Protein 3EJJ (pdb70)

Sequence (565 aa):
ADPSEHCSHMIGNGHLKVLQQLIDSQMETSCQIAFEFVDQEQLDDPVCYLKKAFFLVQDIIDETMRFKDNTPNANATERLQELSNNLNSCFTKDYEEQNKACVRTFHETPLQLLEKIKNFFNETKNLLEKDWNIFTKNCNNSFAKCSSSEHCSHMIGNGHLKVLQQLIDSQMETSCQIAFEFVDQEQLDDPVCYLKKAFFLVQDIIDETMRFKDNTPNANATERLQELSNNLNSCFTKDYEEQNKACVRTFHETPLQLLEKIKNFFNETKNLLEKDWNIFTKNCNNSFAKCSSAPVIEPSGPELVVEPGETVTLRCVSNGSVEWDGPISPYWTLDPESPGSTLTTRNATFKNTGTYRCTELESTTIHLYVKDPAHSWNLLAQEVTVVEGQEAVLPCLITDPALKDSVSLMREGGRQVLRKTVYFFSPWRGFIIRKAKVLDSNTYVCKTMVNGRESTSTGIWLKVNRVHPEPPQIKLEPSKLVRIRGEAAQIVCSATNAEVGFNVILKRGDTKLEIPLNSDFQDNYYKKVRALSLNAVDFQDAGIYSCVASNDVGTRTATMNFQVV

Structure (mmCIF, N/CA/C/O backbone):
data_3EJJ
#
_entry.id   3EJJ
#
_cell.length_a   158.848
_cell.length_b   158.848
_cell.length_c   237.953
_cell.angle_alpha   90.00
_cell.angle_beta   90.00
_cell.angle_gamma   120.00
#
_symmetry.space_group_name_H-M   'H 3 2'
#
loop_
_entity.id
_entity.type
_entity.pdbx_description
1 polymer 'Colony stimulating factor-1'
2 polymer 'Macrophage colony-stimulating factor 1 receptor'
3 branched 2-acetamido-2-deoxy-beta-D-glucopyranose-(1-4)-2-acetamido-2-deoxy-beta-D-glucopyranose
4 water water
#
loop_
_atom_site.group_PDB
_atom_site.id
_atom_site.type_symbol
_atom_site.label_atom_id
_atom_site.label_alt_id
_atom_site.label_comp_id
_atom_site.label_asym_id
_atom_site.label_entity_id
_atom_site.label_seq_id
_atom_site.pdbx_PDB_ins_code
_atom_site.Cartn_x
_atom_site.Cartn_y
_atom_site.Cartn_z
_atom_site.occupancy
_atom_site.B_iso_or_equiv
_atom_site.auth_seq_id
_atom_site.auth_comp_id
_atom_site.auth_asym_id
_atom_site.auth_atom_id
_atom_site.pdbx_PDB_model_num
ATOM 1 N N . ALA A 1 1 ? 53.424 88.785 34.025 1.00 103.79 1 ALA A N 1
ATOM 2 C CA . ALA A 1 1 ? 52.497 89.255 32.957 1.00 103.35 1 ALA A CA 1
ATOM 3 C C . ALA A 1 1 ? 52.600 88.351 31.732 1.00 101.27 1 ALA A C 1
ATOM 4 O O . ALA A 1 1 ? 53.490 88.523 30.900 1.00 103.84 1 ALA A O 1
ATOM 6 N N . ASP A 1 2 ? 51.681 87.395 31.620 1.00 96.47 2 ASP A N 1
ATOM 7 C CA . ASP A 1 2 ? 51.693 86.456 30.503 1.00 89.86 2 ASP A CA 1
ATOM 8 C C . ASP A 1 2 ? 50.483 86.478 29.564 1.00 82.70 2 ASP A C 1
ATOM 9 O O . ASP A 1 2 ? 50.603 86.095 28.396 1.00 84.59 2 ASP A O 1
ATOM 14 N N . PRO A 1 3 ? 49.300 86.901 30.050 1.00 71.66 3 PRO A N 1
ATOM 15 C CA . PRO A 1 3 ? 48.141 86.927 29.158 1.00 63.12 3 PRO A CA 1
ATOM 16 C C . PRO A 1 3 ? 48.296 87.937 28.040 1.00 55.87 3 PRO A C 1
ATOM 17 O O . PRO A 1 3 ? 48.803 89.028 28.249 1.00 56.94 3 PRO A O 1
ATOM 21 N N . SER A 1 4 ? 47.865 87.559 26.847 1.00 54.58 4 SER A N 1
ATOM 22 C CA . SER A 1 4 ? 47.950 88.443 25.688 1.00 53.97 4 SER A CA 1
ATOM 23 C C . SER A 1 4 ? 46.556 88.855 25.265 1.00 48.94 4 SER A C 1
ATOM 24 O O . SER A 1 4 ? 45.571 88.419 25.833 1.00 51.34 4 SER A O 1
ATOM 27 N N . GLU A 1 5 ? 46.477 89.696 24.257 1.00 49.31 5 GLU A N 1
ATOM 28 C CA . GLU A 1 5 ? 45.199 90.162 23.767 1.00 54.46 5 GLU A CA 1
ATOM 29 C C . GLU A 1 5 ? 44.509 89.016 23.037 1.00 48.78 5 GLU A C 1
ATOM 30 O O . GLU A 1 5 ? 43.297 89.014 22.834 1.00 54.94 5 GLU A O 1
ATOM 36 N N . HIS A 1 6 ? 45.298 88.026 22.660 1.00 42.92 6 HIS A N 1
ATOM 37 C CA . HIS A 1 6 ? 44.795 86.876 21.945 1.00 36.93 6 HIS A CA 1
ATOM 38 C C . HIS A 1 6 ? 43.849 86.018 22.760 1.00 35.09 6 HIS A C 1
ATOM 39 O O . HIS A 1 6 ? 43.145 85.181 22.221 1.00 33.55 6 HIS A O 1
ATOM 46 N N . CYS A 1 7 ? 43.836 86.218 24.067 1.00 36.42 7 CYS A N 1
ATOM 47 C CA . CYS A 1 7 ? 42.928 85.467 24.915 1.00 42.02 7 CYS A CA 1
ATOM 48 C C . CYS A 1 7 ? 41.479 85.825 24.649 1.00 36.17 7 CYS A C 1
ATOM 49 O O . CYS A 1 7 ? 40.596 85.007 24.820 1.00 44.96 7 CYS A O 1
ATOM 52 N N . SER A 1 8 ? 41.266 87.065 24.243 1.00 31.66 8 SER A N 1
ATOM 53 C CA . SER A 1 8 ? 39.971 87.574 23.912 1.00 31.16 8 SER A CA 1
ATOM 54 C C . SER A 1 8 ? 39.332 86.752 22.831 1.00 32.15 8 SER A C 1
ATOM 55 O O . SER A 1 8 ? 38.119 86.805 22.651 1.00 41.05 8 SER A O 1
ATOM 58 N N . HIS A 1 9 ? 40.129 85.968 22.115 1.00 31.47 9 HIS A N 1
ATOM 59 C CA . HIS A 1 9 ? 39.587 85.169 21.028 1.00 32.86 9 HIS A CA 1
ATOM 60 C C . HIS A 1 9 ? 39.957 83.717 21.121 1.00 34.86 9 HIS A C 1
ATOM 61 O O . HIS A 1 9 ? 39.788 82.984 20.159 1.00 36.45 9 HIS A O 1
ATOM 68 N N . MET A 1 10 ? 40.444 83.263 22.256 1.00 29.07 10 MET A N 1
ATOM 69 C CA . MET A 1 10 ? 40.832 81.880 22.291 1.00 28.38 10 MET A CA 1
ATOM 70 C C . MET A 1 10 ? 39.678 80.925 22.230 1.00 26.38 10 MET A C 1
ATOM 71 O O . MET A 1 10 ? 39.779 79.843 21.676 1.00 35.45 10 MET A O 1
ATOM 76 N N . ILE A 1 11 ? 38.577 81.304 22.846 1.00 30.67 11 ILE A N 1
ATOM 77 C CA . ILE A 1 11 ? 37.391 80.471 22.861 1.00 23.99 11 ILE A CA 1
ATOM 78 C C . ILE A 1 11 ? 36.523 81.065 21.779 1.00 22.00 11 ILE A C 1
ATOM 79 O O . ILE A 1 11 ? 36.282 82.264 21.763 1.00 25.81 11 ILE A O 1
ATOM 84 N N . GLY A 1 12 ? 36.084 80.250 20.841 1.00 26.71 12 GLY A N 1
ATOM 85 C CA . GLY A 1 12 ? 35.249 80.790 19.791 1.00 33.65 12 GLY A CA 1
ATOM 86 C C . GLY A 1 12 ? 33.906 80.109 19.844 1.00 31.89 12 GLY A C 1
ATOM 87 O O . GLY A 1 12 ? 33.793 79.021 20.422 1.00 34.73 12 GLY A O 1
ATOM 88 N N . ASN A 1 13 ? 32.890 80.729 19.256 1.00 31.64 13 ASN A N 1
ATOM 89 C CA . ASN A 1 13 ? 31.573 80.124 19.250 1.00 35.03 13 ASN A CA 1
ATOM 90 C C . ASN A 1 13 ? 31.623 78.721 18.663 1.00 28.32 13 ASN A C 1
ATOM 91 O O . ASN A 1 13 ? 30.820 77.873 18.989 1.00 37.48 13 ASN A O 1
ATOM 96 N N . GLY A 1 14 ? 32.573 78.471 17.800 1.00 26.79 14 GLY A N 1
ATOM 97 C CA . GLY A 1 14 ? 32.654 77.146 17.236 1.00 29.17 14 GLY A CA 1
ATOM 98 C C . GLY A 1 14 ? 32.971 76.136 18.299 1.00 26.35 14 GLY A C 1
ATOM 99 O O . GLY A 1 14 ? 32.588 74.984 18.188 1.00 35.55 14 GLY A O 1
ATOM 100 N N . HIS A 1 15 ? 33.679 76.550 19.339 1.00 29.10 15 HIS A N 1
ATOM 101 C CA . HIS A 1 15 ? 34.013 75.616 20.398 1.00 30.82 15 HIS A CA 1
ATOM 102 C C . HIS A 1 15 ? 32.748 75.256 21.143 1.00 29.70 15 HIS A C 1
ATOM 103 O O . HIS A 1 15 ? 32.511 74.108 21.486 1.00 42.14 15 HIS A O 1
ATOM 110 N N . LEU A 1 16 ? 31.932 76.263 21.371 1.00 30.85 16 LEU A N 1
ATOM 111 C CA . LEU A 1 16 ? 30.675 76.107 22.050 1.00 29.86 16 LEU A CA 1
ATOM 112 C C . LEU A 1 16 ? 29.699 75.306 21.198 1.00 28.32 16 LEU A C 1
ATOM 113 O O . LEU A 1 16 ? 29.050 74.381 21.670 1.00 24.57 16 LEU A O 1
ATOM 118 N N . LYS A 1 17 ? 29.600 75.671 19.931 1.00 27.86 17 LYS A N 1
ATOM 119 C CA . LYS A 1 17 ? 28.711 74.988 19.026 1.00 30.73 17 LYS A CA 1
ATOM 120 C C . LYS A 1 17 ? 28.984 73.525 19.084 1.00 29.60 17 LYS A C 1
ATOM 121 O O . LYS A 1 17 ? 28.101 72.698 19.238 1.00 35.09 17 LYS A O 1
ATOM 127 N N . VAL A 1 18 ? 30.248 73.211 18.937 1.00 35.20 18 VAL A N 1
ATOM 128 C CA . VAL A 1 18 ? 30.729 71.855 18.911 1.00 29.41 18 VAL A CA 1
ATOM 129 C C . VAL A 1 18 ? 30.458 71.158 20.209 1.00 29.76 18 VAL A C 1
ATOM 130 O O . VAL A 1 18 ? 30.169 69.974 20.231 1.00 37.52 18 VAL A O 1
ATOM 134 N N . LEU A 1 19 ? 30.551 71.885 21.308 1.00 28.77 19 LEU A N 1
ATOM 135 C CA . LEU A 1 19 ? 30.307 71.278 22.605 1.00 26.33 19 LEU A CA 1
ATOM 136 C C . LEU A 1 19 ? 28.791 71.083 22.774 1.00 25.77 19 LEU A C 1
ATOM 137 O O . LEU A 1 19 ? 28.342 70.105 23.360 1.00 23.14 19 LEU A O 1
ATOM 142 N N . GLN A 1 20 ? 28.012 72.009 22.231 1.00 22.64 20 GLN A N 1
ATOM 143 C CA . GLN A 1 20 ? 26.574 71.913 22.304 1.00 27.57 20 GLN A CA 1
ATOM 144 C C . GLN A 1 20 ? 26.150 70.650 21.608 1.00 30.26 20 GLN A C 1
ATOM 145 O O . GLN A 1 20 ? 25.318 69.894 22.112 1.00 40.03 20 GLN A O 1
ATOM 151 N N . GLN A 1 21 ? 26.742 70.386 20.461 1.00 33.20 21 GLN A N 1
ATOM 152 C CA . GLN A 1 21 ? 26.425 69.171 19.712 1.00 32.51 21 GLN A CA 1
ATOM 153 C C . GLN A 1 21 ? 26.757 67.920 20.496 1.00 32.07 21 GLN A C 1
ATOM 154 O O . GLN A 1 21 ? 26.128 66.890 20.319 1.00 41.55 21 GLN A O 1
ATOM 160 N N . LEU A 1 22 ? 27.759 68.005 21.359 1.00 36.62 22 LEU A N 1
ATOM 161 C CA . LEU A 1 22 ? 28.175 66.870 22.168 1.00 33.43 22 LEU A CA 1
ATOM 162 C C . LEU A 1 22 ? 27.050 66.612 23.135 1.00 35.93 22 LEU A C 1
ATOM 163 O O . LEU A 1 22 ? 26.510 65.518 23.222 1.00 37.59 22 LEU A O 1
ATOM 168 N N . ILE A 1 23 ? 26.709 67.663 23.863 1.00 39.43 23 ILE A N 1
ATOM 169 C CA . ILE A 1 23 ? 25.642 67.641 24.851 1.00 35.87 23 ILE A CA 1
ATOM 170 C C . ILE A 1 23 ? 24.359 67.183 24.193 1.00 35.96 23 ILE A C 1
ATOM 171 O O . ILE A 1 23 ? 23.797 66.158 24.540 1.00 41.14 23 ILE A O 1
ATOM 176 N N . ASP A 1 24 ? 23.911 67.967 23.234 1.00 37.93 24 ASP A N 1
ATOM 177 C CA . ASP A 1 24 ? 22.697 67.696 22.519 1.00 36.67 24 ASP A CA 1
ATOM 178 C C . ASP A 1 24 ? 22.639 66.302 21.948 1.00 40.64 24 ASP A C 1
ATOM 179 O O . ASP A 1 24 ? 21.642 65.932 21.324 1.00 50.89 24 ASP A O 1
ATOM 184 N N . SER A 1 25 ? 23.677 65.508 22.139 1.00 41.33 25 SER A N 1
ATOM 185 C CA . SER A 1 25 ? 23.642 64.173 21.577 1.00 41.28 25 SER A CA 1
ATOM 186 C C . SER A 1 25 ? 23.661 63.071 22.608 1.00 39.99 25 SER A C 1
ATOM 187 O O . SER A 1 25 ? 23.598 61.903 22.259 1.00 45.32 25 SER A O 1
ATOM 190 N N . GLN A 1 26 ? 23.738 63.438 23.879 1.00 39.35 26 GLN A N 1
ATOM 191 C CA . GLN A 1 26 ? 23.776 62.457 24.960 1.00 40.22 26 GLN A CA 1
ATOM 192 C C . GLN A 1 26 ? 22.366 62.085 25.426 1.00 44.18 26 GLN A C 1
ATOM 193 O O . GLN A 1 26 ? 21.491 62.935 25.529 1.00 46.32 26 GLN A O 1
ATOM 199 N N . MET A 1 27 ? 22.148 60.808 25.701 1.00 45.83 27 MET A N 1
ATOM 200 C CA . MET A 1 27 ? 20.842 60.332 26.128 1.00 43.66 27 MET A CA 1
ATOM 201 C C . MET A 1 27 ? 20.528 60.742 27.550 1.00 43.13 27 MET A C 1
ATOM 202 O O . MET A 1 27 ? 21.323 60.510 28.437 1.00 49.82 27 MET A O 1
ATOM 207 N N . GLU A 1 28 ? 19.372 61.362 27.761 1.00 44.42 28 GLU A N 1
ATOM 208 C CA . GLU A 1 28 ? 18.971 61.772 29.096 1.00 44.93 28 GLU A CA 1
ATOM 209 C C . GLU A 1 28 ? 19.052 60.517 29.914 1.00 45.06 28 GLU A C 1
ATOM 210 O O . GLU A 1 28 ? 18.557 59.473 29.508 1.00 54.70 28 GLU A O 1
ATOM 216 N N . THR A 1 29 ? 19.673 60.598 31.074 1.00 44.83 29 THR A N 1
ATOM 217 C CA . THR A 1 29 ? 19.889 59.390 31.837 1.00 43.69 29 THR A CA 1
ATOM 218 C C . THR A 1 29 ? 19.795 59.504 33.338 1.00 43.91 29 THR A C 1
ATOM 219 O O . THR A 1 29 ? 20.289 60.437 33.943 1.00 49.24 29 THR A O 1
ATOM 223 N N . SER A 1 30 ? 19.153 58.532 33.949 1.00 49.04 30 SER A N 1
ATOM 224 C CA . SER A 1 30 ? 19.002 58.555 35.378 1.00 52.70 30 SER A CA 1
ATOM 225 C C . SER A 1 30 ? 20.310 58.117 36.017 1.00 53.57 30 SER A C 1
ATOM 226 O O . SER A 1 30 ? 20.379 57.053 36.625 1.00 60.84 30 SER A O 1
ATOM 229 N N . CYS A 1 31 ? 21.349 58.932 35.892 1.00 53.82 31 CYS A N 1
ATOM 230 C CA . CYS A 1 31 ? 22.635 58.566 36.463 1.00 51.69 31 CYS A CA 1
ATOM 231 C C . CYS A 1 31 ? 23.033 59.374 37.638 1.00 51.09 31 CYS A C 1
ATOM 2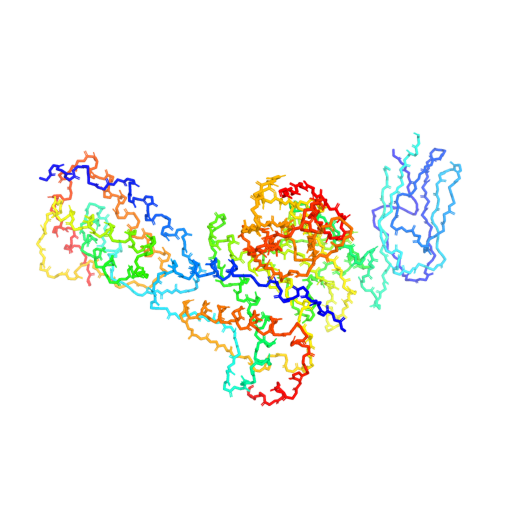32 O O . CYS A 1 31 ? 22.238 60.038 38.287 1.00 64.06 31 CYS A O 1
ATOM 235 N N . GLN A 1 32 ? 24.344 59.368 37.813 1.00 47.31 32 GLN A N 1
ATOM 236 C CA . GLN A 1 32 ? 25.022 60.005 38.902 1.00 40.02 32 GLN A CA 1
ATOM 237 C C . GLN A 1 32 ? 26.479 59.621 38.667 1.00 37.50 32 GLN A C 1
ATOM 238 O O . GLN A 1 32 ? 26.803 58.450 38.763 1.00 37.65 32 GLN A O 1
ATOM 244 N N . ILE A 1 33 ? 27.357 60.560 38.323 1.00 33.27 33 ILE A N 1
ATOM 245 C CA . ILE A 1 33 ? 28.766 60.198 38.191 1.00 30.79 33 ILE A CA 1
ATOM 246 C C . ILE A 1 33 ? 29.528 61.085 39.152 1.00 30.15 33 ILE A C 1
ATOM 247 O O . ILE A 1 33 ? 29.065 62.154 39.518 1.00 36.90 33 ILE A O 1
ATOM 252 N N . ALA A 1 34 ? 30.705 60.648 39.563 1.00 38.46 34 ALA A N 1
ATOM 253 C CA . ALA A 1 34 ? 31.514 61.415 40.502 1.00 31.29 34 ALA A CA 1
ATOM 254 C C . ALA A 1 34 ? 32.525 62.250 39.761 1.00 29.92 34 ALA A C 1
ATOM 255 O O . ALA A 1 34 ? 32.983 61.852 38.714 1.00 37.71 34 ALA A O 1
ATOM 257 N N . PHE A 1 35 ? 32.834 63.423 40.304 1.00 29.83 35 PHE A N 1
ATOM 258 C CA . PHE A 1 35 ? 33.842 64.328 39.746 1.00 31.86 35 PHE A CA 1
ATOM 259 C C . PHE A 1 35 ? 34.106 65.473 40.720 1.00 28.53 35 PHE A C 1
ATOM 260 O O . PHE A 1 35 ? 33.272 65.790 41.555 1.00 30.95 35 PHE A O 1
ATOM 268 N N . GLU A 1 36 ? 35.281 66.073 40.625 1.00 30.05 36 GLU A N 1
ATOM 269 C CA . GLU A 1 36 ? 35.641 67.163 41.501 1.00 29.51 36 GLU A CA 1
ATOM 270 C C . GLU A 1 36 ? 35.310 68.471 40.869 1.00 29.61 36 GLU A C 1
ATOM 271 O O . GLU A 1 36 ? 35.492 68.646 39.680 1.00 40.43 36 GLU A O 1
ATOM 277 N N . PHE A 1 37 ? 34.818 69.405 41.660 1.00 32.10 37 PHE A N 1
ATOM 278 C CA . PHE A 1 37 ? 34.536 70.745 41.158 1.00 28.99 37 PHE A CA 1
ATOM 279 C C . PHE A 1 37 ? 34.523 71.671 42.363 1.00 30.42 37 PHE A C 1
ATOM 280 O O . PHE A 1 37 ? 34.810 71.256 43.477 1.00 33.63 37 PHE A O 1
ATOM 288 N N . VAL A 1 38 ? 34.197 72.927 42.148 1.00 33.24 38 VAL A N 1
ATOM 289 C CA . VAL A 1 38 ? 34.176 73.882 43.237 1.00 34.46 38 VAL A CA 1
ATOM 290 C C . VAL A 1 38 ? 32.773 73.993 43.775 1.00 33.24 38 VAL A C 1
ATOM 291 O O . VAL A 1 38 ? 31.822 73.909 43.005 1.00 37.13 38 VAL A O 1
ATOM 295 N N . ASP A 1 39 ? 32.599 74.130 45.086 1.00 35.33 39 ASP A N 1
ATOM 296 C CA . ASP A 1 39 ? 31.225 74.313 45.541 1.00 45.72 39 ASP A CA 1
ATOM 297 C C . ASP A 1 39 ? 31.073 75.788 45.775 1.00 42.78 39 ASP A C 1
ATOM 298 O O . ASP A 1 39 ? 31.850 76.391 46.511 1.00 42.77 39 ASP A O 1
ATOM 303 N N . GLN A 1 40 ? 30.092 76.372 45.097 1.00 44.43 40 GLN A N 1
ATOM 304 C CA . GLN A 1 40 ? 29.843 77.791 45.179 1.00 42.27 40 GLN A CA 1
ATOM 305 C C . GLN A 1 40 ? 29.493 78.210 46.581 1.00 42.31 40 GLN A C 1
ATOM 306 O O . GLN A 1 40 ? 29.516 79.397 46.891 1.00 54.56 40 GLN A O 1
ATOM 312 N N . GLU A 1 41 ? 29.169 77.253 47.434 1.00 43.44 41 GLU A N 1
ATOM 313 C CA . GLU A 1 41 ? 28.796 77.554 48.801 1.00 48.12 41 GLU A CA 1
ATOM 314 C C . GLU A 1 41 ? 30.055 77.953 49.548 1.00 44.25 41 GLU A C 1
ATOM 315 O O . GLU A 1 41 ? 30.005 78.507 50.643 1.00 50.87 41 GLU A O 1
ATOM 321 N N . GLN A 1 42 ? 31.197 77.672 48.953 1.00 39.83 42 GLN A N 1
ATOM 322 C CA . GLN A 1 42 ? 32.449 77.979 49.591 1.00 34.73 42 GLN A CA 1
ATOM 323 C C . GLN A 1 42 ? 33.193 79.094 48.867 1.00 36.49 42 GLN A C 1
ATOM 324 O O . GLN A 1 42 ? 33.924 79.860 49.482 1.00 37.85 42 GLN A O 1
ATOM 330 N N . LEU A 1 43 ? 32.988 79.185 47.557 1.00 40.20 43 LEU A N 1
ATOM 331 C CA . LEU A 1 43 ? 33.639 80.189 46.726 1.00 39.41 43 LEU A CA 1
ATOM 332 C C . LEU A 1 43 ? 32.586 80.734 45.784 1.00 38.61 43 LEU A C 1
ATOM 333 O O . LEU A 1 43 ? 32.177 80.050 44.865 1.00 45.84 43 LEU A O 1
ATOM 338 N N . ASP A 1 44 ? 32.167 81.976 46.002 1.00 42.94 44 ASP A N 1
ATOM 339 C CA . ASP A 1 44 ? 31.126 82.600 45.204 1.00 40.83 44 ASP A CA 1
ATOM 340 C C . ASP A 1 44 ? 31.584 83.745 44.301 1.00 39.38 44 ASP A C 1
ATOM 341 O O . ASP A 1 44 ? 30.810 84.243 43.490 1.00 45.01 44 ASP A O 1
ATOM 346 N N . ASP A 1 45 ? 32.827 84.183 44.436 1.00 36.48 45 ASP A N 1
ATOM 347 C CA . ASP A 1 45 ? 33.296 85.255 43.594 1.00 30.23 45 ASP A CA 1
ATOM 348 C C . ASP A 1 45 ? 33.305 84.738 42.177 1.00 29.54 45 ASP A C 1
ATOM 349 O O . ASP A 1 45 ? 33.836 83.668 41.907 1.00 42.55 45 ASP A O 1
ATOM 354 N N . PRO A 1 46 ? 32.714 85.480 41.241 1.00 29.15 46 PRO A N 1
ATOM 355 C CA . PRO A 1 46 ? 32.688 85.028 39.850 1.00 29.03 46 PRO A CA 1
ATOM 356 C C . PRO A 1 46 ? 34.050 84.755 39.209 1.00 28.90 46 PRO A C 1
ATOM 357 O O . PRO A 1 46 ? 34.258 83.716 38.610 1.00 32.99 46 PRO A O 1
ATOM 361 N N . VAL A 1 47 ? 34.975 85.687 39.322 1.00 26.07 47 VAL A N 1
ATOM 362 C CA . VAL A 1 47 ? 36.260 85.491 38.683 1.00 25.41 47 VAL A CA 1
ATOM 363 C C . VAL A 1 47 ? 37.089 84.400 39.344 1.00 26.53 47 VAL A C 1
ATOM 364 O O . VAL A 1 47 ? 37.679 83.573 38.676 1.00 31.40 47 VAL A O 1
ATOM 368 N N . CYS A 1 48 ? 37.106 84.383 40.663 1.00 28.37 48 CYS A N 1
ATOM 369 C CA . CYS A 1 48 ? 37.879 83.403 41.362 1.00 29.30 48 CYS A CA 1
ATOM 370 C C . CYS A 1 48 ? 37.300 82.011 41.223 1.00 28.55 48 CYS A C 1
ATOM 371 O O . CYS A 1 48 ? 38.021 81.013 41.292 1.00 38.42 48 CYS A O 1
ATOM 374 N N . TYR A 1 49 ? 35.996 81.934 41.008 1.00 29.12 49 TYR A N 1
ATOM 375 C CA . TYR A 1 49 ? 35.324 80.666 40.841 1.00 24.22 49 TYR A CA 1
ATOM 376 C C . TYR A 1 49 ? 35.884 80.022 39.577 1.00 26.71 49 TYR A C 1
ATOM 377 O O . TYR A 1 49 ? 36.259 78.859 39.551 1.00 38.46 49 TYR A O 1
ATOM 386 N N . LEU A 1 50 ? 35.933 80.802 38.520 1.00 25.50 50 LEU A N 1
ATOM 387 C CA . LEU A 1 50 ? 36.437 80.368 37.252 1.00 26.47 50 LEU A CA 1
ATOM 388 C C . LEU A 1 50 ? 37.921 80.013 37.282 1.00 26.82 50 LEU A C 1
ATOM 389 O O . LEU A 1 50 ? 38.353 79.069 36.634 1.00 26.63 50 LEU A O 1
ATOM 394 N N . LYS A 1 51 ? 38.707 80.806 37.997 1.00 28.90 51 LYS A N 1
ATOM 395 C CA . LYS A 1 51 ? 40.130 80.552 38.102 1.00 22.59 51 LYS A CA 1
ATOM 396 C C . LYS A 1 51 ? 40.362 79.248 38.813 1.00 20.30 51 LYS A C 1
ATOM 397 O O . LYS A 1 51 ? 41.307 78.554 38.521 1.00 24.11 51 LYS A O 1
ATOM 403 N N . LYS A 1 52 ? 39.496 78.907 39.743 1.00 22.00 52 LYS A N 1
ATOM 404 C CA . LYS A 1 52 ? 39.671 77.669 40.499 1.00 26.16 52 LYS A CA 1
ATOM 405 C C . LYS A 1 52 ? 39.176 76.475 39.710 1.00 26.51 52 LYS A C 1
ATOM 406 O O . LYS A 1 52 ? 39.691 75.383 39.827 1.00 30.60 52 LYS A O 1
ATOM 412 N N . ALA A 1 53 ? 38.179 76.721 38.876 1.00 31.20 53 ALA A N 1
ATOM 413 C CA . ALA A 1 53 ? 37.549 75.699 38.068 1.00 24.50 53 ALA A CA 1
ATOM 414 C C . ALA A 1 53 ? 38.369 75.256 36.893 1.00 23.10 53 ALA A C 1
ATOM 415 O O . ALA A 1 53 ? 38.240 74.137 36.416 1.00 31.80 53 ALA A O 1
ATOM 417 N N . PHE A 1 54 ? 39.203 76.158 36.411 1.00 25.53 54 PHE A N 1
ATOM 418 C CA . PHE A 1 54 ? 40.028 75.908 35.246 1.00 27.23 54 PHE A CA 1
ATOM 419 C C . PHE A 1 54 ? 40.704 74.493 35.173 1.00 29.32 54 PHE A C 1
ATOM 420 O O . PHE A 1 54 ? 40.455 73.743 34.237 1.00 27.53 54 PHE A O 1
ATOM 428 N N . PHE A 1 55 ? 41.516 74.120 36.153 1.00 26.68 55 PHE A N 1
ATOM 429 C CA . PHE A 1 55 ? 42.167 72.823 36.127 1.00 27.38 55 PHE A CA 1
ATOM 430 C C . PHE A 1 55 ? 41.194 71.693 36.379 1.00 26.58 55 PHE A C 1
ATOM 431 O O . PHE A 1 55 ? 41.355 70.578 35.893 1.00 31.48 55 PHE A O 1
ATOM 439 N N . LEU A 1 56 ? 40.171 71.975 37.158 1.00 29.50 56 LEU A N 1
ATOM 440 C CA . LEU A 1 56 ? 39.181 70.980 37.453 1.00 23.58 56 LEU A CA 1
ATOM 441 C C . LEU A 1 56 ? 38.501 70.630 36.142 1.00 24.04 56 LEU A C 1
ATOM 442 O O . LEU A 1 56 ? 38.203 69.478 35.872 1.00 28.09 56 LEU A O 1
ATOM 447 N N . VAL A 1 57 ? 38.291 71.638 35.318 1.00 24.07 57 VAL A N 1
ATOM 448 C CA . VAL A 1 57 ? 37.678 71.465 34.020 1.00 27.31 57 VAL A CA 1
ATOM 449 C C . VAL A 1 57 ? 38.628 70.703 33.107 1.00 30.11 57 VAL A C 1
ATOM 450 O O . VAL A 1 57 ? 38.224 69.864 32.326 1.00 37.72 57 VAL A O 1
ATOM 454 N N . GLN A 1 58 ? 39.907 71.010 33.210 1.00 38.40 58 GLN A N 1
ATOM 455 C CA . GLN A 1 58 ? 40.920 70.345 32.416 1.00 31.17 58 GLN A CA 1
ATOM 456 C C . GLN A 1 58 ? 40.872 68.897 32.727 1.00 25.70 58 GLN A C 1
ATOM 457 O O . GLN A 1 58 ? 40.898 68.064 31.841 1.00 34.32 58 GLN A O 1
ATOM 463 N N . ASP A 1 59 ? 40.819 68.606 34.016 1.00 28.62 59 ASP A N 1
ATOM 464 C CA . ASP A 1 59 ? 40.775 67.248 34.512 1.00 22.82 59 ASP A CA 1
ATOM 465 C C . ASP A 1 59 ? 39.550 66.503 34.009 1.00 29.85 59 ASP A C 1
ATOM 466 O O . ASP A 1 59 ? 39.661 65.375 33.581 1.00 39.69 59 ASP A O 1
ATOM 471 N N . ILE A 1 60 ? 38.383 67.144 34.074 1.00 29.57 60 ILE A N 1
ATOM 472 C CA . ILE A 1 60 ? 37.127 66.536 33.638 1.00 27.12 60 ILE A CA 1
ATOM 473 C C . ILE A 1 60 ? 37.215 66.135 32.183 1.00 25.95 60 ILE A C 1
ATOM 474 O O . ILE A 1 60 ? 36.822 65.039 31.805 1.00 29.54 60 ILE A O 1
ATOM 479 N N . ILE A 1 61 ? 37.692 67.058 31.365 1.00 23.63 61 ILE A N 1
ATOM 480 C CA . ILE A 1 61 ? 37.816 66.820 29.959 1.00 30.28 61 ILE A CA 1
ATOM 481 C C . ILE A 1 61 ? 38.707 65.620 29.696 1.00 31.82 61 ILE A C 1
ATOM 482 O O . ILE A 1 61 ? 38.424 64.800 28.840 1.00 39.14 61 ILE A O 1
ATOM 487 N N . ASP A 1 62 ? 39.771 65.515 30.464 1.00 33.02 62 ASP A N 1
ATOM 488 C CA . ASP A 1 62 ? 40.723 64.448 30.303 1.00 34.34 62 ASP A CA 1
ATOM 489 C C . ASP A 1 62 ? 40.235 63.113 30.835 1.00 34.49 62 ASP A C 1
ATOM 490 O O . ASP A 1 62 ? 40.313 62.116 30.146 1.00 37.65 62 ASP A O 1
ATOM 495 N N . GLU A 1 63 ? 39.709 63.078 32.042 1.00 34.25 63 GLU A N 1
ATOM 496 C CA . GLU A 1 63 ? 39.297 61.802 32.573 1.00 43.73 63 GLU A CA 1
ATOM 497 C C . GLU A 1 63 ? 37.850 61.409 32.473 1.00 41.00 63 GLU A C 1
ATOM 498 O O . GLU A 1 63 ? 37.530 60.264 32.738 1.00 49.43 63 GLU A O 1
ATOM 504 N N . THR A 1 64 ? 36.975 62.313 32.062 1.00 37.45 64 THR A N 1
ATOM 505 C CA . THR A 1 64 ? 35.573 61.965 31.991 1.00 36.20 64 THR A CA 1
ATOM 506 C C . THR A 1 64 ? 34.887 62.037 30.656 1.00 33.50 64 THR A C 1
ATOM 507 O O . THR A 1 64 ? 33.894 61.362 30.439 1.00 43.28 64 THR A O 1
ATOM 511 N N . MET A 1 65 ? 35.387 62.845 29.750 1.00 34.91 65 MET A N 1
ATOM 512 C CA . MET A 1 65 ? 34.753 62.936 28.453 1.00 33.08 65 MET A CA 1
ATOM 513 C C . MET A 1 65 ? 35.368 61.933 27.481 1.00 35.89 65 MET A C 1
ATOM 514 O O . MET A 1 65 ? 36.107 62.298 26.575 1.00 42.08 65 MET A O 1
ATOM 519 N N . ARG A 1 66 ? 35.046 60.661 27.680 1.00 36.74 66 ARG A N 1
ATOM 520 C CA . ARG A 1 66 ? 35.558 59.585 26.839 1.00 36.13 66 ARG A CA 1
ATOM 521 C C . ARG A 1 66 ? 34.605 59.182 25.722 1.00 37.69 66 ARG A C 1
ATOM 522 O O . ARG A 1 66 ? 33.460 58.824 25.964 1.00 42.66 66 ARG A O 1
ATOM 530 N N . PHE A 1 67 ? 35.091 59.252 24.493 1.00 38.35 67 PHE A N 1
ATOM 531 C CA . PHE A 1 67 ? 34.317 58.883 23.341 1.00 38.46 67 PHE A CA 1
ATOM 532 C C . PHE A 1 67 ? 35.176 57.950 22.519 1.00 42.14 67 PHE A C 1
ATOM 533 O O . PHE A 1 67 ? 36.376 57.867 22.751 1.00 46.91 67 PHE A O 1
ATOM 541 N N . LYS A 1 68 ? 34.573 57.228 21.582 1.00 47.93 68 LYS A N 1
ATOM 542 C CA . LYS A 1 68 ? 35.329 56.316 20.735 1.00 53.75 68 LYS A CA 1
ATOM 543 C C . LYS A 1 68 ? 36.140 57.105 19.721 1.00 53.74 68 LYS A C 1
ATOM 544 O O . LYS A 1 68 ? 35.640 58.048 19.118 1.00 50.92 68 LYS A O 1
ATOM 550 N N . ASP A 1 69 ? 37.394 56.713 19.535 1.00 52.74 69 ASP A N 1
ATOM 551 C CA . ASP A 1 69 ? 38.276 57.413 18.611 1.00 52.05 69 ASP A CA 1
ATOM 552 C C . ASP A 1 69 ? 37.648 57.682 17.264 1.00 51.09 69 ASP A C 1
ATOM 553 O O . ASP A 1 69 ? 36.899 56.871 16.743 1.00 54.75 69 ASP A O 1
ATOM 558 N N . ASN A 1 70 ? 37.959 58.849 16.718 1.00 52.60 70 ASN A N 1
ATOM 559 C CA . ASN A 1 70 ? 37.458 59.303 15.433 1.00 55.13 70 ASN A CA 1
ATOM 560 C C . ASN A 1 70 ? 35.976 59.581 15.390 1.00 56.53 70 ASN A C 1
ATOM 561 O O . ASN A 1 70 ? 35.398 59.734 14.315 1.00 65.24 70 ASN A O 1
ATOM 566 N N . THR A 1 71 ? 35.362 59.648 16.563 1.00 54.98 71 THR A N 1
ATOM 567 C CA . THR A 1 71 ? 33.940 59.962 16.719 1.00 49.17 71 THR A CA 1
ATOM 568 C C . THR A 1 71 ? 33.870 61.479 16.618 1.00 45.07 71 THR A C 1
ATOM 569 O O . THR A 1 71 ? 34.821 62.165 16.986 1.00 46.46 71 THR A O 1
ATOM 573 N N . PRO A 1 72 ? 32.768 62.036 16.104 1.00 40.79 72 PRO A N 1
ATOM 574 C CA . PRO A 1 72 ? 32.751 63.505 16.045 1.00 43.76 72 PRO A CA 1
ATOM 575 C C . PRO A 1 72 ? 32.849 64.133 17.454 1.00 40.84 72 PRO A C 1
ATOM 576 O O . PRO A 1 72 ? 33.315 65.249 17.605 1.00 39.24 72 PRO A O 1
ATOM 580 N N . ASN A 1 73 ? 32.404 63.415 18.477 1.00 38.82 73 ASN A N 1
ATOM 581 C CA . ASN A 1 73 ? 32.487 63.949 19.821 1.00 39.14 73 ASN A CA 1
ATOM 582 C C . ASN A 1 73 ? 33.894 63.805 20.320 1.00 41.29 73 ASN A C 1
ATOM 583 O O . ASN A 1 73 ? 34.372 64.611 21.113 1.00 49.83 73 ASN A O 1
ATOM 588 N N . ALA A 1 74 ? 34.550 62.747 19.870 1.00 40.93 74 ALA A N 1
ATOM 589 C CA . ALA A 1 74 ? 35.921 62.475 20.256 1.00 36.62 74 ALA A CA 1
ATOM 590 C C . ALA A 1 74 ? 36.779 63.598 19.751 1.00 33.56 74 ALA A C 1
ATOM 591 O O . ALA A 1 74 ? 37.667 64.066 20.437 1.00 37.16 74 ALA A O 1
ATOM 593 N N . ASN A 1 75 ? 36.510 64.038 18.540 1.00 35.96 75 ASN A N 1
ATOM 594 C CA . ASN A 1 75 ? 37.279 65.117 17.978 1.00 39.41 75 ASN A CA 1
ATOM 595 C C . ASN A 1 75 ? 37.042 66.355 18.805 1.00 41.49 75 ASN A C 1
ATOM 596 O O . ASN A 1 75 ? 37.992 66.968 19.290 1.00 49.98 75 ASN A O 1
ATOM 601 N N . ALA A 1 76 ? 35.772 66.714 18.969 1.00 35.63 76 ALA A N 1
ATOM 602 C CA . ALA A 1 76 ? 35.386 67.895 19.723 1.00 31.72 76 ALA A CA 1
ATOM 603 C C . ALA A 1 76 ? 36.017 67.943 21.096 1.00 33.50 76 ALA A C 1
ATOM 604 O O . ALA A 1 76 ? 36.542 68.970 21.511 1.00 34.51 76 ALA A O 1
ATOM 606 N N . THR A 1 77 ? 35.988 66.829 21.803 1.00 28.45 77 THR A N 1
ATOM 607 C CA . THR A 1 77 ? 36.571 66.803 23.128 1.00 34.73 77 THR A CA 1
ATOM 608 C C . THR A 1 77 ? 38.071 67.067 23.054 1.00 40.08 77 THR A C 1
ATOM 609 O O . THR A 1 77 ? 38.665 67.646 23.962 1.00 41.79 77 THR A O 1
ATOM 613 N N . GLU A 1 78 ? 38.683 66.631 21.963 1.00 42.37 78 GLU A N 1
ATOM 614 C CA . GLU A 1 78 ? 40.108 66.808 21.787 1.00 41.55 78 GLU A CA 1
ATOM 615 C C . GLU A 1 78 ? 40.383 68.265 21.439 1.00 34.35 78 GLU A C 1
ATOM 616 O O . GLU A 1 78 ? 41.379 68.840 21.850 1.00 34.85 78 GLU A O 1
ATOM 622 N N . ARG A 1 79 ? 39.477 68.865 20.692 1.00 31.71 79 ARG A N 1
ATOM 623 C CA . ARG A 1 79 ? 39.624 70.253 20.307 1.00 32.90 79 ARG A CA 1
ATOM 624 C C . ARG A 1 79 ? 39.509 71.152 21.556 1.00 34.37 79 ARG A C 1
ATOM 625 O O . ARG A 1 79 ? 40.093 72.225 21.624 1.00 36.69 79 ARG A O 1
ATOM 633 N N . LEU A 1 80 ? 38.761 70.678 22.544 1.00 34.39 80 LEU A N 1
ATOM 634 C CA . LEU A 1 80 ? 38.539 71.391 23.788 1.00 30.43 80 LEU A CA 1
ATOM 635 C C . LEU A 1 80 ? 39.702 71.179 24.713 1.00 28.63 80 LEU A C 1
ATOM 636 O O . LEU A 1 80 ? 40.098 72.067 25.453 1.00 34.78 80 LEU A O 1
ATOM 641 N N . GLN A 1 81 ? 40.222 69.969 24.714 1.00 32.30 81 GLN A N 1
ATOM 642 C CA . GLN A 1 81 ? 41.375 69.654 25.534 1.00 32.04 81 GLN A CA 1
ATOM 643 C C . GLN A 1 81 ? 42.472 70.609 25.053 1.00 27.15 81 GLN A C 1
ATOM 644 O O . GLN A 1 81 ? 43.223 71.158 25.830 1.00 30.69 81 GLN A O 1
ATOM 650 N N . GLU A 1 82 ? 42.548 70.829 23.757 1.00 27.75 82 GLU A N 1
ATOM 651 C CA . GLU A 1 82 ? 43.563 71.715 23.235 1.00 28.07 82 GLU A CA 1
ATOM 652 C C . GLU A 1 82 ? 43.363 73.121 23.750 1.00 27.35 82 GLU A C 1
ATOM 653 O O . GLU A 1 82 ? 44.291 73.783 24.186 1.00 41.95 82 GLU A O 1
ATOM 659 N N . LEU A 1 83 ? 42.132 73.571 23.689 1.00 27.74 83 LEU A N 1
ATOM 660 C CA . LEU A 1 83 ? 41.758 74.876 24.123 1.00 26.31 83 LEU A CA 1
ATOM 661 C C . LEU A 1 83 ? 42.079 75.079 25.579 1.00 25.42 83 LEU A C 1
ATOM 662 O O . LEU A 1 83 ? 42.543 76.133 25.983 1.00 30.74 83 LEU A O 1
ATOM 667 N N . SER A 1 84 ? 41.825 74.073 26.383 1.00 24.85 84 SER A N 1
ATOM 668 C CA . SER A 1 84 ? 42.085 74.225 27.777 1.00 31.22 84 SER A CA 1
ATOM 669 C C . SER A 1 84 ? 43.557 74.368 28.032 1.00 32.03 84 SER A C 1
ATOM 670 O O . SER A 1 84 ? 43.958 74.939 29.024 1.00 37.55 84 SER A O 1
ATOM 673 N N . ASN A 1 85 ? 44.379 73.842 27.135 1.00 35.70 85 ASN A N 1
ATOM 674 C CA . ASN A 1 85 ? 45.824 73.962 27.297 1.00 26.42 85 ASN A CA 1
ATOM 675 C C . ASN A 1 85 ? 46.221 75.361 26.936 1.00 22.97 85 ASN A C 1
ATOM 676 O O . ASN A 1 85 ? 46.941 76.016 27.669 1.00 25.85 85 ASN A O 1
ATOM 681 N N . ASN A 1 86 ? 45.748 75.809 25.781 1.00 22.34 86 ASN A N 1
ATOM 682 C CA . ASN A 1 86 ? 46.065 77.135 25.305 1.00 23.68 86 ASN A CA 1
ATOM 683 C C . ASN A 1 86 ? 45.672 78.203 26.320 1.00 21.38 86 ASN A C 1
ATOM 684 O O . ASN A 1 86 ? 46.371 79.178 26.522 1.00 33.42 86 ASN A O 1
ATOM 689 N N . LEU A 1 87 ? 44.540 78.008 26.960 1.00 26.13 87 LEU A N 1
ATOM 690 C CA . LEU A 1 87 ? 44.014 78.948 27.952 1.00 27.09 87 LEU A CA 1
ATOM 691 C C . LEU A 1 87 ? 44.917 79.200 29.150 1.00 23.44 87 LEU A C 1
ATOM 692 O O . LEU A 1 87 ? 44.676 80.124 29.910 1.00 33.92 87 LEU A O 1
ATOM 697 N N . ASN A 1 88 ? 45.933 78.382 29.348 1.00 28.08 88 ASN A N 1
ATOM 698 C CA . ASN A 1 88 ? 46.791 78.515 30.528 1.00 30.80 88 ASN A CA 1
ATOM 699 C C . ASN A 1 88 ? 47.545 79.818 30.564 1.00 31.58 88 ASN A C 1
ATOM 700 O O . ASN A 1 88 ? 47.890 80.328 31.622 1.00 34.99 88 ASN A O 1
ATOM 705 N N . SER A 1 89 ? 47.789 80.359 29.387 1.00 36.93 89 SER A N 1
ATOM 706 C CA . SER A 1 89 ? 48.489 81.601 29.247 1.00 36.32 89 SER A CA 1
ATOM 707 C C . SER A 1 89 ? 47.560 82.695 29.697 1.00 38.57 89 SER A C 1
ATOM 708 O O . SER A 1 89 ? 47.929 83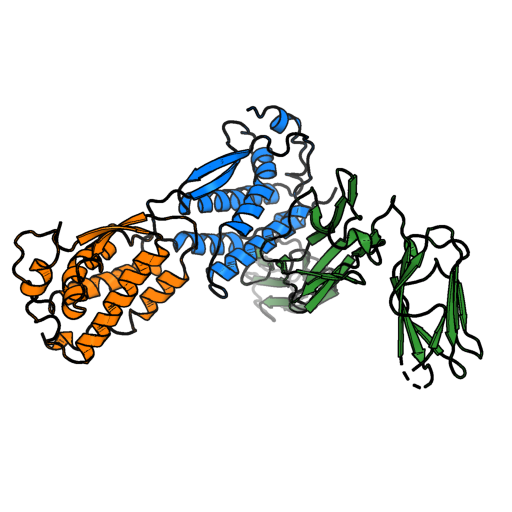.865 29.732 1.00 43.72 89 SER A O 1
ATOM 711 N N . CYS A 1 90 ? 46.339 82.335 30.045 1.00 40.15 90 CYS A N 1
ATOM 712 C CA . CYS A 1 90 ? 45.440 83.371 30.478 1.00 38.26 90 CYS A CA 1
ATOM 713 C C . CYS A 1 90 ? 44.971 83.395 31.927 1.00 35.14 90 CYS A C 1
ATOM 714 O O . CYS A 1 90 ? 44.264 84.290 32.335 1.00 36.61 90 CYS A O 1
ATOM 717 N N . PHE A 1 91 ? 45.453 82.441 32.711 1.00 36.45 91 PHE A N 1
ATOM 718 C CA . PHE A 1 91 ? 45.138 82.339 34.114 1.00 35.50 91 PHE A CA 1
ATOM 719 C C . PHE A 1 91 ? 46.447 82.396 34.901 1.00 34.52 91 PHE A C 1
ATOM 720 O O . PHE A 1 91 ? 47.306 81.557 34.721 1.00 45.36 91 PHE A O 1
ATOM 728 N N . THR A 1 92 ? 46.613 83.383 35.766 1.00 32.50 92 THR A N 1
ATOM 729 C CA . THR A 1 92 ? 47.826 83.482 36.555 1.00 36.15 92 THR A CA 1
ATOM 730 C C . THR A 1 92 ? 47.626 82.644 37.802 1.00 39.33 92 THR A C 1
ATOM 731 O O . THR A 1 92 ? 46.616 82.769 38.482 1.00 44.54 92 THR A O 1
ATOM 735 N N . LYS A 1 93 ? 48.581 81.772 38.098 1.00 45.31 93 LYS A N 1
ATOM 736 C CA . LYS A 1 93 ? 48.482 80.917 39.267 1.00 45.08 93 LYS A CA 1
ATOM 737 C C . LYS A 1 93 ? 48.325 81.750 40.517 1.00 43.77 93 LYS A C 1
ATOM 738 O O . LYS A 1 93 ? 48.646 82.936 40.526 1.00 47.76 93 LYS A O 1
ATOM 744 N N . ASP A 1 94 ? 47.809 81.142 41.572 1.00 43.61 94 ASP A N 1
ATOM 745 C CA . ASP A 1 94 ? 47.654 81.860 42.821 1.00 43.02 94 ASP A CA 1
ATOM 746 C C . ASP A 1 94 ? 48.451 81.147 43.895 1.00 46.62 94 ASP A C 1
ATOM 747 O O . ASP A 1 94 ? 49.243 80.273 43.596 1.00 44.94 94 ASP A O 1
ATOM 752 N N . TYR A 1 95 ? 48.249 81.533 45.143 1.00 62.37 95 TYR A N 1
ATOM 753 C CA . TYR A 1 95 ? 48.968 80.929 46.249 1.00 78.45 95 TYR A CA 1
ATOM 754 C C . TYR A 1 95 ? 48.043 80.231 47.231 1.00 86.98 95 TYR A C 1
ATOM 755 O O . TYR A 1 95 ? 47.020 80.788 47.630 1.00 89.63 95 TYR A O 1
ATOM 764 N N . GLU A 1 96 ? 48.416 79.018 47.633 1.00 98.97 96 GLU A N 1
ATOM 765 C CA . GLU A 1 96 ? 47.639 78.254 48.608 1.00 109.86 96 GLU A CA 1
ATOM 766 C C . GLU A 1 96 ? 48.220 76.881 48.928 1.00 114.42 96 GLU A C 1
ATOM 767 O O . GLU A 1 96 ? 48.445 76.060 48.037 1.00 114.54 96 GLU A O 1
ATOM 773 N N . GLU A 1 97 ? 48.477 76.654 50.213 1.00 121.31 97 GLU A N 1
ATOM 774 C CA . GLU A 1 97 ? 49.006 75.378 50.676 1.00 127.32 97 GLU A CA 1
ATOM 775 C C . GLU A 1 97 ? 47.901 74.355 50.488 1.00 125.72 97 GLU A C 1
ATOM 776 O O . GLU A 1 97 ? 48.124 73.278 49.934 1.00 127.01 97 GLU A O 1
ATOM 782 N N . GLN A 1 98 ? 46.708 74.699 50.964 1.00 122.19 98 GLN A N 1
ATOM 783 C CA . GLN A 1 98 ? 45.561 73.823 50.816 1.00 117.74 98 GLN A CA 1
ATOM 784 C C . GLN A 1 98 ? 45.164 73.872 49.348 1.00 112.28 98 GLN A C 1
ATOM 785 O O . GLN A 1 98 ? 44.256 74.595 48.950 1.00 111.64 98 GLN A O 1
ATOM 791 N N . ASN A 1 99 ? 45.879 73.103 48.545 1.00 104.92 99 ASN A N 1
ATOM 792 C CA . ASN A 1 99 ? 45.641 73.032 47.119 1.00 96.76 99 ASN A CA 1
ATOM 793 C C . ASN A 1 99 ? 44.190 72.626 46.845 1.00 91.48 99 ASN A C 1
ATOM 794 O O . ASN A 1 99 ? 43.519 73.197 45.978 1.00 90.07 99 ASN A O 1
ATOM 799 N N . LYS A 1 100 ? 43.708 71.650 47.606 1.00 83.06 100 LYS A N 1
ATOM 800 C CA . LYS A 1 100 ? 42.350 71.150 47.448 1.00 76.87 100 LYS A CA 1
ATOM 801 C C . LYS A 1 100 ? 41.309 72.090 48.024 1.00 68.23 100 LYS A C 1
ATOM 802 O O . LYS A 1 100 ? 40.147 71.724 48.178 1.00 61.42 100 LYS A O 1
ATOM 808 N N . ALA A 1 101 ? 41.730 73.309 48.330 1.00 63.06 101 ALA A N 1
ATOM 809 C CA . ALA A 1 101 ? 40.821 74.298 48.897 1.00 53.70 101 ALA A CA 1
ATOM 810 C C . ALA A 1 101 ? 39.727 74.680 47.930 1.00 44.79 101 ALA A C 1
ATOM 811 O O . ALA A 1 101 ? 39.985 74.908 46.747 1.00 40.23 101 ALA A O 1
ATOM 813 N N . CYS A 1 102 ? 38.507 74.763 48.467 1.00 41.65 102 CYS A N 1
ATOM 814 C CA . CYS A 1 102 ? 37.306 75.136 47.718 1.00 34.52 102 CYS A CA 1
ATOM 815 C C . CYS A 1 102 ? 36.861 74.086 46.724 1.00 34.12 102 CYS A C 1
ATOM 816 O O . CYS A 1 102 ? 36.023 74.377 45.887 1.00 39.05 102 CYS A O 1
ATOM 819 N N . VAL A 1 103 ? 37.428 72.886 46.795 1.00 32.01 103 VAL A N 1
ATOM 820 C CA . VAL A 1 103 ? 37.094 71.817 45.876 1.00 33.79 103 VAL A CA 1
ATOM 821 C C . VAL A 1 103 ? 36.393 70.643 46.570 1.00 38.50 103 VAL A C 1
ATOM 822 O O . VAL A 1 103 ? 36.931 70.012 47.478 1.00 39.67 103 VAL A O 1
ATOM 826 N N . ARG A 1 104 ? 35.185 70.358 46.098 1.00 43.81 104 ARG A N 1
ATOM 827 C CA . ARG A 1 104 ? 34.312 69.303 46.627 1.00 42.23 104 ARG A CA 1
ATOM 828 C C . ARG A 1 104 ? 34.094 68.188 45.605 1.00 36.06 104 ARG A C 1
ATOM 829 O O . ARG A 1 104 ? 34.312 68.366 44.414 1.00 35.39 104 ARG A O 1
ATOM 837 N N . THR A 1 105 ? 33.657 67.029 46.056 1.00 34.80 105 THR A N 1
ATOM 838 C CA . THR A 1 105 ? 33.364 65.973 45.098 1.00 34.84 105 THR A CA 1
ATOM 839 C C . THR A 1 105 ? 31.880 66.107 44.827 1.00 30.95 105 THR A C 1
ATOM 840 O O . THR A 1 105 ? 31.091 66.228 45.764 1.00 28.01 105 THR A O 1
ATOM 844 N N . PHE A 1 106 ? 31.499 66.100 43.556 1.00 33.06 106 PHE A N 1
ATOM 845 C CA . PHE A 1 106 ? 30.093 66.192 43.180 1.00 29.33 106 PHE A CA 1
ATOM 846 C C . PHE A 1 106 ? 29.607 64.862 42.666 1.00 34.00 106 PHE A C 1
ATOM 847 O O . PHE A 1 106 ? 30.381 64.043 42.190 1.00 40.70 106 PHE A O 1
ATOM 855 N N . HIS A 1 107 ? 28.304 64.661 42.761 1.00 37.90 107 HIS A N 1
ATOM 856 C CA . HIS A 1 107 ? 27.658 63.463 42.270 1.00 39.62 107 HIS A CA 1
ATOM 857 C C . HIS A 1 107 ? 26.481 64.009 41.503 1.00 37.70 107 HIS A C 1
ATOM 858 O O . HIS A 1 107 ? 25.488 64.396 42.097 1.00 38.30 107 HIS A O 1
ATOM 865 N N . GLU A 1 108 ? 26.619 64.064 40.182 1.00 29.66 108 GLU A N 1
ATOM 866 C CA . GLU A 1 108 ? 25.585 64.577 39.335 1.00 29.97 108 GLU A CA 1
ATOM 867 C C . GLU A 1 108 ? 25.428 63.787 38.027 1.00 34.92 108 GLU A C 1
ATOM 868 O O . GLU A 1 108 ? 26.150 62.835 37.758 1.00 33.63 108 GLU A O 1
ATOM 874 N N . THR A 1 109 ? 24.467 64.185 37.211 1.00 36.08 109 THR A N 1
ATOM 875 C CA . THR A 1 109 ? 24.240 63.491 35.970 1.00 37.70 109 THR A CA 1
ATOM 876 C C . THR A 1 109 ? 25.199 63.952 34.880 1.00 37.17 109 THR A C 1
ATOM 877 O O . THR A 1 109 ? 25.562 65.125 34.805 1.00 42.36 109 THR A O 1
ATOM 881 N N . PRO A 1 110 ? 25.605 63.030 34.008 1.00 32.03 110 PRO A N 1
ATOM 882 C CA . PRO A 1 110 ? 26.513 63.345 32.916 1.00 26.70 110 PRO A CA 1
ATOM 883 C C . PRO A 1 110 ? 26.140 64.627 32.183 1.00 24.14 110 PRO A C 1
ATOM 884 O O . PRO A 1 110 ? 27.009 65.363 31.731 1.00 38.44 110 PRO A O 1
ATOM 888 N N . LEU A 1 111 ? 24.857 64.904 32.053 1.00 27.04 111 LEU A N 1
ATOM 889 C CA . LEU A 1 111 ? 24.437 66.104 31.354 1.00 32.60 111 LEU A CA 1
ATOM 890 C C . LEU A 1 111 ? 24.679 67.331 32.205 1.00 31.59 111 LEU A C 1
ATOM 891 O O . LEU A 1 111 ? 24.874 68.419 31.688 1.00 35.58 111 LEU A O 1
ATOM 896 N N . GLN A 1 112 ? 24.675 67.151 33.514 1.00 32.65 112 GLN A N 1
ATOM 897 C CA . GLN A 1 112 ? 24.921 68.245 34.400 1.00 28.02 112 GLN A CA 1
ATOM 898 C C . GLN A 1 112 ? 26.395 68.556 34.413 1.00 31.77 112 GLN A C 1
ATOM 899 O O . GLN A 1 112 ? 26.807 69.727 34.422 1.00 36.34 112 GLN A O 1
ATOM 905 N N . LEU A 1 113 ? 27.200 67.509 34.415 1.00 28.04 113 LEU A N 1
ATOM 906 C CA . LEU A 1 113 ? 28.638 67.687 34.398 1.00 29.93 113 LEU A CA 1
ATOM 907 C C . LEU A 1 113 ? 29.012 68.470 33.164 1.00 29.59 113 LEU A C 1
ATOM 908 O O . LEU A 1 113 ? 29.786 69.426 33.216 1.00 31.85 113 LEU A O 1
ATOM 913 N N . LEU A 1 114 ? 28.441 68.061 32.043 1.00 31.08 114 LEU A N 1
ATOM 914 C CA . LEU A 1 114 ? 28.715 68.720 30.793 1.00 33.79 114 LEU A CA 1
ATOM 915 C C . LEU A 1 114 ? 28.258 70.171 30.804 1.00 35.56 114 LEU A C 1
ATOM 916 O O . LEU A 1 114 ? 28.843 71.012 30.130 1.00 43.11 114 LEU A O 1
ATOM 921 N N . GLU A 1 115 ? 27.213 70.454 31.575 1.00 40.45 115 GLU A N 1
ATOM 922 C CA . GLU A 1 115 ? 26.666 71.800 31.684 1.00 41.72 115 GLU A CA 1
ATOM 923 C C . GLU A 1 115 ? 27.679 72.678 32.401 1.00 34.31 115 GLU A C 1
ATOM 924 O O . GLU A 1 115 ? 27.905 73.818 32.045 1.00 32.27 115 GLU A O 1
ATOM 930 N N . LYS A 1 116 ? 28.303 72.126 33.416 1.00 31.83 116 LYS A N 1
ATOM 931 C CA . LYS A 1 116 ? 29.307 72.858 34.125 1.00 28.30 116 LYS A CA 1
ATOM 932 C C . LYS A 1 116 ? 30.415 73.208 33.145 1.00 30.52 116 LYS A C 1
ATOM 933 O O . LYS A 1 116 ? 30.862 74.348 33.093 1.00 34.98 116 LYS A O 1
ATOM 939 N N . ILE A 1 117 ? 30.854 72.235 32.355 1.00 27.80 117 ILE A N 1
ATOM 940 C CA . ILE A 1 117 ? 31.917 72.489 31.397 1.00 27.73 117 ILE A CA 1
ATOM 941 C C . ILE A 1 117 ? 31.460 73.559 30.457 1.00 23.44 117 ILE A C 1
ATOM 942 O O . ILE A 1 117 ? 32.204 74.460 30.124 1.00 30.26 117 ILE A O 1
ATOM 947 N N . LYS A 1 118 ? 30.213 73.482 30.039 1.00 26.26 118 LYS A N 1
ATOM 948 C CA . LYS A 1 118 ? 29.683 74.484 29.155 1.00 25.86 118 LYS A CA 1
ATOM 949 C C . LYS A 1 118 ? 29.631 75.867 29.807 1.00 28.58 118 LYS A C 1
ATOM 950 O O . LYS A 1 118 ? 29.944 76.867 29.168 1.00 35.65 118 LYS A O 1
ATOM 956 N N . ASN A 1 119 ? 29.233 75.949 31.068 1.00 27.65 119 ASN A N 1
ATOM 957 C CA . ASN A 1 119 ? 29.163 77.242 31.699 1.00 26.05 119 ASN A CA 1
ATOM 958 C C . ASN A 1 119 ? 30.555 77.830 31.828 1.00 28.42 119 ASN A C 1
ATOM 959 O O . ASN A 1 119 ? 30.746 79.028 31.656 1.00 29.64 119 ASN A O 1
ATOM 964 N N . PHE A 1 120 ? 31.546 76.981 32.090 1.00 26.94 120 PHE A N 1
ATOM 965 C CA . PHE A 1 120 ? 32.908 77.449 32.213 1.00 22.42 120 PHE A CA 1
ATOM 966 C C . PHE A 1 120 ? 33.387 78.144 30.964 1.00 22.65 120 PHE A C 1
ATOM 967 O O . PHE A 1 120 ? 33.833 79.278 30.991 1.00 23.56 120 PHE A O 1
ATOM 975 N N . PHE A 1 121 ? 33.328 77.449 29.849 1.00 27.30 121 PHE A N 1
ATOM 976 C CA . PHE A 1 121 ? 33.788 78.056 28.628 1.00 26.18 121 PHE A CA 1
ATOM 977 C C . PHE A 1 121 ? 32.993 79.284 28.280 1.00 29.10 121 PHE A C 1
ATOM 978 O O . PHE A 1 121 ? 33.545 80.269 27.799 1.00 37.92 121 PHE A O 1
ATOM 986 N N . ASN A 1 122 ? 31.695 79.256 28.551 1.00 35.04 122 ASN A N 1
ATOM 987 C CA . ASN A 1 122 ? 30.854 80.399 28.226 1.00 31.76 122 ASN A CA 1
ATOM 988 C C . ASN A 1 122 ? 31.198 81.612 29.063 1.00 23.94 122 ASN A C 1
ATOM 989 O O . ASN A 1 122 ? 31.285 82.707 28.549 1.00 25.99 122 ASN A O 1
ATOM 994 N N . GLU A 1 123 ? 31.392 81.418 30.354 1.00 22.49 123 GLU A N 1
ATOM 995 C CA . GLU A 1 123 ? 31.698 82.535 31.212 1.00 27.61 123 GLU A CA 1
ATOM 996 C C . GLU A 1 123 ? 33.104 83.017 30.986 1.00 29.29 123 GLU A C 1
ATOM 997 O O . GLU A 1 123 ? 33.384 84.205 31.018 1.00 39.10 123 GLU A O 1
ATOM 1003 N N . THR A 1 124 ? 34.005 82.085 30.748 1.00 31.12 124 THR A N 1
ATOM 1004 C CA . THR A 1 124 ? 35.365 82.460 30.524 1.00 26.16 124 THR A CA 1
ATOM 1005 C C . THR A 1 124 ? 35.430 83.268 29.254 1.00 26.09 124 THR A C 1
ATOM 1006 O O . THR A 1 124 ? 36.099 84.282 29.199 1.00 31.68 124 THR A O 1
ATOM 1010 N N . LYS A 1 125 ? 34.711 82.842 28.233 1.00 24.54 125 LYS A N 1
ATOM 1011 C CA . LYS A 1 125 ? 34.718 83.560 26.994 1.00 23.38 125 LYS A CA 1
ATOM 1012 C C . LYS A 1 125 ? 34.217 84.995 27.144 1.00 27.52 125 LYS A C 1
ATOM 1013 O O . LYS A 1 125 ? 34.842 85.938 26.663 1.00 32.83 125 LYS A O 1
ATOM 1019 N N . ASN A 1 126 ? 33.086 85.168 27.809 1.00 28.99 126 ASN A N 1
ATOM 1020 C CA . ASN A 1 126 ? 32.514 86.491 27.974 1.00 26.65 126 ASN A CA 1
ATOM 1021 C C . ASN A 1 126 ? 33.434 87.432 28.725 1.00 29.66 126 ASN A C 1
ATOM 1022 O O . ASN A 1 126 ? 33.602 88.588 28.350 1.00 28.88 126 ASN A O 1
ATOM 1027 N N . LEU A 1 127 ? 34.042 86.943 29.793 1.00 28.44 127 LEU A N 1
ATOM 1028 C CA . LEU A 1 127 ? 34.934 87.783 30.557 1.00 27.76 127 LEU A CA 1
ATOM 1029 C C . LEU A 1 127 ? 36.201 88.175 29.809 1.00 25.45 127 LEU A C 1
ATOM 1030 O O . LEU A 1 127 ? 36.613 89.318 29.863 1.00 34.83 127 LEU A O 1
ATOM 1035 N N . LEU A 1 128 ? 36.813 87.238 29.105 1.00 31.85 128 LEU A N 1
ATOM 1036 C CA . LEU A 1 128 ? 38.022 87.526 28.352 1.00 30.79 128 LEU A CA 1
ATOM 1037 C C . LEU A 1 128 ? 37.720 88.514 27.229 1.00 33.73 128 LEU A C 1
ATOM 1038 O O . LEU A 1 128 ? 38.585 89.278 26.815 1.00 38.77 128 LEU A O 1
ATOM 1043 N N . GLU A 1 129 ? 36.491 88.508 26.723 1.00 37.54 129 GLU A N 1
ATOM 1044 C CA . GLU A 1 129 ? 36.122 89.467 25.694 1.00 36.28 129 GLU A CA 1
ATOM 1045 C C . GLU A 1 129 ? 36.060 90.862 26.323 1.00 34.79 129 GLU A C 1
ATOM 1046 O O . GLU A 1 129 ? 36.377 91.835 25.659 1.00 42.00 129 GLU A O 1
ATOM 1052 N N . LYS A 1 130 ? 35.656 90.957 27.593 1.00 36.13 130 LYS A N 1
ATOM 1053 C CA . LYS A 1 130 ? 35.567 92.229 28.303 1.00 32.17 130 LYS A CA 1
ATOM 1054 C C . LYS A 1 130 ? 36.993 92.665 28.529 1.00 32.40 130 LYS A C 1
ATOM 1055 O O . LYS A 1 130 ? 37.344 93.812 28.276 1.00 32.01 130 LYS A O 1
ATOM 1061 N N . ASP A 1 131 ? 37.823 91.778 29.052 1.00 30.43 131 ASP A N 1
ATOM 1062 C CA . ASP A 1 131 ? 39.228 92.110 29.161 1.00 33.86 131 ASP A CA 1
ATOM 1063 C C . ASP A 1 131 ? 40.091 90.914 29.432 1.00 26.23 131 ASP A C 1
ATOM 1064 O O . ASP A 1 131 ? 39.864 90.157 30.362 1.00 31.00 131 ASP A O 1
ATOM 1069 N N . TRP A 1 132 ? 41.082 90.746 28.570 1.00 27.89 132 TRP A N 1
ATOM 1070 C CA . TRP A 1 132 ? 41.993 89.627 28.661 1.00 29.46 132 TRP A CA 1
ATOM 1071 C C . TRP A 1 132 ? 42.819 89.555 29.916 1.00 30.82 132 TRP A C 1
ATOM 1072 O O . TRP A 1 132 ? 43.304 88.489 30.261 1.00 41.47 132 TRP A O 1
ATOM 1083 N N . ASN A 1 133 ? 42.978 90.670 30.615 1.00 35.63 133 ASN A N 1
ATOM 1084 C CA . ASN A 1 133 ? 43.767 90.643 31.822 1.00 26.70 133 ASN A CA 1
ATOM 1085 C C . ASN A 1 133 ? 42.975 90.130 32.974 1.00 25.33 133 ASN A C 1
ATOM 1086 O O . ASN A 1 133 ? 43.495 89.918 34.065 1.00 27.33 133 ASN A O 1
ATOM 1091 N N . ILE A 1 134 ? 41.688 89.957 32.754 1.00 33.53 134 ILE A N 1
ATOM 1092 C CA . ILE A 1 134 ? 40.837 89.407 33.790 1.00 34.53 134 ILE A CA 1
ATOM 1093 C C . ILE A 1 134 ? 41.521 88.053 34.019 1.00 41.99 134 ILE A C 1
ATOM 1094 O O . ILE A 1 134 ? 42.217 87.547 33.118 1.00 54.80 134 ILE A O 1
ATOM 1099 N N . PHE A 1 135 ? 41.377 87.461 35.193 1.00 42.84 135 PHE A N 1
ATOM 1100 C CA . PHE A 1 135 ? 42.024 86.163 35.485 1.00 34.17 135 PHE A CA 1
ATOM 1101 C C . PHE A 1 135 ? 43.458 86.380 35.823 1.00 29.76 135 PHE A C 1
ATOM 1102 O O . PHE A 1 135 ? 44.231 85.447 36.022 1.00 39.87 135 PHE A O 1
ATOM 1110 N N . THR A 1 136 ? 43.818 87.643 35.881 1.00 30.16 136 THR A N 1
ATOM 1111 C CA . THR A 1 136 ? 45.168 87.991 36.257 1.00 31.57 136 THR A CA 1
ATOM 1112 C C . THR A 1 136 ? 45.022 88.456 37.679 1.00 26.86 136 THR A C 1
ATOM 1113 O O . THR A 1 136 ? 45.964 88.921 38.275 1.00 34.41 136 THR A O 1
ATOM 1117 N N . LYS A 1 137 ? 43.811 88.284 38.208 1.00 29.27 137 LYS A N 1
ATOM 1118 C CA . LYS A 1 137 ? 43.418 88.684 39.552 1.00 22.29 137 LYS A CA 1
ATOM 1119 C C . LYS A 1 137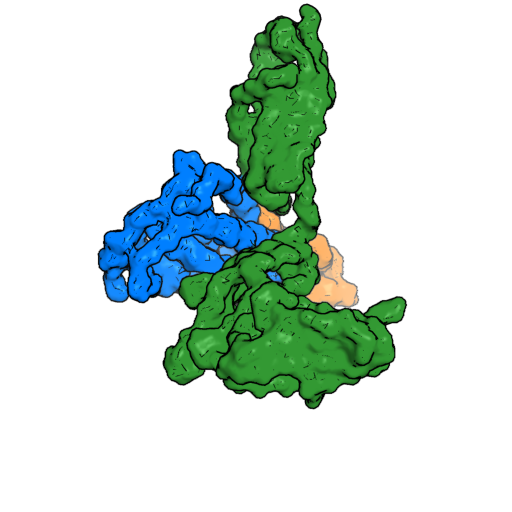 ? 43.983 87.896 40.685 1.00 26.37 137 LYS A C 1
ATOM 1120 O O . LYS A 1 137 ? 44.119 86.677 40.602 1.00 35.49 137 LYS A O 1
ATOM 1126 N N . ASN A 1 138 ? 44.277 88.590 41.780 1.00 30.82 138 ASN A N 1
ATOM 1127 C CA . ASN A 1 138 ? 44.799 87.954 42.981 1.00 27.01 138 ASN A CA 1
ATOM 1128 C C . ASN A 1 138 ? 43.634 87.352 43.726 1.00 26.45 138 ASN A C 1
ATOM 1129 O O . ASN A 1 138 ? 42.874 88.070 44.335 1.00 38.91 138 ASN A O 1
ATOM 1134 N N . CYS A 1 139 ? 43.494 86.034 43.684 1.00 35.07 139 CYS A N 1
ATOM 1135 C CA . CYS A 1 139 ? 42.392 85.349 44.364 1.00 34.68 139 CYS A CA 1
ATOM 1136 C C . CYS A 1 139 ? 42.755 84.705 45.687 1.00 35.63 139 CYS A C 1
ATOM 1137 O O . CYS A 1 139 ? 42.044 83.836 46.168 1.00 38.34 139 CYS A O 1
ATOM 1140 N N . ASN A 1 140 ? 43.861 85.139 46.275 1.00 40.76 140 ASN A N 1
ATOM 1141 C CA . ASN A 1 140 ? 44.307 84.609 47.556 1.00 40.33 140 ASN A CA 1
ATOM 1142 C C . ASN A 1 140 ? 43.241 84.665 48.648 1.00 38.61 140 ASN A C 1
ATOM 1143 O O . ASN A 1 140 ? 42.909 83.651 49.241 1.00 46.63 140 ASN A O 1
ATOM 1148 N N . ASN A 1 141 ? 42.727 85.858 48.926 1.00 37.46 141 ASN A N 1
ATOM 1149 C CA . ASN A 1 141 ? 41.737 86.037 49.968 1.00 37.71 141 ASN A CA 1
ATOM 1150 C C . ASN A 1 141 ? 40.492 85.195 49.759 1.00 37.3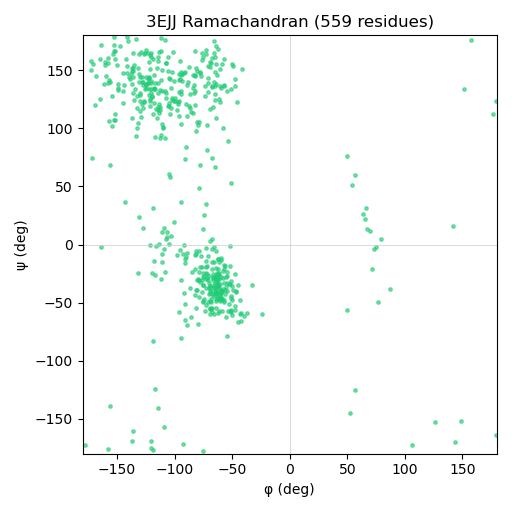1 141 ASN A C 1
ATOM 1151 O O . ASN A 1 141 ? 39.932 84.670 50.717 1.00 41.23 141 ASN A O 1
ATOM 1156 N N . SER A 1 142 ? 40.048 85.059 48.518 1.00 33.98 142 SER A N 1
ATOM 1157 C CA . SER A 1 142 ? 38.846 84.291 48.247 1.00 30.41 142 SER A CA 1
ATOM 1158 C C . SER A 1 142 ? 39.005 82.820 48.581 1.00 31.62 142 SER A C 1
ATOM 1159 O O . SER A 1 142 ? 38.109 82.191 49.120 1.00 34.45 142 SER A O 1
ATOM 1162 N N . PHE A 1 143 ? 40.150 82.267 48.249 1.00 31.95 143 PHE A N 1
ATOM 1163 C CA . PHE A 1 143 ? 40.388 80.890 48.518 1.00 33.39 143 PHE A CA 1
ATOM 1164 C C . PHE A 1 143 ? 40.542 80.676 50.003 1.00 35.01 143 PHE A C 1
ATOM 1165 O O . PHE A 1 143 ? 40.082 79.676 50.539 1.00 41.98 143 PHE A O 1
ATOM 1173 N N . ALA A 1 144 ? 41.179 81.619 50.681 1.00 35.78 144 ALA A N 1
ATOM 1174 C CA . ALA A 1 144 ? 41.393 81.487 52.118 1.00 36.74 144 ALA A CA 1
ATOM 1175 C C . ALA A 1 144 ? 40.089 81.429 52.878 1.00 34.01 144 ALA A C 1
ATOM 1176 O O . ALA A 1 144 ? 40.033 80.870 53.965 1.00 38.64 144 ALA A O 1
ATOM 1178 N N . LYS A 1 145 ? 39.033 81.994 52.317 1.00 32.29 145 LYS A N 1
ATOM 1179 C CA . LYS A 1 145 ? 37.747 81.924 52.993 1.00 38.41 145 LYS A CA 1
ATOM 1180 C C . LYS A 1 145 ? 37.204 80.483 52.981 1.00 39.46 145 LYS A C 1
ATOM 1181 O O . LYS A 1 145 ? 36.594 80.045 53.942 1.00 44.38 145 LYS A O 1
ATOM 1187 N N . CYS A 1 146 ? 37.453 79.745 51.904 1.00 43.16 146 CYS A N 1
ATOM 1188 C CA . CYS A 1 146 ? 36.974 78.373 51.789 1.00 43.64 146 CYS A CA 1
ATOM 1189 C C . CYS A 1 146 ? 37.266 77.579 53.044 1.00 44.72 146 CYS A C 1
ATOM 1190 O O . CYS A 1 146 ? 38.356 77.661 53.594 1.00 46.75 146 CYS A O 1
ATOM 1193 N N . SER A 1 147 ? 36.288 76.800 53.482 1.00 49.57 147 SER A N 1
ATOM 1194 C CA . SER A 1 147 ? 36.454 76.035 54.689 1.00 60.77 147 SER A CA 1
ATOM 1195 C C . SER A 1 147 ? 36.108 74.567 54.554 1.00 66.07 147 SER A C 1
ATOM 1196 O O . SER A 1 147 ? 35.471 74.145 53.592 1.00 65.38 147 SER A O 1
ATOM 1199 N N . SER A 1 148 ? 36.533 73.800 55.554 1.00 75.68 148 SER A N 1
ATOM 1200 C CA . SER A 1 148 ? 36.288 72.364 55.621 1.00 80.67 148 SER A CA 1
ATOM 1201 C C . SER A 1 148 ? 36.942 71.641 54.456 1.00 84.16 148 SER A C 1
ATOM 1202 O O . SER A 1 148 ? 37.655 72.313 53.679 1.00 87.45 148 SER A O 1
ATOM 1205 N N . SER B 1 4 ? 1.485 38.264 7.491 1.00 120.70 4 SER B N 1
ATOM 1206 C CA . SER B 1 4 ? 2.790 38.633 8.105 1.00 120.97 4 SER B CA 1
ATOM 1207 C C . SER B 1 4 ? 3.941 38.433 7.114 1.00 123.30 4 SER B C 1
ATOM 1208 O O . SER B 1 4 ? 5.004 37.936 7.486 1.00 123.95 4 SER B O 1
ATOM 1211 N N . GLU B 1 5 ? 3.731 38.821 5.857 1.00 125.76 5 GLU B N 1
ATOM 1212 C CA . GLU B 1 5 ? 4.762 38.677 4.828 1.00 128.82 5 GLU B CA 1
ATOM 1213 C C . GLU B 1 5 ? 5.612 39.935 4.727 1.00 130.94 5 GLU B C 1
ATOM 1214 O O . GLU B 1 5 ? 6.830 39.862 4.573 1.00 130.62 5 GLU B O 1
ATOM 1220 N N . HIS B 1 6 ? 4.963 41.092 4.795 1.00 134.32 6 HIS B N 1
ATOM 1221 C CA . HIS B 1 6 ? 5.671 42.364 4.737 1.00 136.99 6 HIS B CA 1
ATOM 1222 C C . HIS B 1 6 ? 6.731 42.314 5.833 1.00 136.53 6 HIS B C 1
ATOM 1223 O O . HIS B 1 6 ? 7.748 43.001 5.772 1.00 136.33 6 HIS B O 1
ATOM 1230 N N . CYS B 1 7 ? 6.471 41.475 6.832 1.00 136.29 7 CYS B N 1
ATOM 1231 C CA . CYS B 1 7 ? 7.370 41.284 7.959 1.00 137.17 7 CYS B CA 1
ATOM 1232 C C . CYS B 1 7 ? 8.760 40.842 7.512 1.00 138.03 7 CYS B C 1
ATOM 1233 O O . CYS B 1 7 ? 9.763 41.176 8.144 1.00 138.61 7 CYS B O 1
ATOM 1236 N N . SER B 1 8 ? 8.809 40.079 6.427 1.00 139.35 8 SER B N 1
ATOM 1237 C CA . SER B 1 8 ? 10.064 39.567 5.888 1.00 140.68 8 SER B CA 1
ATOM 1238 C C . SER B 1 8 ? 11.118 40.663 5.783 1.00 141.18 8 SER B C 1
ATOM 1239 O O . SER B 1 8 ? 12.212 40.554 6.340 1.00 141.27 8 SER B O 1
ATOM 1242 N N . HIS B 1 9 ? 10.759 41.716 5.059 1.00 141.66 9 HIS B N 1
ATOM 1243 C CA . HIS B 1 9 ? 11.623 42.864 4.809 1.00 141.05 9 HIS B CA 1
ATOM 1244 C C . HIS B 1 9 ? 11.220 44.088 5.635 1.00 136.95 9 HIS B C 1
ATOM 1245 O O . HIS B 1 9 ? 10.880 45.131 5.077 1.00 137.40 9 HIS B O 1
ATOM 1252 N N . MET B 1 10 ? 11.260 43.966 6.958 1.00 130.64 10 MET B N 1
ATOM 1253 C CA . MET B 1 10 ? 10.889 45.078 7.826 1.00 124.15 10 MET B CA 1
ATOM 1254 C C . MET B 1 10 ? 12.128 45.874 8.226 1.00 122.45 10 MET B C 1
ATOM 1255 O O . MET B 1 10 ? 12.415 46.921 7.646 1.00 121.16 10 MET B O 1
ATOM 1260 N N . ILE B 1 11 ? 12.861 45.373 9.215 1.00 121.50 11 ILE B N 1
ATOM 1261 C CA . ILE B 1 11 ? 14.072 46.039 9.684 1.00 120.64 11 ILE B CA 1
ATOM 1262 C C . ILE B 1 11 ? 15.135 45.931 8.601 1.00 122.68 11 ILE B C 1
ATOM 1263 O O . ILE B 1 11 ? 15.084 45.035 7.760 1.00 122.73 11 ILE B O 1
ATOM 1268 N N . GLY B 1 12 ? 16.099 46.843 8.624 1.00 125.93 12 GLY B N 1
ATOM 1269 C CA . GLY B 1 12 ? 17.158 46.815 7.632 1.00 130.10 12 GLY B CA 1
ATOM 1270 C C . GLY B 1 12 ? 18.409 47.515 8.120 1.00 132.74 12 GLY B C 1
ATOM 1271 O O . GLY B 1 12 ? 18.807 47.362 9.276 1.00 133.93 12 GLY B O 1
ATOM 1272 N N . ASN B 1 13 ? 19.040 48.280 7.237 1.00 133.84 13 ASN B N 1
ATOM 1273 C CA . ASN B 1 13 ? 20.243 49.014 7.594 1.00 134.89 13 ASN B CA 1
ATOM 1274 C C . ASN B 1 13 ? 19.926 50.499 7.618 1.00 134.46 13 ASN B C 1
ATOM 1275 O O . ASN B 1 13 ? 20.685 51.302 8.155 1.00 133.95 13 ASN B O 1
ATOM 1280 N N . GLY B 1 14 ? 18.788 50.856 7.033 1.00 134.96 14 GLY B N 1
ATOM 1281 C CA . GLY B 1 14 ? 18.379 52.246 7.002 1.00 135.56 14 GLY B CA 1
ATOM 1282 C C . GLY B 1 14 ? 18.172 52.760 8.411 1.00 134.66 14 GLY B C 1
ATOM 1283 O O . GLY B 1 14 ? 18.038 53.963 8.638 1.00 135.49 14 GLY B O 1
ATOM 1284 N N . HIS B 1 15 ? 18.140 51.833 9.361 1.00 132.88 15 HIS B N 1
ATOM 1285 C CA . HIS B 1 15 ? 17.956 52.187 10.755 1.00 131.12 15 HIS B CA 1
ATOM 1286 C C . HIS B 1 15 ? 18.975 51.495 11.651 1.00 126.93 15 HIS B C 1
ATOM 1287 O O . HIS B 1 15 ? 19.280 51.983 12.738 1.00 127.78 15 HIS B O 1
ATOM 1294 N N . LEU B 1 16 ? 19.508 50.366 11.199 1.00 120.53 16 LEU B N 1
ATOM 1295 C CA . LEU B 1 16 ? 20.498 49.657 11.992 1.00 114.41 16 LEU B CA 1
ATOM 1296 C C . LEU B 1 16 ? 21.715 50.565 12.147 1.00 110.67 16 LEU B C 1
ATOM 1297 O O . LEU B 1 16 ? 22.282 50.689 13.233 1.00 111.01 16 LEU B O 1
ATOM 1302 N N . LYS B 1 17 ? 22.106 51.209 11.052 1.00 105.06 17 LYS B N 1
ATOM 1303 C CA . LYS B 1 17 ? 23.248 52.114 11.065 1.00 97.79 17 LYS B CA 1
ATOM 1304 C C . LYS B 1 17 ? 22.931 53.316 11.945 1.00 91.97 17 LYS B C 1
ATOM 1305 O O . LYS B 1 17 ? 23.799 53.826 12.651 1.00 94.04 17 LYS B O 1
ATOM 1311 N N . VAL B 1 18 ? 21.679 53.760 11.896 1.00 82.82 18 VAL B N 1
ATOM 1312 C CA . VAL B 1 18 ? 21.218 54.899 12.681 1.00 71.76 18 VAL B CA 1
ATOM 1313 C C . VAL B 1 18 ? 21.341 54.610 14.190 1.00 69.65 18 VAL B C 1
ATOM 1314 O O . VAL B 1 18 ? 21.616 55.508 14.987 1.00 68.27 18 VAL B O 1
ATOM 1318 N N . LEU B 1 19 ? 21.142 53.354 14.565 1.00 64.50 19 LEU B N 1
ATOM 1319 C CA . LEU B 1 19 ? 21.242 52.938 15.949 1.00 63.88 19 LEU B CA 1
ATOM 1320 C C . LEU B 1 19 ? 22.703 52.850 16.349 1.00 63.11 19 LEU B C 1
ATOM 1321 O O . LEU B 1 19 ? 23.037 52.867 17.535 1.00 66.49 19 LEU B O 1
ATOM 1326 N N . GLN B 1 20 ? 23.589 52.750 15.369 1.00 62.34 20 GLN B N 1
ATOM 1327 C CA . GLN B 1 20 ? 25.013 52.662 15.685 1.00 61.57 20 GLN B CA 1
ATOM 1328 C C . GLN B 1 20 ? 25.601 54.049 15.939 1.00 55.16 20 GLN B C 1
ATOM 1329 O O . GLN B 1 20 ? 26.363 54.240 16.872 1.00 44.86 20 GLN B O 1
ATOM 1335 N N . GLN B 1 21 ? 25.230 55.005 15.101 1.00 55.37 21 GLN B N 1
ATOM 1336 C CA . GLN B 1 21 ? 25.705 56.363 15.254 1.00 59.29 21 GLN B CA 1
ATOM 1337 C C . GLN B 1 21 ? 25.215 56.837 16.605 1.00 59.79 21 GLN B C 1
ATOM 1338 O O . GLN B 1 21 ? 25.774 57.741 17.221 1.00 63.58 21 GLN B O 1
ATOM 1344 N N . LEU B 1 22 ? 24.147 56.208 17.058 1.00 59.37 22 LEU B N 1
ATOM 1345 C CA . LEU B 1 22 ? 23.547 56.534 18.328 1.00 55.90 22 LEU B CA 1
ATOM 1346 C C . LEU B 1 22 ? 24.535 56.084 19.376 1.00 55.80 22 LEU B C 1
ATOM 1347 O O . LEU B 1 22 ? 24.970 56.861 20.217 1.00 61.07 22 LEU B O 1
ATOM 1352 N N . ILE B 1 23 ? 24.903 54.818 19.313 1.00 56.09 23 ILE B N 1
ATOM 1353 C CA . ILE B 1 23 ? 25.834 54.273 20.271 1.00 60.23 23 ILE B CA 1
ATOM 1354 C C . ILE B 1 23 ? 27.197 54.957 20.184 1.00 61.24 23 ILE B C 1
ATOM 1355 O O . ILE B 1 23 ? 27.777 55.348 21.200 1.00 65.72 23 ILE B O 1
ATOM 1360 N N . ASP B 1 24 ? 27.708 55.112 18.973 1.00 60.34 24 ASP B N 1
ATOM 1361 C CA . ASP B 1 24 ? 29.002 55.745 18.785 1.00 59.48 24 ASP B CA 1
ATOM 1362 C C . ASP B 1 24 ? 29.080 57.147 19.372 1.00 55.45 24 ASP B C 1
ATOM 1363 O O . ASP B 1 24 ? 30.170 57.642 19.650 1.00 59.85 24 ASP B O 1
ATOM 1368 N N . SER B 1 25 ? 27.933 57.782 19.581 1.00 48.86 25 SER B N 1
ATOM 1369 C CA . SER B 1 25 ? 27.919 59.136 20.116 1.00 43.43 25 SER B CA 1
ATOM 1370 C C . SER B 1 25 ? 27.827 59.270 21.635 1.00 41.98 25 SER B C 1
ATOM 1371 O O . SER B 1 25 ? 27.842 60.387 22.147 1.00 44.13 25 SER B O 1
ATOM 1374 N N . GLN B 1 26 ? 27.758 58.162 22.360 1.00 35.64 26 GLN B N 1
ATOM 1375 C CA . GLN B 1 26 ? 27.605 58.240 23.803 1.00 37.26 26 GLN B CA 1
ATOM 1376 C C . GLN B 1 26 ? 28.874 58.313 24.618 1.00 42.99 26 GLN B C 1
ATOM 1377 O O . GLN B 1 26 ? 29.836 57.592 24.357 1.00 49.43 26 GLN B O 1
ATOM 1383 N N . MET B 1 27 ? 28.874 59.185 25.623 1.00 42.88 27 MET B N 1
ATOM 1384 C CA . MET B 1 27 ? 30.036 59.352 26.466 1.00 38.42 27 MET B CA 1
ATOM 1385 C C . MET B 1 27 ? 30.219 58.152 27.355 1.00 41.19 27 MET B C 1
ATOM 1386 O O . MET B 1 27 ? 29.293 57.700 28.000 1.00 49.88 27 MET B O 1
ATOM 1391 N N . GLU B 1 28 ? 31.432 57.627 27.383 1.00 42.52 28 GLU B N 1
ATOM 1392 C CA . GLU B 1 28 ? 31.733 56.484 28.195 1.00 40.27 28 GLU B CA 1
ATOM 1393 C C . GLU B 1 28 ? 31.978 56.901 29.616 1.00 42.68 28 GLU B C 1
ATOM 1394 O O . GLU B 1 28 ? 33.077 57.309 29.934 1.00 50.28 28 GLU B O 1
ATOM 1400 N N . THR B 1 29 ? 30.982 56.795 30.487 1.00 45.05 29 THR B N 1
ATOM 1401 C CA . THR B 1 29 ? 31.181 57.168 31.892 1.00 44.62 29 THR B CA 1
ATOM 1402 C C . THR B 1 29 ? 30.921 56.007 32.834 1.00 45.05 29 THR B C 1
ATOM 1403 O O . THR B 1 29 ? 30.659 54.896 32.405 1.00 49.32 29 THR B O 1
ATOM 1407 N N . SER B 1 30 ? 30.977 56.274 34.130 1.00 44.99 30 SER B N 1
ATOM 1408 C CA . SER B 1 30 ? 30.738 55.248 35.114 1.00 44.77 30 SER B CA 1
ATOM 1409 C C . SER B 1 30 ? 29.236 55.060 35.289 1.00 46.32 30 SER B C 1
ATOM 1410 O O . SER B 1 30 ? 28.770 54.154 35.988 1.00 50.22 30 SER B O 1
ATOM 1413 N N . CYS B 1 31 ? 28.472 55.908 34.627 1.00 45.13 31 CYS B N 1
ATOM 1414 C CA . CYS B 1 31 ? 27.038 55.825 34.743 1.00 47.74 31 CYS B CA 1
ATOM 1415 C C . CYS B 1 31 ? 26.420 54.459 34.501 1.00 49.62 31 CYS B C 1
ATOM 1416 O O . CYS B 1 31 ? 26.761 53.769 33.543 1.00 55.23 31 CYS B O 1
ATOM 1419 N N . GLN B 1 32 ? 25.505 54.058 35.370 1.00 48.39 32 GLN B N 1
ATOM 1420 C CA . GLN B 1 32 ? 24.807 52.810 35.146 1.00 54.34 32 GLN B CA 1
ATOM 1421 C C . GLN B 1 32 ? 23.372 52.939 35.628 1.00 57.29 32 GLN B C 1
ATOM 1422 O O . GLN B 1 32 ? 23.108 53.267 36.783 1.00 60.95 32 GLN B O 1
ATOM 1428 N N . ILE B 1 33 ? 22.447 52.712 34.703 1.00 58.54 33 ILE B N 1
ATOM 1429 C CA . ILE B 1 33 ? 21.024 52.834 34.964 1.00 57.69 33 ILE B CA 1
ATOM 1430 C C . ILE B 1 33 ? 20.300 51.507 35.081 1.00 54.90 33 ILE B C 1
ATOM 1431 O O . ILE B 1 33 ? 20.779 50.483 34.621 1.00 52.68 33 ILE B O 1
ATOM 1436 N N . ALA B 1 34 ? 19.125 51.558 35.692 1.00 54.29 34 ALA B N 1
ATOM 1437 C CA . ALA B 1 34 ? 18.306 50.385 35.898 1.00 56.72 34 ALA B CA 1
ATOM 1438 C C . ALA B 1 34 ? 17.294 50.253 34.779 1.00 55.81 34 ALA B C 1
ATOM 1439 O O . ALA B 1 34 ? 16.851 51.248 34.229 1.00 62.52 34 ALA B O 1
ATOM 1441 N N . PHE B 1 35 ? 16.941 49.022 34.433 1.00 57.82 35 PHE B N 1
ATOM 1442 C CA . PHE B 1 35 ? 15.956 48.766 33.387 1.00 57.82 35 PHE B CA 1
ATOM 1443 C C . PHE B 1 35 ? 15.463 47.322 33.431 1.00 57.45 35 PHE B C 1
ATOM 1444 O O . PHE B 1 35 ? 16.109 46.444 34.001 1.00 52.68 35 PHE B O 1
ATOM 1452 N N . GLU B 1 36 ? 14.298 47.088 32.842 1.00 58.95 36 GLU B N 1
ATOM 1453 C CA . GLU B 1 36 ? 13.703 45.759 32.822 1.00 57.90 36 GLU B CA 1
ATOM 1454 C C . GLU B 1 36 ? 14.019 45.056 31.520 1.00 56.85 36 GLU B C 1
ATOM 1455 O O . GLU B 1 36 ? 13.678 45.541 30.444 1.00 51.81 36 GLU B O 1
ATOM 1461 N N . PHE B 1 37 ? 14.673 43.910 31.613 1.00 58.43 37 PHE B N 1
ATOM 1462 C CA . PHE B 1 37 ? 14.988 43.174 30.412 1.00 61.86 37 PHE B CA 1
ATOM 1463 C C . PHE B 1 37 ? 15.084 41.687 30.720 1.00 68.66 37 PHE B C 1
ATOM 1464 O O . PHE B 1 37 ? 15.144 41.291 31.885 1.00 68.55 37 PHE B O 1
ATOM 1472 N N . VAL B 1 38 ? 15.089 40.867 29.673 1.00 73.16 38 VAL B N 1
ATOM 1473 C CA . VAL B 1 38 ? 15.144 39.421 29.830 1.00 79.66 38 VAL B CA 1
ATOM 1474 C C . VAL B 1 38 ? 16.456 38.878 30.385 1.00 83.15 38 VAL B C 1
ATOM 1475 O O . VAL B 1 38 ? 17.550 39.280 29.982 1.00 82.27 38 VAL B O 1
ATOM 1479 N N . ASP B 1 39 ? 16.310 37.950 31.325 1.00 90.47 39 ASP B N 1
ATOM 1480 C CA . ASP B 1 39 ? 17.424 37.313 32.008 1.00 98.72 39 ASP B CA 1
ATOM 1481 C C . ASP B 1 39 ? 17.826 36.000 31.355 1.00 100.39 39 ASP B C 1
ATOM 1482 O O . ASP B 1 39 ? 17.154 34.990 31.526 1.00 101.73 39 ASP B O 1
ATOM 1487 N N . GLN B 1 40 ? 18.930 36.017 30.615 1.00 103.51 40 GLN B N 1
ATOM 1488 C CA . GLN B 1 40 ? 19.412 34.821 29.937 1.00 107.88 40 GLN B CA 1
ATOM 1489 C C . GLN B 1 40 ? 19.625 33.682 30.918 1.00 110.52 40 GLN B C 1
ATOM 1490 O O . GLN B 1 40 ? 19.693 32.521 30.522 1.00 111.87 40 GLN B O 1
ATOM 1496 N N . GLU B 1 41 ? 19.732 34.014 32.198 1.00 114.72 41 GLU B N 1
ATOM 1497 C CA . GLU B 1 41 ? 19.953 33.004 33.222 1.00 121.27 41 GLU B CA 1
ATOM 1498 C C . GLU B 1 41 ? 18.771 32.043 33.314 1.00 123.10 41 GLU B C 1
ATOM 1499 O O . GLU B 1 41 ? 18.899 30.935 33.830 1.00 121.78 41 GLU B O 1
ATOM 1505 N N . GLN B 1 42 ? 17.620 32.469 32.805 1.00 127.31 42 GLN B N 1
ATOM 1506 C CA . GLN B 1 42 ? 16.426 31.634 32.824 1.00 132.41 42 GLN B CA 1
ATOM 1507 C C . GLN B 1 42 ? 15.741 31.568 31.461 1.00 134.04 42 GLN B C 1
ATOM 1508 O O . GLN B 1 42 ? 14.545 31.300 31.375 1.00 135.36 42 GLN B O 1
ATOM 1514 N N . LEU B 1 43 ? 16.495 31.815 30.399 1.00 136.16 43 LEU B N 1
ATOM 1515 C CA . LEU B 1 43 ? 15.936 31.762 29.056 1.00 139.10 43 LEU B CA 1
ATOM 1516 C C . LEU B 1 43 ? 17.055 31.446 28.075 1.00 140.62 43 LEU B C 1
ATOM 1517 O O . LEU B 1 43 ? 17.847 32.315 27.713 1.00 142.36 43 LEU B O 1
ATOM 1522 N N . ASP B 1 44 ? 17.109 30.188 27.652 1.00 141.50 44 ASP B N 1
ATOM 1523 C CA . ASP B 1 44 ? 18.139 29.723 26.735 1.00 141.62 44 ASP B CA 1
ATOM 1524 C C . ASP B 1 44 ? 17.710 29.748 25.275 1.00 140.22 44 ASP B C 1
ATOM 1525 O O . ASP B 1 44 ? 18.541 29.926 24.385 1.00 141.11 44 ASP B O 1
ATOM 1530 N N . ASP B 1 45 ? 16.418 29.565 25.024 1.00 137.50 45 ASP B N 1
ATOM 1531 C CA . ASP B 1 45 ? 15.923 29.557 23.654 1.00 134.06 45 ASP B CA 1
ATOM 1532 C C . ASP B 1 45 ? 16.061 30.913 22.985 1.00 131.42 45 ASP B C 1
ATOM 1533 O O . ASP B 1 45 ? 15.482 31.900 23.434 1.00 130.91 45 ASP B O 1
ATOM 1538 N N . PRO B 1 46 ? 16.837 30.976 21.894 1.00 128.96 46 PRO B N 1
ATOM 1539 C CA . PRO B 1 46 ? 17.053 32.220 21.153 1.00 128.14 46 PRO B CA 1
ATOM 1540 C C . PRO B 1 46 ? 15.765 32.696 20.497 1.00 127.72 46 PRO B C 1
ATOM 1541 O O . PRO B 1 46 ? 15.509 33.894 20.387 1.00 127.28 46 PRO B O 1
ATOM 1545 N N . VAL B 1 47 ? 14.953 31.743 20.062 1.00 127.77 47 VAL B N 1
ATOM 1546 C CA . VAL B 1 47 ? 13.698 32.066 19.408 1.00 128.29 47 VAL B CA 1
ATOM 1547 C C . VAL B 1 47 ? 12.768 32.806 20.367 1.00 128.24 47 VAL B C 1
ATOM 1548 O O . VAL B 1 47 ? 12.051 33.722 19.969 1.00 127.99 47 VAL B O 1
ATOM 1552 N N . CYS B 1 48 ? 12.799 32.412 21.636 1.00 129.03 48 CYS B N 1
ATOM 1553 C CA . CYS B 1 48 ? 11.944 33.023 22.646 1.00 129.61 48 CYS B CA 1
ATOM 1554 C C . CYS B 1 48 ? 12.603 34.185 23.378 1.00 129.00 48 CYS B C 1
ATOM 1555 O O . CYS B 1 48 ? 11.957 34.885 24.157 1.00 130.26 48 CYS B O 1
ATOM 1558 N N . TYR B 1 49 ? 13.893 34.385 23.139 1.00 127.08 49 TYR B N 1
ATOM 1559 C CA . TYR B 1 49 ? 14.586 35.492 23.768 1.00 123.46 49 TYR B CA 1
ATOM 1560 C C . TYR B 1 49 ? 13.981 36.702 23.083 1.00 119.23 49 TYR B C 1
ATOM 1561 O O . TYR B 1 49 ? 13.361 37.552 23.718 1.00 118.22 49 TYR B O 1
ATOM 1570 N N . LEU B 1 50 ? 14.148 36.747 21.767 1.00 114.96 50 LEU B N 1
ATOM 1571 C CA . LEU B 1 50 ? 13.630 37.841 20.962 1.00 112.37 50 LEU B CA 1
ATOM 1572 C C . LEU B 1 50 ? 12.147 38.059 21.214 1.00 109.44 50 LEU B C 1
ATOM 1573 O O . LEU B 1 50 ? 11.662 39.187 21.177 1.00 110.29 50 LEU B O 1
ATOM 1578 N N . LYS B 1 51 ? 11.427 36.975 21.470 1.00 106.26 51 LYS B N 1
ATOM 1579 C CA . LYS B 1 51 ? 9.993 37.052 21.713 1.00 102.27 51 LYS B CA 1
ATOM 1580 C C . LYS B 1 51 ? 9.727 37.740 23.041 1.00 96.69 51 LYS B C 1
ATOM 1581 O O . LYS B 1 51 ? 8.993 38.725 23.109 1.00 93.95 51 LYS B O 1
ATOM 1587 N N . LYS B 1 52 ? 10.334 37.217 24.095 1.00 93.99 52 LYS B N 1
ATOM 1588 C CA . LYS B 1 52 ? 10.163 37.781 25.424 1.00 92.99 52 LYS B CA 1
ATOM 1589 C C . LYS B 1 52 ? 10.685 39.209 25.463 1.00 92.08 52 LYS B C 1
ATOM 1590 O O . LYS B 1 52 ? 10.191 40.037 26.226 1.00 93.06 52 LYS B O 1
ATOM 1596 N N . ALA B 1 53 ? 11.674 39.496 24.621 1.00 89.10 53 ALA B N 1
ATOM 1597 C CA . ALA B 1 53 ? 12.287 40.817 24.583 1.00 86.12 53 ALA B CA 1
ATOM 1598 C C . ALA B 1 53 ? 11.521 41.910 23.837 1.00 82.28 53 ALA B C 1
ATOM 1599 O O . ALA B 1 53 ? 11.613 43.080 24.193 1.00 83.89 53 ALA B O 1
ATOM 1601 N N . PHE B 1 54 ? 10.763 41.549 22.816 1.00 77.88 54 PHE B N 1
ATOM 1602 C CA . PHE B 1 54 ? 10.050 42.565 22.062 1.00 78.86 54 PHE B CA 1
ATOM 1603 C C . PHE B 1 54 ? 9.384 43.630 22.938 1.00 78.01 54 PHE B C 1
ATOM 1604 O O . PHE B 1 54 ? 9.686 44.816 22.818 1.00 75.36 54 PHE B O 1
ATOM 1612 N N . PHE B 1 55 ? 8.477 43.206 23.815 1.00 80.83 55 PHE B N 1
ATOM 1613 C CA . PHE B 1 55 ? 7.764 44.125 24.711 1.00 79.37 55 PHE B CA 1
ATOM 1614 C C . PHE B 1 55 ? 8.738 45.041 25.446 1.00 73.02 55 PHE B C 1
ATOM 1615 O O . PHE B 1 55 ? 8.672 46.259 25.311 1.00 72.70 55 PHE B O 1
ATOM 1623 N N . LEU B 1 56 ? 9.630 44.433 26.224 1.00 67.58 56 LEU B N 1
ATOM 1624 C CA . LEU B 1 56 ? 10.643 45.146 26.990 1.00 61.16 56 LEU B CA 1
ATOM 1625 C C . LEU B 1 56 ? 11.346 46.173 26.138 1.00 57.05 56 LEU B C 1
ATOM 1626 O O . LEU B 1 56 ? 11.430 47.345 26.491 1.00 53.06 56 LEU B O 1
ATOM 1631 N N . VAL B 1 57 ? 11.856 45.711 25.008 1.00 51.30 57 VAL B N 1
ATOM 1632 C CA . VAL B 1 57 ? 12.539 46.577 24.087 1.00 45.37 57 VAL B CA 1
ATOM 1633 C C . VAL B 1 57 ? 11.679 47.781 23.799 1.00 49.88 57 VAL B C 1
ATOM 1634 O O . VAL B 1 57 ? 12.114 48.905 24.007 1.00 57.97 57 VAL B O 1
ATOM 1638 N N . GLN B 1 58 ? 10.453 47.565 23.335 1.00 55.88 58 GLN B N 1
ATOM 1639 C CA . GLN B 1 58 ? 9.563 48.686 23.022 1.00 58.33 58 GLN B CA 1
ATOM 1640 C C . GLN B 1 58 ? 9.440 49.665 24.179 1.00 57.56 58 GLN B C 1
ATOM 1641 O O . GLN B 1 58 ? 9.291 50.867 23.963 1.00 52.84 58 GLN B O 1
ATOM 1647 N N . ASP B 1 59 ? 9.482 49.140 25.402 1.00 57.86 59 ASP B N 1
ATOM 1648 C CA . ASP B 1 59 ? 9.423 49.974 26.589 1.00 58.35 59 ASP B CA 1
ATOM 1649 C C . ASP B 1 59 ? 10.719 50.757 26.581 1.00 56.04 59 ASP B C 1
ATOM 1650 O O . ASP B 1 59 ? 10.705 51.977 26.575 1.00 56.32 59 ASP B O 1
ATOM 1655 N N . ILE B 1 60 ? 11.843 50.045 26.583 1.00 54.82 60 ILE B N 1
ATOM 1656 C CA . ILE B 1 60 ? 13.141 50.708 26.550 1.00 57.32 60 ILE B CA 1
ATOM 1657 C C . ILE B 1 60 ? 13.054 51.895 25.588 1.00 60.22 60 ILE B C 1
ATOM 1658 O O . ILE B 1 60 ? 13.212 53.044 25.988 1.00 64.74 60 ILE B O 1
ATOM 1663 N N . ILE B 1 61 ? 12.778 51.609 24.322 1.00 60.00 61 ILE B N 1
ATOM 1664 C CA . ILE B 1 61 ? 12.697 52.643 23.297 1.00 64.52 61 ILE B CA 1
ATOM 1665 C C . ILE B 1 61 ? 11.803 53.834 23.654 1.00 67.15 61 ILE B C 1
ATOM 1666 O O . ILE B 1 61 ? 12.099 54.981 23.296 1.00 64.29 61 ILE B O 1
ATOM 1671 N N . ASP B 1 62 ? 10.717 53.561 24.367 1.00 69.98 62 ASP B N 1
ATOM 1672 C CA . ASP B 1 62 ? 9.750 54.595 24.723 1.00 71.96 62 ASP B CA 1
ATOM 1673 C C . ASP B 1 62 ? 10.054 55.366 26.002 1.00 72.00 62 ASP B C 1
ATOM 1674 O O . ASP B 1 62 ? 9.824 56.571 26.072 1.00 69.51 62 ASP B O 1
ATOM 1679 N N . GLU B 1 63 ? 10.574 54.674 27.009 1.00 73.91 63 GLU B N 1
ATOM 1680 C CA . GLU B 1 63 ? 10.892 55.309 28.281 1.00 74.36 63 GLU B CA 1
ATOM 1681 C C . GLU B 1 63 ? 12.347 55.750 28.439 1.00 71.70 63 GLU B C 1
ATOM 1682 O O . GLU B 1 63 ? 12.622 56.920 28.652 1.00 70.45 63 GLU B O 1
ATOM 1688 N N . THR B 1 64 ? 13.274 54.807 28.318 1.00 70.43 64 THR B N 1
ATOM 1689 C CA . THR B 1 64 ? 14.686 55.092 28.498 1.00 67.52 64 THR B CA 1
ATOM 1690 C C . THR B 1 64 ? 15.406 55.879 27.412 1.00 65.45 64 THR B C 1
ATOM 1691 O O . THR B 1 64 ? 16.061 56.879 27.692 1.00 65.39 64 THR B O 1
ATOM 1695 N N . MET B 1 65 ? 15.297 55.435 26.172 1.00 61.97 65 MET B N 1
ATOM 1696 C CA . MET B 1 65 ? 15.962 56.127 25.095 1.00 57.64 65 MET B CA 1
ATOM 1697 C C . MET B 1 65 ? 15.446 57.514 24.841 1.00 54.71 65 MET B C 1
ATOM 1698 O O . MET B 1 65 ? 14.896 57.769 23.781 1.00 57.14 65 MET B O 1
ATOM 1703 N N . ARG B 1 66 ? 15.637 58.430 25.777 1.00 54.58 66 ARG B N 1
ATOM 1704 C CA . ARG B 1 66 ? 15.142 59.778 25.545 1.00 59.32 66 ARG B CA 1
ATOM 1705 C C . ARG B 1 66 ? 16.252 60.747 25.147 1.00 54.10 66 ARG B C 1
ATOM 1706 O O . ARG B 1 66 ? 17.260 60.872 25.834 1.00 54.10 66 ARG B O 1
ATOM 1714 N N . PHE B 1 67 ? 16.062 61.416 24.018 1.00 52.05 67 PHE B N 1
ATOM 1715 C CA . PHE B 1 67 ? 17.017 62.383 23.527 1.00 52.83 67 PHE B CA 1
ATOM 17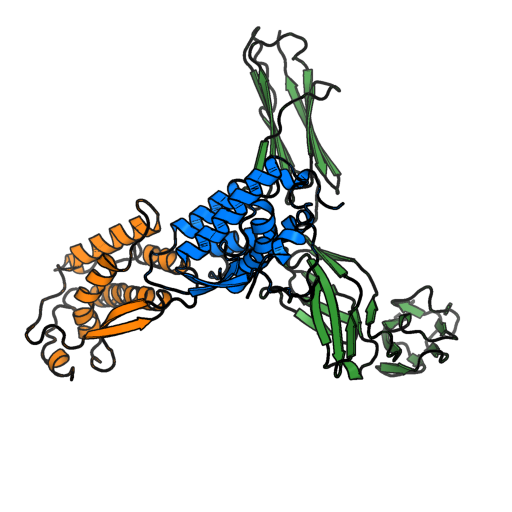16 C C . PHE B 1 67 ? 16.294 63.695 23.324 1.00 55.99 67 PHE B C 1
ATOM 1717 O O . PHE B 1 67 ? 15.081 63.729 23.359 1.00 58.49 67 PHE B O 1
ATOM 1725 N N . LYS B 1 68 ? 17.040 64.778 23.124 1.00 66.20 68 LYS B N 1
ATOM 1726 C CA . LYS B 1 68 ? 16.450 66.099 22.936 1.00 71.72 68 LYS B CA 1
ATOM 1727 C C . LYS B 1 68 ? 15.652 66.112 21.650 1.00 75.28 68 LYS B C 1
ATOM 1728 O O . LYS B 1 68 ? 15.994 65.427 20.694 1.00 77.17 68 LYS B O 1
ATOM 1734 N N . ASP B 1 69 ? 14.594 66.907 21.619 1.00 78.91 69 ASP B N 1
ATOM 1735 C CA . ASP B 1 69 ? 13.744 66.985 20.442 1.00 81.92 69 ASP B CA 1
ATOM 1736 C C . ASP B 1 69 ? 14.400 67.522 19.179 1.00 82.32 69 ASP B C 1
ATOM 1737 O O . ASP B 1 69 ? 15.162 68.484 19.217 1.00 84.85 69 ASP B O 1
ATOM 1742 N N . ASN B 1 70 ? 14.084 66.881 18.059 1.00 81.56 70 ASN B N 1
ATOM 1743 C CA . ASN B 1 70 ? 14.602 67.265 16.755 1.00 79.10 70 ASN B CA 1
ATOM 1744 C C . ASN B 1 70 ? 16.097 67.136 16.597 1.00 73.48 70 ASN B C 1
ATOM 1745 O O . ASN B 1 70 ? 16.699 67.840 15.800 1.00 75.10 70 ASN B O 1
ATOM 1750 N N . THR B 1 71 ? 16.703 66.242 17.357 1.00 70.30 71 THR B N 1
ATOM 1751 C CA . THR B 1 71 ? 18.137 66.038 17.253 1.00 66.52 71 THR B CA 1
ATOM 1752 C C . THR B 1 71 ? 18.325 64.729 16.513 1.00 64.49 71 THR B C 1
ATOM 1753 O O . THR B 1 71 ? 17.501 63.830 16.614 1.00 64.62 71 THR B O 1
ATOM 1757 N N . PRO B 1 72 ? 19.417 64.604 15.761 1.00 59.94 72 PRO B N 1
ATOM 1758 C CA . PRO B 1 72 ? 19.653 63.373 15.027 1.00 57.44 72 PRO B CA 1
ATOM 1759 C C . PRO B 1 72 ? 19.349 62.131 15.841 1.00 55.18 72 PRO B C 1
ATOM 1760 O O . PRO B 1 72 ? 18.678 61.228 15.364 1.00 55.87 72 PRO B O 1
ATOM 1764 N N . ASN B 1 73 ? 19.841 62.073 17.069 1.00 56.99 73 ASN B N 1
ATOM 1765 C CA . ASN B 1 73 ? 19.585 60.902 17.902 1.00 59.81 73 ASN B CA 1
ATOM 1766 C C . ASN B 1 73 ? 18.110 60.805 18.260 1.00 59.31 73 ASN B C 1
ATOM 1767 O O . ASN B 1 73 ? 17.596 59.722 18.494 1.00 53.08 73 ASN B O 1
ATOM 1772 N N . ALA B 1 74 ? 17.433 61.947 18.305 1.00 61.66 74 ALA B N 1
ATOM 1773 C CA . ALA B 1 74 ? 16.015 61.971 18.608 1.00 60.89 74 ALA B CA 1
ATOM 1774 C C . ALA B 1 74 ? 15.308 61.263 17.468 1.00 64.92 74 ALA B C 1
ATOM 1775 O O . ALA B 1 74 ? 14.619 60.257 17.662 1.00 66.71 74 ALA B O 1
ATOM 1777 N N . ASN B 1 75 ? 15.492 61.803 16.270 1.00 65.92 75 ASN B N 1
ATOM 1778 C CA . ASN B 1 75 ? 14.896 61.244 15.079 1.00 66.25 75 ASN B CA 1
ATOM 1779 C C . ASN B 1 75 ? 15.291 59.787 14.981 1.00 66.40 75 ASN B C 1
ATOM 1780 O O . ASN B 1 75 ? 14.486 58.934 14.617 1.00 70.36 75 ASN B O 1
ATOM 1785 N N . ALA B 1 76 ? 16.540 59.498 15.312 1.00 68.43 76 ALA B N 1
ATOM 1786 C CA . ALA B 1 76 ? 17.042 58.131 15.264 1.00 71.07 76 ALA B CA 1
ATOM 1787 C C . ALA B 1 76 ? 16.153 57.231 16.106 1.00 71.85 76 ALA B C 1
ATOM 1788 O O . ALA B 1 76 ? 15.918 56.080 15.759 1.00 73.77 76 ALA B O 1
ATOM 1790 N N . THR B 1 77 ? 15.659 57.762 17.217 1.00 76.83 77 THR B N 1
ATOM 1791 C CA . THR B 1 77 ? 14.801 56.994 18.102 1.00 81.52 77 THR B CA 1
ATOM 1792 C C . THR B 1 77 ? 13.393 56.995 17.538 1.00 85.51 77 THR B C 1
ATOM 1793 O O . THR B 1 77 ? 12.690 55.991 17.590 1.00 87.75 77 THR B O 1
ATOM 1797 N N . GLU B 1 78 ? 12.992 58.140 17.000 1.00 89.47 78 GLU B N 1
ATOM 1798 C CA . GLU B 1 78 ? 11.678 58.298 16.398 1.00 92.97 78 GLU B CA 1
ATOM 1799 C C . GLU B 1 78 ? 11.426 57.083 15.518 1.00 93.48 78 GLU B C 1
ATOM 1800 O O . GLU B 1 78 ? 10.560 56.257 15.805 1.00 93.24 78 GLU B O 1
ATOM 1806 N N . ARG B 1 79 ? 12.213 56.975 14.453 1.00 93.61 79 ARG B N 1
ATOM 1807 C CA . ARG B 1 79 ? 12.094 55.877 13.507 1.00 92.58 79 ARG B CA 1
ATOM 1808 C C . ARG B 1 79 ? 12.242 54.543 14.211 1.00 88.88 79 ARG B C 1
ATOM 1809 O O . ARG B 1 79 ? 11.452 53.625 14.009 1.00 87.70 79 ARG B O 1
ATOM 1817 N N . LEU B 1 80 ? 13.263 54.449 15.043 1.00 88.05 80 LEU B N 1
ATOM 1818 C CA . LEU B 1 80 ? 13.533 53.229 15.782 1.00 88.71 80 LEU B CA 1
ATOM 1819 C C . LEU B 1 80 ? 12.277 52.776 16.519 1.00 88.72 80 LEU B C 1
ATOM 1820 O O . LEU B 1 80 ? 12.160 51.618 16.915 1.00 89.16 80 LEU B O 1
ATOM 1825 N N . GLN B 1 81 ? 11.337 53.699 16.690 1.00 87.97 81 GLN B N 1
ATOM 1826 C CA . GLN B 1 81 ? 10.090 53.419 17.390 1.00 87.46 81 GLN B CA 1
ATOM 1827 C C . GLN B 1 81 ? 9.033 52.958 16.395 1.00 89.78 81 GLN B C 1
ATOM 1828 O O . GLN B 1 81 ? 8.385 51.923 16.584 1.00 88.28 81 GLN B O 1
ATOM 1834 N N . GLU B 1 82 ? 8.859 53.741 15.335 1.00 91.11 82 GLU B N 1
ATOM 1835 C CA . GLU B 1 82 ? 7.889 53.423 14.304 1.00 90.75 82 GLU B CA 1
ATOM 1836 C C . GLU B 1 82 ? 8.148 51.981 13.914 1.00 91.42 82 GLU B C 1
ATOM 1837 O O . GLU B 1 82 ? 7.226 51.175 13.845 1.00 90.91 82 GLU B O 1
ATOM 1843 N N . LEU B 1 83 ? 9.415 51.654 13.683 1.00 91.78 83 LEU B N 1
ATOM 1844 C CA . LEU B 1 83 ? 9.787 50.291 13.335 1.00 92.42 83 LEU B CA 1
ATOM 1845 C C . LEU B 1 83 ? 9.180 49.367 14.382 1.00 94.46 83 LEU B C 1
ATOM 1846 O O . LEU B 1 83 ? 8.405 48.468 14.059 1.00 95.54 83 LEU B O 1
ATOM 1851 N N . SER B 1 84 ? 9.524 49.606 15.642 1.00 95.80 84 SER B N 1
ATOM 1852 C CA . SER B 1 84 ? 9.027 48.796 16.745 1.00 97.42 84 SER B CA 1
ATOM 1853 C C . SER B 1 84 ? 7.513 48.624 16.696 1.00 97.82 84 SER B C 1
ATOM 1854 O O . SER B 1 84 ? 6.994 47.552 17.002 1.00 94.81 84 SER B O 1
ATOM 1857 N N . ASN B 1 85 ? 6.807 49.685 16.323 1.00 100.25 85 ASN B N 1
ATOM 1858 C CA . ASN B 1 85 ? 5.356 49.623 16.238 1.00 103.05 85 ASN B CA 1
ATOM 1859 C C . ASN B 1 85 ? 4.924 48.834 15.007 1.00 106.32 85 ASN B C 1
ATOM 1860 O O . ASN B 1 85 ? 4.060 47.963 15.095 1.00 105.67 85 ASN B O 1
ATOM 1865 N N . ASN B 1 86 ? 5.527 49.137 13.861 1.00 108.89 86 ASN B N 1
ATOM 1866 C CA . ASN B 1 86 ? 5.214 48.432 12.622 1.00 111.34 86 ASN B CA 1
ATOM 1867 C C . ASN B 1 86 ? 5.707 46.992 12.741 1.00 112.67 86 ASN B C 1
ATOM 1868 O O . ASN B 1 86 ? 5.626 46.218 11.787 1.00 113.38 86 ASN B O 1
ATOM 1873 N N . LEU B 1 87 ? 6.209 46.633 13.917 1.00 114.21 87 LEU B N 1
ATOM 1874 C CA . LEU B 1 87 ? 6.740 45.297 14.130 1.00 113.35 87 LEU B CA 1
ATOM 1875 C C . LEU B 1 87 ? 5.864 44.410 14.999 1.00 112.26 87 LEU B C 1
ATOM 1876 O O . LEU B 1 87 ? 6.257 43.291 15.333 1.00 114.19 87 LEU B O 1
ATOM 1881 N N . ASN B 1 88 ? 4.689 44.901 15.381 1.00 114.65 88 ASN B N 1
ATOM 1882 C CA . ASN B 1 88 ? 3.788 44.090 16.195 1.00 119.48 88 ASN B CA 1
ATOM 1883 C C . ASN B 1 88 ? 3.207 43.075 15.225 1.00 120.54 88 ASN B C 1
ATOM 1884 O O . ASN B 1 88 ? 2.792 41.979 15.600 1.00 123.89 88 ASN B O 1
ATOM 1889 N N . SER B 1 89 ? 3.209 43.475 13.960 1.00 122.82 89 SER B N 1
ATOM 1890 C CA . SER B 1 89 ? 2.678 42.690 12.854 1.00 122.59 89 SER B CA 1
ATOM 1891 C C . SER B 1 89 ? 3.579 41.507 12.518 1.00 123.47 89 SER B C 1
ATOM 1892 O O . SER B 1 89 ? 3.723 41.158 11.351 1.00 123.64 89 SER B O 1
ATOM 1895 N N . CYS B 1 90 ? 4.208 40.907 13.526 1.00 124.15 90 CYS B N 1
ATOM 1896 C CA . CYS B 1 90 ? 5.057 39.755 13.277 1.00 125.94 90 CYS B CA 1
ATOM 1897 C C . CYS B 1 90 ? 5.407 38.925 14.489 1.00 125.98 90 CYS B C 1
ATOM 1898 O O . CYS B 1 90 ? 6.091 37.909 14.380 1.00 126.29 90 CYS B O 1
ATOM 1901 N N . PHE B 1 91 ? 4.951 39.356 15.648 1.00 126.09 91 PHE B N 1
ATOM 1902 C CA . PHE B 1 91 ? 5.219 38.615 16.861 1.00 127.09 91 PHE B CA 1
ATOM 1903 C C . PHE B 1 91 ? 3.869 38.076 17.325 1.00 126.88 91 PHE B C 1
ATOM 1904 O O . PHE B 1 91 ? 2.943 38.852 17.580 1.00 125.76 91 PHE B O 1
ATOM 1912 N N . THR B 1 92 ? 3.725 36.751 17.393 1.00 127.33 92 THR B N 1
ATOM 1913 C CA . THR B 1 92 ? 2.443 36.227 17.826 1.00 127.17 92 THR B CA 1
ATOM 1914 C C . THR B 1 92 ? 2.442 36.063 19.339 1.00 126.89 92 THR B C 1
ATOM 1915 O O . THR B 1 92 ? 3.274 35.347 19.899 1.00 126.41 92 THR B O 1
ATOM 1919 N N . LYS B 1 93 ? 1.510 36.742 19.995 1.00 127.16 93 LYS B N 1
ATOM 1920 C CA . LYS B 1 93 ? 1.390 36.671 21.440 1.00 128.46 93 LYS B CA 1
ATOM 1921 C C . LYS B 1 93 ? 1.389 35.231 21.923 1.00 130.27 93 LYS B C 1
ATOM 1922 O O . LYS B 1 93 ? 1.042 34.322 21.172 1.00 130.72 93 LYS B O 1
ATOM 1928 N N . ASP B 1 94 ? 1.817 35.018 23.163 1.00 132.49 94 ASP B N 1
ATOM 1929 C CA . ASP B 1 94 ? 1.827 33.674 23.734 1.00 134.94 94 ASP B CA 1
ATOM 1930 C C . ASP B 1 94 ? 0.913 33.640 24.954 1.00 136.90 94 ASP B C 1
ATOM 1931 O O . ASP B 1 94 ? 0.250 34.632 25.267 1.00 135.78 94 ASP B O 1
ATOM 1936 N N . TYR B 1 95 ? 0.862 32.490 25.623 1.00 140.09 95 TYR B N 1
ATOM 1937 C CA . TYR B 1 95 ? 0.037 32.334 26.818 1.00 142.69 95 TYR B CA 1
ATOM 1938 C C . TYR B 1 95 ? 0.710 33.137 27.933 1.00 143.24 95 TYR B C 1
ATOM 1939 O O . TYR B 1 95 ? 1.698 32.696 28.528 1.00 143.03 95 TYR B O 1
ATOM 1948 N N . GLU B 1 96 ? 0.147 34.309 28.220 1.00 144.27 96 GLU B N 1
ATOM 1949 C CA . GLU B 1 96 ? 0.717 35.233 29.200 1.00 144.99 96 GLU B CA 1
ATOM 1950 C C . GLU B 1 96 ? 0.290 35.269 30.671 1.00 145.22 96 GLU B C 1
ATOM 1951 O O . GLU B 1 96 ? 0.218 36.353 31.256 1.00 144.97 96 GLU B O 1
ATOM 1957 N N . GLU B 1 97 ? -0.004 34.126 31.282 1.00 145.90 97 GLU B N 1
ATOM 1958 C CA . GLU B 1 97 ? -0.323 34.161 32.705 1.00 146.57 97 GLU B CA 1
ATOM 1959 C C . GLU B 1 97 ? 1.076 34.358 33.284 1.00 146.25 97 GLU B C 1
ATOM 1960 O O . GLU B 1 97 ? 2.063 34.097 32.590 1.00 146.90 97 GLU B O 1
ATOM 1966 N N . GLN B 1 98 ? 1.179 34.818 34.528 1.00 145.01 98 GLN B N 1
ATOM 1967 C CA . GLN B 1 98 ? 2.492 35.052 35.138 1.00 143.47 98 GLN B CA 1
ATOM 1968 C C . GLN B 1 98 ? 3.294 35.968 34.194 1.00 141.87 98 GLN B C 1
ATOM 1969 O O . GLN B 1 98 ? 4.430 35.671 33.822 1.00 141.71 98 GLN B O 1
ATOM 1975 N N . ASN B 1 99 ? 2.665 37.080 33.819 1.00 139.50 99 ASN B N 1
ATOM 1976 C CA . ASN B 1 99 ? 3.209 38.090 32.908 1.00 136.78 99 ASN B CA 1
ATOM 1977 C C . ASN B 1 99 ? 4.708 38.398 33.017 1.00 133.75 99 ASN B C 1
ATOM 1978 O O . ASN B 1 99 ? 5.448 38.241 32.045 1.00 133.54 99 ASN B O 1
ATOM 1983 N N . LYS B 1 100 ? 5.122 38.824 34.205 1.00 129.59 100 LYS B N 1
ATOM 1984 C CA . LYS B 1 100 ? 6.514 39.184 34.466 1.00 125.71 100 LYS B CA 1
ATOM 1985 C C . LYS B 1 100 ? 7.482 38.002 34.600 1.00 122.32 100 LYS B C 1
ATOM 1986 O O . LYS B 1 100 ? 8.522 38.117 35.253 1.00 120.61 100 LYS B O 1
ATOM 1992 N N . ALA B 1 101 ? 7.156 36.868 33.998 1.00 118.57 101 ALA B N 1
ATOM 1993 C CA . ALA B 1 101 ? 8.048 35.734 34.060 1.00 113.86 101 ALA B CA 1
ATOM 1994 C C . ALA B 1 101 ? 9.177 35.935 33.071 1.00 110.18 101 ALA B C 1
ATOM 1995 O O . ALA B 1 101 ? 8.988 36.543 32.017 1.00 107.03 101 ALA B O 1
ATOM 1997 N N . CYS B 1 102 ? 10.349 35.421 33.424 1.00 106.54 102 CYS B N 1
ATOM 1998 C CA . CYS B 1 102 ? 11.519 35.533 32.560 1.00 104.37 102 CYS B CA 1
ATOM 1999 C C . CYS B 1 102 ? 12.135 36.936 32.514 1.00 101.70 102 CYS B C 1
ATOM 2000 O O . CYS B 1 102 ? 13.163 37.142 31.866 1.00 99.84 102 CYS B O 1
ATOM 2003 N N . VAL B 1 103 ? 11.509 37.903 33.178 1.00 96.53 103 VAL B N 1
ATOM 2004 C CA . VAL B 1 103 ? 12.035 39.262 33.173 1.00 90.72 103 VAL B CA 1
ATOM 2005 C C . VAL B 1 103 ? 12.705 39.582 34.498 1.00 85.42 103 VAL B C 1
ATOM 2006 O O . VAL B 1 103 ? 12.266 39.115 35.548 1.00 80.98 103 VAL B O 1
ATOM 2010 N N . ARG B 1 104 ? 13.793 40.349 34.435 1.00 82.20 104 ARG B N 1
ATOM 2011 C CA . ARG B 1 104 ? 14.567 40.744 35.609 1.00 78.98 104 ARG B CA 1
ATOM 2012 C C . ARG B 1 104 ? 15.054 42.186 35.480 1.00 76.86 104 ARG B C 1
ATOM 2013 O O . ARG B 1 104 ? 15.233 42.690 34.371 1.00 75.78 104 ARG B O 1
ATOM 2021 N N . THR B 1 105 ? 15.280 42.853 36.608 1.00 74.37 105 THR B N 1
ATOM 2022 C CA . THR B 1 105 ? 15.765 44.230 36.560 1.00 73.51 105 THR B CA 1
ATOM 2023 C C . THR B 1 105 ? 17.275 44.224 36.373 1.00 70.09 105 THR B C 1
ATOM 2024 O O . THR B 1 105 ? 17.985 43.440 37.002 1.00 68.58 105 THR B O 1
ATOM 2028 N N . PHE B 1 106 ? 17.759 45.108 35.510 1.00 69.11 106 PHE B N 1
ATOM 2029 C CA . PHE B 1 106 ? 19.186 45.204 35.220 1.00 68.09 106 PHE B CA 1
ATOM 2030 C C . PHE B 1 106 ? 19.780 46.564 35.536 1.00 64.84 106 PHE B C 1
ATOM 2031 O O . PHE B 1 106 ? 19.178 47.604 35.262 1.00 60.42 106 PHE B O 1
ATOM 2039 N N . HIS B 1 107 ? 20.974 46.543 36.113 1.00 62.51 107 HIS B N 1
ATOM 2040 C CA . HIS B 1 107 ? 21.696 47.760 36.474 1.00 59.55 107 HIS B CA 1
ATOM 2041 C C . HIS B 1 107 ? 22.993 47.807 35.670 1.00 55.16 107 HIS B C 1
ATOM 2042 O O . HIS B 1 107 ? 24.005 47.261 36.095 1.00 59.30 107 HIS B O 1
ATOM 2049 N N . GLU B 1 108 ? 22.972 48.447 34.511 1.00 49.91 108 GLU B N 1
ATOM 2050 C CA . GLU B 1 108 ? 24.167 48.498 33.690 1.00 48.26 108 GLU B CA 1
ATOM 2051 C C . GLU B 1 108 ? 24.366 49.851 33.022 1.00 45.72 108 GLU B C 1
ATOM 2052 O O . GLU B 1 108 ? 23.535 50.741 33.138 1.00 48.12 108 GLU B O 1
ATOM 2058 N N . THR B 1 109 ? 25.485 50.004 32.329 1.00 41.98 109 THR B N 1
ATOM 2059 C CA . THR B 1 109 ? 25.780 51.247 31.667 1.00 39.49 109 THR B CA 1
ATOM 2060 C C . THR B 1 109 ? 24.864 51.397 30.488 1.00 41.15 109 THR B C 1
ATOM 2061 O O . THR B 1 109 ? 24.382 50.426 29.952 1.00 46.93 109 THR B O 1
ATOM 2065 N N . PRO B 1 110 ? 24.589 52.635 30.076 1.00 46.02 110 PRO B N 1
ATOM 2066 C CA . PRO B 1 110 ? 23.717 52.809 28.923 1.00 47.57 110 PRO B CA 1
ATOM 2067 C C . PRO B 1 110 ? 24.384 52.099 27.769 1.00 49.69 110 PRO B C 1
ATOM 2068 O O . PRO B 1 110 ? 23.733 51.632 26.853 1.00 51.48 110 PRO B O 1
ATOM 2072 N N . LEU B 1 111 ? 25.707 52.033 27.851 1.00 54.35 111 LEU B N 1
ATOM 2073 C CA . LEU B 1 111 ? 26.514 51.401 26.841 1.00 55.47 111 LEU B CA 1
ATOM 2074 C C . LEU B 1 111 ? 25.917 50.032 26.620 1.00 54.20 111 LEU B C 1
ATOM 2075 O O . LEU B 1 111 ? 25.501 49.697 25.509 1.00 54.69 111 LEU B O 1
ATOM 2080 N N . GLN B 1 112 ? 25.839 49.238 27.678 1.00 55.24 112 GLN B N 1
ATOM 2081 C CA . GLN B 1 112 ? 25.244 47.926 27.540 1.00 56.74 112 GLN B CA 1
ATOM 2082 C C . GLN B 1 112 ? 23.839 48.056 26.945 1.00 54.84 112 GLN B C 1
ATOM 2083 O O . GLN B 1 112 ? 23.635 47.856 25.752 1.00 54.16 112 GLN B O 1
ATOM 2089 N N . LEU B 1 113 ? 22.876 48.418 27.776 1.00 52.32 113 LEU B N 1
ATOM 2090 C CA . LEU B 1 113 ? 21.497 48.571 27.320 1.00 51.70 113 LEU B CA 1
ATOM 2091 C C . LEU B 1 113 ? 21.408 48.860 25.822 1.00 49.99 113 LEU B C 1
ATOM 2092 O O . LEU B 1 113 ? 20.804 48.092 25.077 1.00 49.61 113 LEU B O 1
ATOM 2097 N N . LEU B 1 114 ? 22.005 49.954 25.372 1.00 50.82 114 LEU B N 1
ATOM 2098 C CA . LEU B 1 114 ? 21.956 50.272 23.949 1.00 54.05 114 LEU B CA 1
ATOM 2099 C C . LEU B 1 114 ? 22.284 49.045 23.121 1.00 54.76 114 LEU B C 1
ATOM 2100 O O . LEU B 1 114 ? 21.658 48.793 22.089 1.00 52.60 114 LEU B O 1
ATOM 2105 N N . GLU B 1 115 ? 23.274 48.292 23.577 1.00 53.91 115 GLU B N 1
ATOM 2106 C CA . GLU B 1 115 ? 23.693 47.091 22.877 1.00 60.58 115 GLU B CA 1
ATOM 2107 C C . GLU B 1 115 ? 22.565 46.056 22.874 1.00 60.39 115 GLU B C 1
ATOM 2108 O O . GLU B 1 115 ? 22.255 45.451 21.850 1.00 56.42 115 GLU B O 1
ATOM 2114 N N . LYS B 1 116 ? 21.961 45.852 24.037 1.00 60.51 116 LYS B N 1
ATOM 2115 C CA . LYS B 1 116 ? 20.877 44.894 24.168 1.00 57.42 116 LYS B CA 1
ATOM 2116 C C . LYS B 1 116 ? 19.812 45.224 23.145 1.00 55.46 116 LYS B C 1
ATOM 2117 O O . LYS B 1 116 ? 19.142 44.340 22.627 1.00 57.73 116 LYS B O 1
ATOM 2123 N N . ILE B 1 117 ? 19.651 46.501 22.854 1.00 53.26 117 ILE B N 1
ATOM 2124 C CA . ILE B 1 117 ? 18.668 46.902 21.874 1.00 58.44 117 ILE B CA 1
ATOM 2125 C C . ILE B 1 117 ? 19.277 46.678 20.506 1.00 60.71 117 ILE B C 1
ATOM 2126 O O . ILE B 1 117 ? 18.577 46.389 19.532 1.00 60.76 117 ILE B O 1
ATOM 2131 N N . LYS B 1 118 ? 20.595 46.788 20.436 1.00 65.05 118 LYS B N 1
ATOM 2132 C CA . LYS B 1 118 ? 21.280 46.609 19.165 1.00 69.72 118 LYS B CA 1
ATOM 2133 C C . LYS B 1 118 ? 21.068 45.213 18.596 1.00 71.38 118 LYS B C 1
ATOM 2134 O O . LYS B 1 118 ? 20.575 45.066 17.479 1.00 72.20 118 LYS B O 1
ATOM 2140 N N . ASN B 1 119 ? 21.435 44.191 19.363 1.00 71.80 119 ASN B N 1
ATOM 2141 C CA . ASN B 1 119 ? 21.303 42.831 18.883 1.00 73.00 119 ASN B CA 1
ATOM 2142 C C . ASN B 1 119 ? 19.869 42.372 18.719 1.00 71.66 119 ASN B C 1
ATOM 2143 O O . ASN B 1 119 ? 19.606 41.433 17.980 1.00 73.29 119 ASN B O 1
ATOM 2148 N N . PHE B 1 120 ? 18.932 43.023 19.393 1.00 73.04 120 PHE B N 1
ATOM 2149 C CA . PHE B 1 120 ? 17.542 42.623 19.242 1.00 75.23 120 PHE B CA 1
ATOM 2150 C C . PHE B 1 120 ? 17.113 42.816 17.797 1.00 76.70 120 PHE B C 1
ATOM 2151 O O . PHE B 1 120 ? 16.687 41.872 17.145 1.00 76.27 120 PHE B O 1
ATOM 2159 N N . PHE B 1 121 ? 17.214 44.048 17.307 1.00 80.36 121 PHE B N 1
ATOM 2160 C CA . PHE B 1 121 ? 16.851 44.357 15.929 1.00 83.41 121 PHE B CA 1
ATOM 2161 C C . PHE B 1 121 ? 17.830 43.676 14.993 1.00 86.56 121 PHE B C 1
ATOM 2162 O O . PHE B 1 121 ? 17.689 43.744 13.773 1.00 88.75 121 PHE B O 1
ATOM 2170 N N . ASN B 1 122 ? 18.837 43.034 15.564 1.00 88.39 122 ASN B N 1
ATOM 2171 C CA . ASN B 1 122 ? 19.821 42.359 14.751 1.00 92.48 122 ASN B CA 1
ATOM 2172 C C . ASN B 1 122 ? 19.354 40.932 14.560 1.00 95.60 122 ASN B C 1
ATOM 2173 O O . ASN B 1 122 ? 19.041 40.512 13.446 1.00 96.04 122 ASN B O 1
ATOM 2178 N N . GLU B 1 123 ? 19.300 40.191 15.658 1.00 98.54 123 GLU B N 1
ATOM 2179 C CA . GLU B 1 123 ? 18.854 38.814 15.605 1.00 102.11 123 GLU B CA 1
ATOM 2180 C C . GLU B 1 123 ? 17.486 38.785 14.956 1.00 101.62 123 GLU B C 1
ATOM 2181 O O . GLU B 1 123 ? 17.105 37.797 14.338 1.00 103.56 123 GLU B O 1
ATOM 2187 N N . THR B 1 124 ? 16.750 39.879 15.093 1.00 100.71 124 THR B N 1
ATOM 2188 C CA . THR B 1 124 ? 15.423 39.964 14.517 1.00 102.73 124 THR B CA 1
ATOM 2189 C C . THR B 1 124 ? 15.529 40.121 13.008 1.00 103.70 124 THR B C 1
ATOM 2190 O O . THR B 1 124 ? 14.995 39.310 12.256 1.00 104.86 124 THR B O 1
ATOM 2194 N N . LYS B 1 125 ? 16.234 41.155 12.564 1.00 105.78 125 LYS B N 1
ATOM 2195 C CA . LYS B 1 125 ? 16.392 41.391 11.137 1.00 105.72 125 LYS B CA 1
ATOM 2196 C C . LYS B 1 125 ? 17.126 40.217 10.503 1.00 107.45 125 LYS B C 1
ATOM 2197 O O . LYS B 1 125 ? 17.170 40.090 9.283 1.00 108.22 125 LYS B O 1
ATOM 2203 N N . ASN B 1 126 ? 17.691 39.358 11.346 1.00 109.00 126 ASN B N 1
ATOM 2204 C CA . ASN B 1 126 ? 18.412 38.175 10.893 1.00 111.32 126 ASN B CA 1
ATOM 2205 C C . ASN B 1 126 ? 17.437 37.021 10.662 1.00 115.46 126 ASN B C 1
ATOM 2206 O O . ASN B 1 126 ? 17.293 36.532 9.541 1.00 116.36 126 ASN B O 1
ATOM 2211 N N . LEU B 1 127 ? 16.766 36.597 11.729 1.00 119.63 127 LEU B N 1
ATOM 2212 C CA . LEU B 1 127 ? 15.805 35.501 11.657 1.00 122.86 127 LEU B CA 1
ATOM 2213 C C . LEU B 1 127 ? 14.656 35.783 10.694 1.00 124.69 127 LEU B C 1
ATOM 2214 O O . LEU B 1 127 ? 14.222 34.892 9.972 1.00 125.32 127 LEU B O 1
ATOM 2219 N N . LEU B 1 12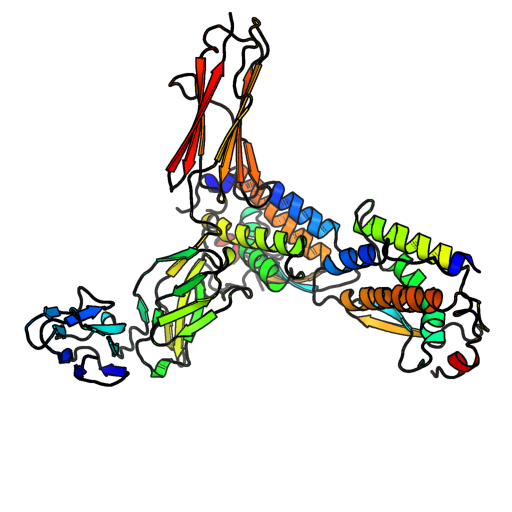8 ? 14.158 37.014 10.684 1.00 126.89 128 LEU B N 1
ATOM 2220 C CA . LEU B 1 128 ? 13.069 37.361 9.781 1.00 130.24 128 LEU B CA 1
ATOM 2221 C C . LEU B 1 128 ? 13.493 37.241 8.314 1.00 131.72 128 LEU B C 1
ATOM 2222 O O . LEU B 1 128 ? 12.652 37.026 7.440 1.00 132.55 128 LEU B O 1
ATOM 2227 N N . GLU B 1 129 ? 14.788 37.380 8.036 1.00 132.72 129 GLU B N 1
ATOM 2228 C CA . GLU B 1 129 ? 15.265 37.237 6.663 1.00 133.12 129 GLU B CA 1
ATOM 2229 C C . GLU B 1 129 ? 15.290 35.755 6.296 1.00 132.69 129 GLU B C 1
ATOM 2230 O O . GLU B 1 129 ? 15.113 35.395 5.132 1.00 131.63 129 GLU B O 1
ATOM 2236 N N . LYS B 1 130 ? 15.518 34.903 7.295 1.00 132.63 130 LYS B N 1
ATOM 2237 C CA . LYS B 1 130 ? 15.530 33.456 7.088 1.00 132.48 130 LYS B CA 1
ATOM 2238 C C . LYS B 1 130 ? 14.093 33.034 6.778 1.00 134.13 130 LYS B C 1
ATOM 2239 O O . LYS B 1 130 ? 13.840 32.308 5.814 1.00 135.36 130 LYS B O 1
ATOM 2245 N N . ASP B 1 131 ? 13.159 33.498 7.606 1.00 135.76 131 ASP B N 1
ATOM 2246 C CA . ASP B 1 131 ? 11.734 33.230 7.417 1.00 136.84 131 ASP B CA 1
ATOM 2247 C C . ASP B 1 131 ? 10.847 34.070 8.321 1.00 138.60 131 ASP B C 1
ATOM 2248 O O . ASP B 1 131 ? 10.935 34.011 9.548 1.00 139.67 131 ASP B O 1
ATOM 2253 N N . TRP B 1 132 ? 9.990 34.860 7.689 1.00 140.15 132 TRP B N 1
ATOM 2254 C CA . TRP B 1 132 ? 9.072 35.750 8.387 1.00 142.40 132 TRP B CA 1
ATOM 2255 C C . TRP B 1 132 ? 8.136 35.056 9.364 1.00 141.94 132 TRP B C 1
ATOM 2256 O O . TRP B 1 132 ? 7.608 35.685 10.283 1.00 142.87 132 TRP B O 1
ATOM 2267 N N . ASN B 1 133 ? 7.903 33.768 9.164 1.00 140.79 133 ASN B N 1
ATOM 2268 C CA . ASN B 1 133 ? 7.010 33.074 10.066 1.00 139.72 133 ASN B CA 1
ATOM 2269 C C . ASN B 1 133 ? 7.681 32.756 11.381 1.00 137.36 133 ASN B C 1
ATOM 2270 O O . ASN B 1 133 ? 7.035 32.326 12.323 1.00 136.62 133 ASN B O 1
ATOM 2275 N N . ILE B 1 134 ? 8.988 32.961 11.443 1.00 134.81 134 ILE B N 1
ATOM 2276 C CA . ILE B 1 134 ? 9.704 32.744 12.686 1.00 132.41 134 ILE B CA 1
ATOM 2277 C C . ILE B 1 134 ? 9.010 33.790 13.567 1.00 132.44 134 ILE B C 1
ATOM 2278 O O . ILE B 1 134 ? 8.271 34.623 13.039 1.00 132.38 134 ILE B O 1
ATOM 2283 N N . PHE B 1 135 ? 9.211 33.757 14.882 1.00 132.81 135 PHE B N 1
ATOM 2284 C CA . PHE B 1 135 ? 8.563 34.741 15.765 1.00 132.47 135 PHE B CA 1
ATOM 2285 C C . PHE B 1 135 ? 7.075 34.346 15.881 1.00 132.73 135 PHE B C 1
ATOM 2286 O O . PHE B 1 135 ? 6.305 34.993 16.596 1.00 131.97 135 PHE B O 1
ATOM 2294 N N . THR B 1 136 ? 6.688 33.284 15.164 1.00 133.84 136 THR B N 1
ATOM 2295 C CA . THR B 1 136 ? 5.310 32.764 15.177 1.00 133.42 136 THR B CA 1
ATOM 2296 C C . THR B 1 136 ? 5.293 31.481 16.011 1.00 131.56 136 THR B C 1
ATOM 2297 O O . THR B 1 136 ? 4.269 30.811 16.141 1.00 130.70 136 THR B O 1
ATOM 2301 N N . LYS B 1 137 ? 6.465 31.131 16.532 1.00 129.83 137 LYS B N 1
ATOM 2302 C CA . LYS B 1 137 ? 6.635 29.939 17.350 1.00 129.71 137 LYS B CA 1
ATOM 2303 C C . LYS B 1 137 ? 5.901 30.063 18.680 1.00 129.45 137 LYS B C 1
ATOM 2304 O O . LYS B 1 137 ? 5.570 31.163 19.124 1.00 130.64 137 LYS B O 1
ATOM 2310 N N . ASN B 1 138 ? 5.645 28.924 19.310 1.00 128.43 138 ASN B N 1
ATOM 2311 C CA . ASN B 1 138 ? 4.962 28.894 20.594 1.00 127.79 138 ASN B CA 1
ATOM 2312 C C . ASN B 1 138 ? 6.041 28.806 21.666 1.00 128.60 138 ASN B C 1
ATOM 2313 O O . ASN B 1 138 ? 6.849 27.881 21.659 1.00 128.69 138 ASN B O 1
ATOM 2318 N N . CYS B 1 139 ? 6.052 29.768 22.585 1.00 129.36 139 CYS B N 1
ATOM 2319 C CA . CYS B 1 139 ? 7.066 29.806 23.636 1.00 129.65 139 CYS B CA 1
ATOM 2320 C C . CYS B 1 139 ? 6.619 29.495 25.059 1.00 129.54 139 CYS B C 1
ATOM 2321 O O . CYS B 1 139 ? 7.361 29.748 26.006 1.00 130.39 139 CYS B O 1
ATOM 2324 N N . ASN B 1 140 ? 5.427 28.937 25.218 1.00 129.58 140 ASN B N 1
ATOM 2325 C CA . ASN B 1 140 ? 4.928 28.619 26.551 1.00 129.25 140 ASN B CA 1
ATOM 2326 C C . ASN B 1 140 ? 5.817 27.621 27.280 1.00 128.15 140 ASN B C 1
ATOM 2327 O O . ASN B 1 140 ? 6.041 27.746 28.484 1.00 127.60 140 ASN B O 1
ATOM 2332 N N . ASN B 1 141 ? 6.316 26.628 26.551 1.00 127.58 141 ASN B N 1
ATOM 2333 C CA . ASN B 1 141 ? 7.195 25.623 27.139 1.00 126.35 141 ASN B CA 1
ATOM 2334 C C . ASN B 1 141 ? 8.450 26.323 27.637 1.00 123.57 141 ASN B C 1
ATOM 2335 O O . ASN B 1 141 ? 9.016 25.959 28.669 1.00 122.66 141 ASN B O 1
ATOM 2340 N N . SER B 1 142 ? 8.871 27.336 26.885 1.00 120.59 142 SER B N 1
ATOM 2341 C CA . SER B 1 142 ? 10.061 28.114 27.209 1.00 116.98 142 SER B CA 1
ATOM 2342 C C . SER B 1 142 ? 9.881 28.934 28.478 1.00 114.67 142 SER B C 1
ATOM 2343 O O . SER B 1 142 ? 10.673 28.831 29.415 1.00 113.81 142 SER B O 1
ATOM 2346 N N . PHE B 1 143 ? 8.832 29.746 28.502 1.00 112.47 143 PHE B N 1
ATOM 2347 C CA . PHE B 1 143 ? 8.564 30.598 29.649 1.00 112.51 143 PHE B CA 1
ATOM 2348 C C . PHE B 1 143 ? 8.272 29.826 30.928 1.00 113.90 143 PHE B C 1
ATOM 2349 O O . PHE B 1 143 ? 8.550 30.308 32.025 1.00 113.96 143 PHE B O 1
ATOM 2357 N N . ALA B 1 144 ? 7.714 28.629 30.795 1.00 116.12 144 ALA B N 1
ATOM 2358 C CA . ALA B 1 144 ? 7.408 27.821 31.967 1.00 117.36 144 ALA B CA 1
ATOM 2359 C C . ALA B 1 144 ? 8.707 27.471 32.683 1.00 118.64 144 ALA B C 1
ATOM 2360 O O . ALA B 1 144 ? 8.716 27.216 33.885 1.00 119.07 144 ALA B O 1
ATOM 2362 N N . LYS B 1 145 ? 9.807 27.473 31.938 1.00 120.59 145 LYS B N 1
ATOM 2363 C CA . LYS B 1 145 ? 11.106 27.148 32.507 1.00 123.90 145 LYS B CA 1
ATOM 2364 C C . LYS B 1 145 ? 11.657 28.234 33.427 1.00 125.45 145 LYS B C 1
ATOM 2365 O O . LYS B 1 145 ? 12.417 27.938 34.353 1.00 125.61 145 LYS B O 1
ATOM 2371 N N . CYS B 1 146 ? 11.277 29.487 33.174 1.00 126.55 146 CYS B N 1
ATOM 2372 C CA . CYS B 1 146 ? 11.745 30.622 33.977 1.00 125.58 146 CYS B CA 1
ATOM 2373 C C . CYS B 1 146 ? 11.267 30.524 35.429 1.00 127.65 146 CYS B C 1
ATOM 2374 O O . CYS B 1 146 ? 10.083 30.709 35.721 1.00 126.88 146 CYS B O 1
ATOM 2377 N N . SER B 1 147 ? 12.195 30.244 36.337 1.00 129.44 147 SER B N 1
ATOM 2378 C CA . SER B 1 147 ? 11.854 30.111 37.747 1.00 133.18 147 SER B CA 1
ATOM 2379 C C . SER B 1 147 ? 12.079 31.393 38.545 1.00 135.57 147 SER B C 1
ATOM 2380 O O . SER B 1 147 ? 12.860 32.264 38.145 1.00 136.28 147 SER B O 1
ATOM 2383 N N . SER B 1 148 ? 11.383 31.490 39.677 1.00 137.66 148 SER B N 1
ATOM 2384 C CA . SER B 1 148 ? 11.472 32.638 40.579 1.00 139.24 148 SER B CA 1
ATOM 2385 C C . SER B 1 148 ? 10.985 33.931 39.924 1.00 140.13 148 SER B C 1
ATOM 2386 O O . SER B 1 148 ? 10.516 33.870 38.764 1.00 140.38 148 SER B O 1
ATOM 2389 N N . ALA C 2 4 ? 84.656 49.935 13.106 1.00 83.85 20 ALA X N 1
ATOM 2390 C CA . ALA C 2 4 ? 84.197 50.963 14.084 1.00 83.84 20 ALA X CA 1
ATOM 2391 C C . ALA C 2 4 ? 85.352 51.346 15.002 1.00 82.03 20 ALA X C 1
ATOM 2392 O O . ALA C 2 4 ? 86.247 50.531 15.252 1.00 85.99 20 ALA X O 1
ATOM 2394 N N . PRO C 2 5 ? 85.354 52.595 15.511 1.00 74.82 21 PRO X N 1
ATOM 2395 C CA . PRO C 2 5 ? 86.393 53.115 16.407 1.00 68.09 21 PRO X CA 1
ATOM 2396 C C . PRO C 2 5 ? 86.427 52.413 17.759 1.00 63.48 21 PRO X C 1
ATOM 2397 O O . PRO C 2 5 ? 85.586 51.578 18.053 1.00 64.23 21 PRO X O 1
ATOM 2401 N N . VAL C 2 6 ? 87.408 52.763 18.578 1.00 58.36 22 VAL X N 1
ATOM 2402 C CA . VAL C 2 6 ? 87.547 52.193 19.905 1.00 56.70 22 VAL X CA 1
ATOM 2403 C C . VAL C 2 6 ? 87.550 53.348 20.901 1.00 52.88 22 VAL X C 1
ATOM 2404 O O . VAL C 2 6 ? 88.159 54.384 20.648 1.00 50.98 22 VAL X O 1
ATOM 2408 N N . ILE C 2 7 ? 86.863 53.180 22.026 1.00 51.68 23 ILE X N 1
ATOM 2409 C CA . ILE C 2 7 ? 86.789 54.243 23.023 1.00 52.62 23 ILE X CA 1
ATOM 2410 C C . ILE C 2 7 ? 87.454 53.871 24.325 1.00 49.47 23 ILE X C 1
ATOM 2411 O O . ILE C 2 7 ? 87.533 52.706 24.660 1.00 53.43 23 ILE X O 1
ATOM 2416 N N . GLU C 2 8 ? 87.946 54.882 25.034 1.00 45.46 24 GLU X N 1
ATOM 2417 C CA . GLU C 2 8 ? 88.586 54.732 26.321 1.00 46.96 24 GLU X CA 1
ATOM 2418 C C . GLU C 2 8 ? 88.061 55.853 27.217 1.00 50.74 24 GLU X C 1
ATOM 2419 O O . GLU C 2 8 ? 87.881 56.974 26.755 1.00 58.54 24 GLU X O 1
ATOM 2425 N N . PRO C 2 9 ? 87.744 55.566 28.487 1.00 50.94 25 PRO X N 1
ATOM 2426 C CA . PRO C 2 9 ? 87.845 54.253 29.101 1.00 59.88 25 PRO X CA 1
ATOM 2427 C C . PRO C 2 9 ? 86.679 53.655 28.394 1.00 66.05 25 PRO X C 1
ATOM 2428 O O . PRO C 2 9 ? 85.922 54.390 27.770 1.00 72.76 25 PRO X O 1
ATOM 2432 N N . SER C 2 10 ? 86.474 52.364 28.426 1.00 68.05 26 SER X N 1
ATOM 2433 C CA . SER C 2 10 ? 85.321 52.028 27.686 1.00 73.79 26 SER X CA 1
ATOM 2434 C C . SER C 2 10 ? 84.475 50.898 28.093 1.00 79.05 26 SER X C 1
ATOM 2435 O O . SER C 2 10 ? 84.795 50.096 28.977 1.00 72.89 26 SER X O 1
ATOM 2438 N N . GLY C 2 11 ? 83.357 50.887 27.383 1.00 82.97 27 GLY X N 1
ATOM 2439 C CA . GLY C 2 11 ? 82.317 49.913 27.555 1.00 84.85 27 GLY X CA 1
ATOM 2440 C C . GLY C 2 11 ? 81.057 50.666 27.217 1.00 81.68 27 GLY X C 1
ATOM 2441 O O . GLY C 2 11 ? 81.064 51.625 26.440 1.00 80.84 27 GLY X O 1
ATOM 2442 N N . PRO C 2 12 ? 79.949 50.246 27.811 1.00 78.79 28 PRO X N 1
ATOM 2443 C CA . PRO C 2 12 ? 78.634 50.848 27.608 1.00 73.51 28 PRO X CA 1
ATOM 2444 C C . PRO C 2 12 ? 78.425 52.128 28.425 1.00 63.95 28 PRO X C 1
ATOM 2445 O O . PRO C 2 12 ? 78.355 53.220 27.866 1.00 55.24 28 PRO X O 1
ATOM 2449 N N . GLU C 2 13 ? 78.354 51.966 29.747 1.00 57.69 29 GLU X N 1
ATOM 2450 C CA . GLU C 2 13 ? 78.108 53.061 30.675 1.00 55.83 29 GLU X CA 1
ATOM 2451 C C . GLU C 2 13 ? 79.181 53.334 31.710 1.00 53.39 29 GLU X C 1
ATOM 2452 O O . GLU C 2 13 ? 79.573 52.452 32.465 1.00 54.03 29 GLU X O 1
ATOM 2458 N N . LEU C 2 14 ? 79.608 54.589 31.771 1.00 53.40 30 LEU X N 1
ATOM 2459 C CA . LEU C 2 14 ? 80.630 55.023 32.705 1.00 51.04 30 LEU X CA 1
ATOM 2460 C C . LEU C 2 14 ? 79.989 55.934 33.747 1.00 51.86 30 LEU X C 1
ATOM 2461 O O . LEU C 2 14 ? 79.242 56.843 33.403 1.00 53.30 30 LEU X O 1
ATOM 2466 N N . VAL C 2 15 ? 80.271 55.683 35.020 1.00 49.87 31 VAL X N 1
ATOM 2467 C CA . VAL C 2 15 ? 79.726 56.498 36.098 1.00 47.85 31 VAL X CA 1
ATOM 2468 C C . VAL C 2 15 ? 80.855 57.005 36.957 1.00 49.33 31 VAL X C 1
ATOM 2469 O O . VAL C 2 15 ? 81.731 56.244 37.333 1.00 55.76 31 VAL X O 1
ATOM 2473 N N . VAL C 2 16 ? 80.835 58.287 37.288 1.00 52.08 32 VAL X N 1
ATOM 2474 C CA . VAL C 2 16 ? 81.880 58.867 38.120 1.00 52.26 32 VAL X CA 1
ATOM 2475 C C . VAL C 2 16 ? 81.292 59.791 39.185 1.00 54.29 32 VAL X C 1
ATOM 2476 O O . VAL C 2 16 ? 80.131 60.170 39.108 1.00 58.94 32 VAL X O 1
ATOM 2480 N N . GLU C 2 17 ? 82.094 60.139 40.184 1.00 56.99 33 GLU X N 1
ATOM 2481 C CA . GLU C 2 17 ? 81.678 61.050 41.240 1.00 57.82 33 GLU X CA 1
ATOM 2482 C C . GLU C 2 17 ? 82.009 62.419 40.667 1.00 59.98 33 GLU X C 1
ATOM 2483 O O . GLU C 2 17 ? 82.896 62.548 39.833 1.00 55.01 33 GLU X O 1
ATOM 2489 N N . PRO C 2 18 ? 81.298 63.468 41.088 1.00 68.66 34 PRO X N 1
ATOM 2490 C CA . PRO C 2 18 ? 81.655 64.769 40.501 1.00 70.13 34 PRO X CA 1
ATOM 2491 C C . PRO C 2 18 ? 83.064 65.214 40.884 1.00 70.67 34 PRO X C 1
ATOM 2492 O O . PRO C 2 18 ? 83.642 64.716 41.851 1.00 73.91 34 PRO X O 1
ATOM 2496 N N . GLY C 2 19 ? 83.624 66.145 40.125 1.00 70.03 35 GLY X N 1
ATOM 2497 C CA . GLY C 2 19 ? 84.959 66.619 40.443 1.00 71.11 35 GLY X CA 1
ATOM 2498 C C . GLY C 2 19 ? 86.032 65.766 39.799 1.00 69.05 35 GLY X C 1
ATOM 2499 O O . GLY C 2 19 ? 87.053 66.276 39.343 1.00 72.59 35 GLY X O 1
ATOM 2500 N N . GLU C 2 20 ? 85.799 64.461 39.764 1.00 65.85 36 GLU X N 1
ATOM 2501 C CA . GLU C 2 20 ? 86.739 63.543 39.154 1.00 62.14 36 GLU X CA 1
ATOM 2502 C C . GLU C 2 20 ? 87.118 64.033 37.768 1.00 62.09 36 GLU X C 1
ATOM 2503 O O . GLU C 2 20 ? 86.373 64.764 37.127 1.00 66.76 36 GLU X O 1
ATOM 2509 N N . THR C 2 21 ? 88.290 63.626 37.309 1.00 61.40 37 THR X N 1
ATOM 2510 C CA . THR C 2 21 ? 88.765 63.993 35.989 1.00 59.10 37 THR X CA 1
ATOM 2511 C C . THR C 2 21 ? 88.344 62.865 35.063 1.00 57.48 37 THR X C 1
ATOM 2512 O O . THR C 2 21 ? 88.292 61.704 35.475 1.00 59.18 37 THR X O 1
ATOM 2516 N N . VAL C 2 22 ? 88.032 63.189 33.817 1.00 53.00 38 VAL X N 1
ATOM 2517 C CA . VAL C 2 22 ? 87.601 62.161 32.889 1.00 48.31 38 VAL X CA 1
ATOM 2518 C C . VAL C 2 22 ? 88.010 62.495 31.476 1.00 48.39 38 VAL X C 1
ATOM 2519 O O . VAL C 2 22 ? 87.837 63.617 31.016 1.00 47.61 38 VAL X O 1
ATOM 2523 N N . THR C 2 23 ? 88.570 61.509 30.788 1.00 47.52 39 THR X N 1
ATOM 2524 C CA . THR C 2 23 ? 88.974 61.708 29.423 1.00 49.32 39 THR X CA 1
ATOM 2525 C C . THR C 2 23 ? 88.301 60.642 28.601 1.00 51.34 39 THR X C 1
ATOM 2526 O O . THR C 2 23 ? 88.200 59.493 29.019 1.00 56.24 39 THR X O 1
ATOM 2530 N N . LEU C 2 24 ? 87.810 61.043 27.439 1.00 52.16 40 LEU X N 1
ATOM 2531 C CA . LEU C 2 24 ? 87.156 60.133 26.533 1.00 55.26 40 LEU X CA 1
ATOM 2532 C C . LEU C 2 24 ? 88.044 60.106 25.327 1.00 56.81 40 LEU X C 1
ATOM 2533 O O . LEU C 2 24 ? 88.121 61.083 24.591 1.00 56.75 40 LEU X O 1
ATOM 2538 N N . ARG C 2 25 ? 88.734 58.993 25.132 1.00 59.89 41 ARG X N 1
ATOM 2539 C CA . ARG C 2 25 ? 89.630 58.858 23.993 1.00 62.43 41 ARG X CA 1
ATOM 2540 C C . ARG C 2 25 ? 88.993 58.006 22.933 1.00 61.68 41 ARG X C 1
ATOM 2541 O O . ARG C 2 25 ? 88.424 56.968 23.235 1.00 63.60 41 ARG X O 1
ATOM 2549 N N . CYS C 2 26 ? 89.072 58.444 21.689 1.00 64.94 42 CYS X N 1
ATOM 2550 C CA . CYS C 2 26 ? 88.530 57.641 20.611 1.00 75.77 42 CYS X CA 1
ATOM 2551 C C . CYS C 2 26 ? 89.714 57.118 19.800 1.00 83.43 42 CYS X C 1
ATOM 2552 O O . CYS C 2 26 ? 90.290 57.841 18.983 1.00 82.49 42 CYS X O 1
ATOM 2555 N N . VAL C 2 27 ? 90.076 55.861 20.054 1.00 89.87 43 VAL X N 1
ATOM 2556 C CA . VAL C 2 27 ? 91.198 55.212 19.392 1.00 96.99 43 VAL X CA 1
ATOM 2557 C C . VAL C 2 27 ? 90.819 54.758 17.995 1.00 101.95 43 VAL X C 1
ATOM 2558 O O . VAL C 2 27 ? 90.120 53.764 17.828 1.00 101.81 43 VAL X O 1
ATOM 2562 N N . SER C 2 28 ? 91.292 55.477 16.988 1.00 109.64 44 SER X N 1
ATOM 2563 C CA . SER C 2 28 ? 90.969 55.121 15.618 1.00 119.48 44 SER X CA 1
ATOM 2564 C C . SER C 2 28 ? 91.962 55.665 14.605 1.00 124.19 44 SER X C 1
ATOM 2565 O O . SER C 2 28 ? 92.702 56.607 14.882 1.00 126.28 44 SER X O 1
ATOM 2568 N N . ASN C 2 29 ? 91.962 55.058 13.424 1.00 128.93 45 ASN X N 1
ATOM 2569 C CA . ASN C 2 29 ? 92.844 55.454 12.334 1.00 131.68 45 ASN X CA 1
ATOM 2570 C C . ASN C 2 29 ? 92.619 56.896 11.891 1.00 134.53 45 ASN X C 1
ATOM 2571 O O . ASN C 2 29 ? 91.511 57.275 11.506 1.00 136.05 45 ASN X O 1
ATOM 2576 N N . GLY C 2 30 ? 93.680 57.694 11.941 1.00 134.54 46 GLY X N 1
ATOM 2577 C CA . GLY C 2 30 ? 93.586 59.081 11.527 1.00 133.96 46 GLY X CA 1
ATOM 2578 C C . GLY C 2 30 ? 92.464 59.863 12.183 1.00 132.92 46 GLY X C 1
ATOM 2579 O O . GLY C 2 30 ? 92.127 59.634 13.346 1.00 133.70 46 GLY X O 1
ATOM 2580 N N . SER C 2 31 ? 91.878 60.784 11.422 1.00 130.68 47 SER X N 1
ATOM 2581 C CA . SER C 2 31 ? 90.801 61.636 11.911 1.00 127.04 47 SER X CA 1
ATOM 2582 C C . SER C 2 31 ? 89.465 60.930 12.144 1.00 124.68 47 SER X C 1
ATOM 2583 O O . SER C 2 31 ? 89.041 60.081 11.354 1.00 125.11 47 SER X O 1
ATOM 2586 N N . VAL C 2 32 ? 88.817 61.300 13.247 1.00 120.12 48 VAL X N 1
ATOM 2587 C CA . VAL C 2 32 ? 87.516 60.764 13.637 1.00 113.38 48 VAL X CA 1
ATOM 2588 C C . VAL C 2 32 ? 86.717 61.979 14.107 1.00 108.70 48 VAL X C 1
ATOM 2589 O O . VAL C 2 32 ? 87.160 63.109 13.916 1.00 107.53 48 VAL X O 1
ATOM 2593 N N . GLU C 2 33 ? 85.558 61.770 14.724 1.00 103.36 49 GLU X N 1
ATOM 2594 C CA . GLU C 2 33 ? 84.760 62.908 15.179 1.00 98.31 49 GLU X CA 1
ATOM 2595 C C . GLU C 2 33 ? 83.811 62.561 16.319 1.00 91.00 49 GLU X C 1
ATOM 2596 O O . GLU C 2 33 ? 83.201 61.497 16.316 1.00 89.06 49 GLU X O 1
ATOM 2602 N N . TRP C 2 34 ? 83.686 63.472 17.284 1.00 84.70 50 TRP X N 1
ATOM 2603 C CA . TRP C 2 34 ? 82.804 63.273 18.434 1.00 79.43 50 TRP X CA 1
ATOM 2604 C C . TRP C 2 34 ? 81.429 63.911 18.278 1.00 78.55 50 TRP X C 1
ATOM 2605 O O . TRP C 2 34 ? 81.303 65.129 18.281 1.00 79.19 50 TRP X O 1
ATOM 2616 N N . ASP C 2 35 ? 80.400 63.084 18.141 1.00 80.58 51 ASP X N 1
ATOM 2617 C CA . ASP C 2 35 ? 79.029 63.572 18.056 1.00 81.73 51 ASP X CA 1
ATOM 2618 C C . ASP C 2 35 ? 78.671 63.580 19.530 1.00 79.78 51 ASP X C 1
ATOM 2619 O O . ASP C 2 35 ? 78.561 62.519 20.147 1.00 78.64 51 ASP X O 1
ATOM 2624 N N . GLY C 2 36 ? 78.502 64.751 20.120 1.00 77.12 52 GLY X N 1
ATOM 2625 C CA . GLY C 2 36 ? 78.194 64.742 21.531 1.00 72.64 52 GLY X CA 1
ATOM 2626 C C . GLY C 2 36 ? 77.362 65.869 22.070 1.00 69.51 52 GLY X C 1
ATOM 2627 O O . GLY C 2 36 ? 77.355 66.965 21.537 1.00 64.28 52 GLY X O 1
ATOM 2628 N N . PRO C 2 37 ? 76.661 65.611 23.174 1.00 74.06 53 PRO X N 1
ATOM 2629 C CA . PRO C 2 37 ? 75.801 66.581 23.835 1.00 81.07 53 PRO X CA 1
ATOM 2630 C C . PRO C 2 37 ? 76.702 67.475 24.633 1.00 86.29 53 PRO X C 1
ATOM 2631 O O . PRO C 2 37 ? 76.449 67.693 25.812 1.00 87.76 53 PRO X O 1
ATOM 2635 N N . ILE C 2 38 ? 77.765 67.988 24.036 1.00 94.28 54 ILE X N 1
ATOM 2636 C CA . ILE C 2 38 ? 78.594 68.809 24.874 1.00 103.45 54 ILE X CA 1
ATOM 2637 C C . ILE C 2 38 ? 79.531 69.877 24.328 1.00 107.02 54 ILE X C 1
ATOM 2638 O O . ILE C 2 38 ? 80.212 69.717 23.312 1.00 107.93 54 ILE X O 1
ATOM 2643 N N . SER C 2 39 ? 79.538 70.958 25.100 1.00 111.01 55 SER X N 1
ATOM 2644 C CA . SER C 2 39 ? 80.277 72.189 24.915 1.00 113.38 55 SER X CA 1
ATOM 2645 C C . SER C 2 39 ? 79.324 73.136 25.624 1.00 113.68 55 SER X C 1
ATOM 2646 O O . SER C 2 39 ? 78.113 73.058 25.423 1.00 112.71 55 SER X O 1
ATOM 2649 N N . PRO C 2 40 ? 79.841 74.010 26.491 1.00 114.18 56 PRO X N 1
ATOM 2650 C CA . PRO C 2 40 ? 81.246 74.216 26.831 1.00 114.33 56 PRO X CA 1
ATOM 2651 C C . PRO C 2 40 ? 81.626 73.619 28.190 1.00 111.78 56 PRO X C 1
ATOM 2652 O O . PRO C 2 40 ? 82.092 74.337 29.072 1.00 112.96 56 PRO X O 1
ATOM 2656 N N . TYR C 2 41 ? 81.438 72.322 28.371 1.00 107.93 57 TYR X N 1
ATOM 2657 C CA . TYR C 2 41 ? 81.790 71.725 29.648 1.00 105.24 57 TYR X CA 1
ATOM 2658 C C . TYR C 2 41 ? 82.839 70.608 29.500 1.00 103.29 57 TYR X C 1
ATOM 2659 O O . TYR C 2 41 ? 83.291 70.016 30.482 1.00 102.33 57 TYR X O 1
ATOM 2668 N N . TRP C 2 42 ? 83.248 70.357 28.256 1.00 101.26 58 TRP X N 1
ATOM 2669 C CA . TRP C 2 42 ? 84.291 69.375 27.935 1.00 98.48 58 TRP X CA 1
ATOM 2670 C C . TRP C 2 42 ? 85.357 70.100 27.110 1.00 101.34 58 TRP X C 1
ATOM 2671 O O . TRP C 2 42 ? 85.109 71.193 26.604 1.00 101.28 58 TRP X O 1
ATOM 2682 N N . THR C 2 43 ? 86.536 69.498 26.976 1.00 105.86 59 THR X N 1
ATOM 2683 C CA . THR C 2 43 ? 87.611 70.088 26.175 1.00 108.03 59 THR X CA 1
ATOM 2684 C C . THR C 2 43 ? 87.920 69.131 25.031 1.00 109.16 59 THR X C 1
ATOM 2685 O O . THR C 2 43 ? 88.052 67.928 25.244 1.00 108.89 59 THR X O 1
ATOM 2689 N N . LEU C 2 44 ? 88.040 69.661 23.820 1.00 111.65 60 LEU X N 1
ATOM 2690 C CA . LEU C 2 44 ? 88.310 68.821 22.660 1.00 116.52 60 LEU X CA 1
ATOM 2691 C C . LEU C 2 44 ? 89.773 68.854 22.229 1.00 120.50 60 LEU X C 1
ATOM 2692 O O . LEU C 2 44 ? 90.538 69.721 22.651 1.00 121.89 60 LEU X O 1
ATOM 2697 N N . ASP C 2 45 ? 90.152 67.898 21.384 1.00 124.73 61 ASP X N 1
ATOM 2698 C CA . ASP C 2 45 ? 91.518 67.793 20.882 1.00 128.93 61 ASP X CA 1
ATOM 2699 C C . ASP C 2 45 ? 91.564 66.725 19.787 1.00 132.75 61 ASP X C 1
ATOM 2700 O O . ASP C 2 45 ? 92.043 65.614 20.010 1.00 134.07 61 ASP X O 1
ATOM 2705 N N . PRO C 2 46 ? 91.045 67.047 18.589 1.00 136.34 62 PRO X N 1
ATOM 2706 C CA . PRO C 2 46 ? 91.024 66.121 17.450 1.00 139.29 62 PRO X CA 1
ATOM 2707 C C . PRO C 2 46 ? 92.373 66.054 16.731 1.00 141.57 62 PRO X C 1
ATOM 2708 O O . PRO C 2 46 ? 92.718 66.948 15.959 1.00 143.21 62 PRO X O 1
ATOM 2712 N N . GLU C 2 47 ? 93.128 64.988 16.978 1.00 142.78 63 GLU X N 1
ATOM 2713 C CA . GLU C 2 47 ? 94.440 64.833 16.364 1.00 143.10 63 GLU X CA 1
ATOM 2714 C C . GLU C 2 47 ? 94.573 63.666 15.388 1.00 142.65 63 GLU X C 1
ATOM 2715 O O . GLU C 2 47 ? 93.664 63.387 14.603 1.00 143.58 63 GLU X O 1
ATOM 2721 N N . SER C 2 48 ? 95.722 62.996 15.443 1.00 140.53 64 SER X N 1
ATOM 2722 C CA . SER C 2 48 ? 96.022 61.867 14.570 1.00 137.74 64 SER X CA 1
ATOM 2723 C C . SER C 2 48 ? 95.410 60.552 15.041 1.00 134.97 64 SER X C 1
ATOM 2724 O O . SER C 2 48 ? 94.691 59.892 14.290 1.00 136.81 64 SER X O 1
ATOM 2727 N N . PRO C 2 49 ? 95.687 60.151 16.294 1.00 130.64 65 PRO X N 1
ATOM 2728 C CA . PRO C 2 49 ? 95.149 58.899 16.836 1.00 126.17 65 PRO X CA 1
ATOM 2729 C C . PRO C 2 49 ? 93.642 58.942 17.073 1.00 120.27 65 PRO X C 1
ATOM 2730 O O . PRO C 2 49 ? 93.054 57.979 17.571 1.00 120.79 65 PRO X O 1
ATOM 2734 N N . GLY C 2 50 ? 93.028 60.063 16.708 1.00 112.76 66 GLY X N 1
ATOM 2735 C CA . GLY C 2 50 ? 91.600 60.229 16.895 1.00 104.37 66 GLY X CA 1
ATOM 2736 C C . GLY C 2 50 ? 91.330 61.503 17.668 1.00 98.29 66 GLY X C 1
ATOM 2737 O O . GLY C 2 50 ? 92.117 62.442 17.606 1.00 97.77 66 GLY X O 1
ATOM 2738 N N . SER C 2 51 ? 90.222 61.541 18.400 1.00 93.64 67 SER X N 1
ATOM 2739 C CA . SER C 2 51 ? 89.872 62.721 19.185 1.00 85.00 67 SER X CA 1
ATOM 2740 C C . SER C 2 51 ? 89.752 62.373 20.660 1.00 76.39 67 SER X C 1
ATOM 2741 O O . SER C 2 51 ? 89.599 61.217 21.030 1.00 72.33 67 SER X O 1
ATOM 2744 N N . THR C 2 52 ? 89.813 63.392 21.499 1.00 71.95 68 THR X N 1
ATOM 2745 C CA . THR C 2 52 ? 89.714 63.197 22.927 1.00 65.48 68 THR X CA 1
ATOM 2746 C C . THR C 2 52 ? 88.862 6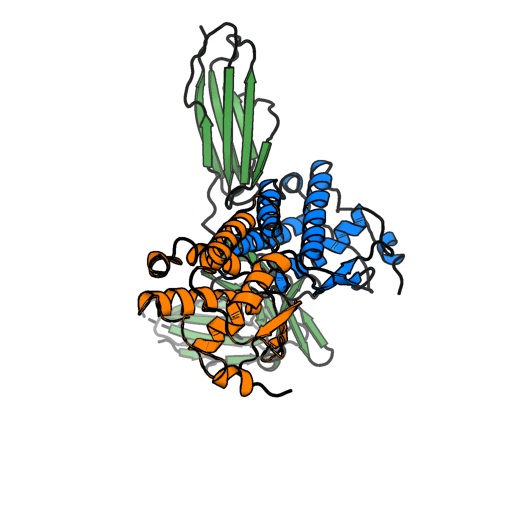4.286 23.525 1.00 60.90 68 THR X C 1
ATOM 2747 O O . THR C 2 52 ? 88.898 65.430 23.075 1.00 57.83 68 THR X O 1
ATOM 2751 N N . LEU C 2 53 ? 88.091 63.918 24.539 1.00 56.13 69 LEU X N 1
ATOM 2752 C CA . LEU C 2 53 ? 87.234 64.858 25.245 1.00 55.06 69 LEU X CA 1
ATOM 2753 C C . LEU C 2 53 ? 87.715 64.820 26.677 1.00 54.15 69 LEU X C 1
ATOM 2754 O O . LEU C 2 53 ? 87.860 63.732 27.241 1.00 53.42 69 LEU X O 1
ATOM 2759 N N . THR C 2 54 ? 87.961 65.986 27.274 1.00 52.69 70 THR X N 1
ATOM 2760 C CA . THR C 2 54 ? 88.450 66.009 28.650 1.00 54.85 70 THR X CA 1
ATOM 2761 C C . THR C 2 54 ? 87.818 67.035 29.573 1.00 56.37 70 THR X C 1
ATOM 2762 O O . THR C 2 54 ? 87.381 68.097 29.146 1.00 57.58 70 THR X O 1
ATOM 2766 N N . THR C 2 55 ? 87.802 66.702 30.857 1.00 60.98 71 THR X N 1
ATOM 2767 C CA . THR C 2 55 ? 87.283 67.575 31.891 1.00 68.60 71 THR X CA 1
ATOM 2768 C C . THR C 2 55 ? 88.064 67.285 33.169 1.00 71.33 71 THR X C 1
ATOM 2769 O O . THR C 2 55 ? 88.303 66.129 33.508 1.00 72.93 71 THR X O 1
ATOM 2773 N N . ARG C 2 56 ? 88.482 68.335 33.865 1.00 74.73 72 ARG X N 1
ATOM 2774 C CA . ARG C 2 56 ? 89.235 68.181 35.103 1.00 78.44 72 ARG X CA 1
ATOM 2775 C C . ARG C 2 56 ? 88.253 68.153 36.266 1.00 80.49 72 ARG X C 1
ATOM 2776 O O . ARG C 2 56 ? 88.596 67.764 37.389 1.00 76.46 72 ARG X O 1
ATOM 2784 N N . ASN C 2 57 ? 87.028 68.588 35.974 1.00 84.29 73 ASN X N 1
ATOM 2785 C CA . ASN C 2 57 ? 85.936 68.615 36.939 1.00 87.38 73 ASN X CA 1
ATOM 2786 C C . ASN C 2 57 ? 84.693 68.044 36.303 1.00 88.76 73 ASN X C 1
ATOM 2787 O O . ASN C 2 57 ? 83.937 68.759 35.642 1.00 90.69 73 ASN X O 1
ATOM 2792 N N . ALA C 2 58 ? 84.489 66.748 36.491 1.00 88.67 74 ALA X N 1
ATOM 2793 C CA . ALA C 2 58 ? 83.317 66.092 35.941 1.00 87.86 74 ALA X CA 1
ATOM 2794 C C . ALA C 2 58 ? 82.126 66.613 36.722 1.00 85.56 74 ALA X C 1
ATOM 2795 O O . ALA C 2 58 ? 82.034 66.416 37.937 1.00 87.80 74 ALA X O 1
ATOM 2797 N N . THR C 2 59 ? 81.227 67.299 36.031 1.00 81.73 75 THR X N 1
ATOM 2798 C CA . THR C 2 59 ? 80.046 67.841 36.681 1.00 78.67 75 THR X CA 1
ATOM 2799 C C . THR C 2 59 ? 78.820 67.121 36.134 1.00 73.33 75 THR X C 1
ATOM 2800 O O . THR C 2 59 ? 78.905 66.442 35.115 1.00 71.55 75 THR X O 1
ATOM 2804 N N . PHE C 2 60 ? 77.683 67.256 36.805 1.00 69.60 76 PHE X N 1
ATOM 2805 C CA . PHE C 2 60 ? 76.486 66.590 36.330 1.00 66.33 76 PHE X CA 1
ATOM 2806 C C . PHE C 2 60 ? 76.180 67.037 34.908 1.00 64.96 76 PHE X C 1
ATOM 2807 O O . PHE C 2 60 ? 75.613 66.288 34.122 1.00 67.25 76 PHE X O 1
ATOM 2815 N N . LYS C 2 61 ? 76.573 68.253 34.565 1.00 62.07 77 LYS X N 1
ATOM 2816 C CA . LYS C 2 61 ? 76.320 68.745 33.230 1.00 61.63 77 LYS X CA 1
ATOM 2817 C C . LYS C 2 61 ? 77.074 67.932 32.192 1.00 59.28 77 LYS X C 1
ATOM 2818 O O . LYS C 2 61 ? 76.899 68.130 30.989 1.00 56.61 77 LYS X O 1
ATOM 2824 N N . ASN C 2 62 ? 77.915 67.013 32.656 1.00 59.07 78 ASN X N 1
ATOM 2825 C CA . ASN C 2 62 ? 78.685 66.164 31.752 1.00 56.33 78 ASN X CA 1
ATOM 2826 C C . ASN C 2 62 ? 77.944 64.878 31.444 1.00 52.81 78 ASN X C 1
ATOM 2827 O O . ASN C 2 62 ? 78.315 64.144 30.538 1.00 51.32 78 ASN X O 1
ATOM 2832 N N . THR C 2 63 ? 76.893 64.602 32.203 1.00 54.42 79 THR X N 1
ATOM 2833 C CA . THR C 2 63 ? 76.099 63.408 31.964 1.00 50.40 79 THR X CA 1
ATOM 2834 C C . THR C 2 63 ? 75.594 63.460 30.533 1.00 48.95 79 THR X C 1
ATOM 2835 O O . THR C 2 63 ? 75.166 64.511 30.076 1.00 53.81 79 THR X O 1
ATOM 2839 N N . GLY C 2 64 ? 75.657 62.342 29.821 1.00 49.69 80 GLY X N 1
ATOM 2840 C CA . GLY C 2 64 ? 75.201 62.348 28.445 1.00 48.27 80 GLY X CA 1
ATOM 2841 C C . GLY C 2 64 ? 75.792 61.251 27.581 1.00 46.47 80 GLY X C 1
ATOM 2842 O O . GLY C 2 64 ? 76.645 60.496 28.020 1.00 49.93 80 GLY X O 1
ATOM 2843 N N . THR C 2 65 ? 75.338 61.183 26.337 1.00 49.61 81 THR X N 1
ATOM 2844 C CA . THR C 2 65 ? 75.775 60.175 25.398 1.00 47.17 81 THR X CA 1
ATOM 2845 C C . THR C 2 65 ? 76.776 60.712 24.404 1.00 48.21 81 THR X C 1
ATOM 2846 O O . THR C 2 65 ? 76.511 61.677 23.692 1.00 48.31 81 THR X O 1
ATOM 2850 N N . TYR C 2 66 ? 77.931 60.075 24.321 1.00 53.96 82 TYR X N 1
ATOM 2851 C CA . TYR C 2 66 ? 78.918 60.554 23.377 1.00 52.59 82 TYR X CA 1
ATOM 2852 C C . TYR C 2 66 ? 79.202 59.490 22.332 1.00 50.74 82 TYR X C 1
ATOM 2853 O O . TYR C 2 66 ? 79.345 58.314 22.641 1.00 49.52 82 TYR X O 1
ATOM 2862 N N . ARG C 2 67 ? 79.225 59.929 21.083 1.00 53.50 83 ARG X N 1
ATOM 2863 C CA . ARG C 2 67 ? 79.457 59.060 19.955 1.00 60.72 83 ARG X CA 1
ATOM 2864 C C . ARG C 2 67 ? 80.659 59.549 19.163 1.00 62.51 83 ARG X C 1
ATOM 2865 O O . ARG C 2 67 ? 80.848 60.744 18.965 1.00 58.57 83 ARG X O 1
ATOM 2873 N N . CYS C 2 68 ? 81.478 58.608 18.723 1.00 68.23 84 CYS X N 1
ATOM 2874 C CA . CYS C 2 68 ? 82.655 58.921 17.946 1.00 73.04 84 CYS X CA 1
ATOM 2875 C C . CYS C 2 68 ? 82.488 58.182 16.644 1.00 78.48 84 CYS X C 1
ATOM 2876 O O . CYS C 2 68 ? 82.319 56.969 16.636 1.00 79.26 84 CYS X O 1
ATOM 2879 N N . THR C 2 69 ? 82.536 58.910 15.540 1.00 88.55 85 THR X N 1
ATOM 2880 C CA . THR C 2 69 ? 82.343 58.294 14.240 1.00 100.55 85 THR X CA 1
ATOM 2881 C C . THR C 2 69 ? 83.525 58.464 13.286 1.00 106.38 85 THR X C 1
ATOM 2882 O O . THR C 2 69 ? 84.160 59.519 13.246 1.00 107.18 85 THR X O 1
ATOM 2886 N N . GLU C 2 70 ? 83.815 57.407 12.529 1.00 113.65 86 GLU X N 1
ATOM 2887 C CA . GLU C 2 70 ? 84.910 57.408 11.557 1.00 121.39 86 GLU X CA 1
ATOM 2888 C C . GLU C 2 70 ? 84.722 58.530 10.543 1.00 122.77 86 GLU X C 1
ATOM 2889 O O . GLU C 2 70 ? 83.944 58.388 9.600 1.00 123.62 86 GLU X O 1
ATOM 2895 N N . LEU C 2 71 ? 85.438 59.636 10.730 1.00 123.85 87 LEU X N 1
ATOM 2896 C CA . LEU C 2 71 ? 85.325 60.772 9.821 1.00 125.18 87 LEU X CA 1
ATOM 2897 C C . LEU C 2 71 ? 85.272 60.289 8.376 1.00 126.99 87 LEU X C 1
ATOM 2898 O O . LEU C 2 71 ? 84.256 60.447 7.697 1.00 128.97 87 LEU X O 1
ATOM 2903 N N . GLU C 2 72 ? 86.366 59.702 7.908 1.00 128.91 88 GLU X N 1
ATOM 2904 C CA . GLU C 2 72 ? 86.430 59.168 6.551 1.00 131.32 88 GLU X CA 1
ATOM 2905 C C . GLU C 2 72 ? 85.959 60.184 5.510 1.00 132.72 88 GLU X C 1
ATOM 2906 O O . GLU C 2 72 ? 84.941 59.984 4.841 1.00 134.48 88 GLU X O 1
ATOM 2912 N N . SER C 2 78 ? 80.751 55.635 15.000 1.00 93.67 94 SER X N 1
ATOM 2913 C CA . SER C 2 78 ? 80.455 54.215 14.899 1.00 88.67 94 SER X CA 1
ATOM 2914 C C . SER C 2 78 ? 80.710 53.554 16.243 1.00 84.50 94 SER X C 1
ATOM 2915 O O . SER C 2 78 ? 80.819 52.332 16.328 1.00 86.91 94 SER X O 1
ATOM 2918 N N . THR C 2 79 ? 80.818 54.364 17.292 1.00 77.94 95 THR X N 1
ATOM 2919 C CA . THR C 2 79 ? 81.054 53.836 18.631 1.00 74.05 95 THR X CA 1
ATOM 2920 C C . THR C 2 79 ? 80.531 54.802 19.674 1.00 68.64 95 THR X C 1
ATOM 2921 O O . THR C 2 79 ? 80.890 55.974 19.669 1.00 68.77 95 THR X O 1
ATOM 2925 N N . THR C 2 80 ? 79.707 54.300 20.590 1.00 63.12 96 THR X N 1
ATOM 2926 C CA . THR C 2 80 ? 79.109 55.150 21.610 1.00 57.78 96 THR X CA 1
ATOM 2927 C C . THR C 2 80 ? 79.307 54.776 23.079 1.00 49.19 96 THR X C 1
ATOM 2928 O O . THR C 2 80 ? 79.334 53.614 23.430 1.00 49.24 96 THR X O 1
ATOM 2932 N N . ILE C 2 81 ? 79.450 55.787 23.929 1.00 45.96 97 ILE X N 1
ATOM 2933 C CA . ILE C 2 81 ? 79.554 55.576 25.364 1.00 46.10 97 ILE X CA 1
ATOM 2934 C C . ILE C 2 81 ? 78.691 56.654 26.031 1.00 46.62 97 ILE X C 1
ATOM 2935 O O . ILE C 2 81 ? 78.560 57.767 25.515 1.00 45.20 97 ILE X O 1
ATOM 2940 N N . HIS C 2 82 ? 78.085 56.310 27.165 1.00 45.20 98 HIS X N 1
ATOM 2941 C CA . HIS C 2 82 ? 77.214 57.226 27.894 1.00 42.00 98 HIS X CA 1
ATOM 2942 C C . HIS C 2 82 ? 77.750 57.470 29.283 1.00 43.94 98 HIS X C 1
ATOM 2943 O O . HIS C 2 82 ? 77.982 56.544 30.044 1.00 48.01 98 HIS X O 1
ATOM 2950 N N . LEU C 2 83 ? 77.917 58.735 29.628 1.00 46.80 99 LEU X N 1
ATOM 2951 C CA . LEU C 2 83 ? 78.473 59.080 30.918 1.00 52.13 99 LEU X CA 1
ATOM 2952 C C . LEU C 2 83 ? 77.466 59.649 31.917 1.00 52.75 99 LEU X C 1
ATOM 2953 O O . LEU C 2 83 ? 76.765 60.598 31.602 1.00 55.54 99 LEU X O 1
ATOM 2958 N N . TYR C 2 84 ? 77.393 59.038 33.102 1.00 51.23 100 TYR X N 1
ATOM 2959 C CA . TYR C 2 84 ? 76.534 59.493 34.194 1.00 53.81 100 TYR X CA 1
ATOM 2960 C C . TYR C 2 84 ? 77.457 60.092 35.259 1.00 58.61 100 TYR X C 1
ATOM 2961 O O . TYR C 2 84 ? 78.451 59.461 35.634 1.00 60.77 100 TYR X O 1
ATOM 2970 N N . VAL C 2 85 ? 77.141 61.284 35.760 1.00 60.46 101 VAL X N 1
ATOM 2971 C CA . VAL C 2 85 ? 77.947 61.894 36.819 1.00 60.50 101 VAL X CA 1
ATOM 2972 C C . VAL C 2 85 ? 77.078 61.937 38.074 1.00 59.84 101 VAL X C 1
ATOM 2973 O O . VAL C 2 85 ? 76.330 62.880 38.294 1.00 60.87 101 VAL X O 1
ATOM 2977 N N . LYS C 2 86 ? 77.182 60.885 38.876 1.00 63.94 102 LYS X N 1
ATOM 2978 C CA . LYS C 2 86 ? 76.424 60.708 40.111 1.00 67.76 102 LYS X CA 1
ATOM 2979 C C . LYS C 2 86 ? 76.508 61.846 41.114 1.00 67.34 102 LYS X C 1
ATOM 2980 O O . LYS C 2 86 ? 77.359 61.846 41.992 1.00 71.46 102 LYS X O 1
ATOM 2986 N N . ASP C 2 87 ? 75.616 62.814 40.990 1.00 70.28 103 ASP X N 1
ATOM 2987 C CA . ASP C 2 87 ? 75.584 63.938 41.919 1.00 73.84 103 ASP X CA 1
ATOM 2988 C C . ASP C 2 87 ? 74.200 63.973 42.566 1.00 75.34 103 ASP X C 1
ATOM 2989 O O . ASP C 2 87 ? 73.187 64.000 41.867 1.00 73.31 103 ASP X O 1
ATOM 2994 N N . PRO C 2 88 ? 74.138 63.959 43.910 1.00 77.14 104 PRO X N 1
ATOM 2995 C CA . PRO C 2 88 ? 72.870 63.982 44.655 1.00 78.34 104 PRO X CA 1
ATOM 2996 C C . PRO C 2 88 ? 72.094 65.298 44.667 1.00 76.81 104 PRO X C 1
ATOM 2997 O O . PRO C 2 88 ? 70.882 65.304 44.864 1.00 82.66 104 PRO X O 1
ATOM 3001 N N . ALA C 2 89 ? 72.780 66.412 44.464 1.00 73.02 105 ALA X N 1
ATOM 3002 C CA . ALA C 2 89 ? 72.099 67.688 44.458 1.00 72.30 105 ALA X CA 1
ATOM 3003 C C . ALA C 2 89 ? 71.299 67.796 43.173 1.00 72.91 105 ALA X C 1
ATOM 3004 O O . ALA C 2 89 ? 70.255 68.446 43.130 1.00 73.28 105 ALA X O 1
ATOM 3006 N N . HIS C 2 90 ? 71.801 67.147 42.127 1.00 70.19 106 HIS X N 1
ATOM 3007 C CA . HIS C 2 90 ? 71.153 67.171 40.826 1.00 68.01 106 HIS X CA 1
ATOM 3008 C C . HIS C 2 90 ? 70.929 65.774 40.261 1.00 66.42 106 HIS X C 1
ATOM 3009 O O . HIS C 2 90 ? 71.880 65.040 39.991 1.00 67.51 106 HIS X O 1
ATOM 3016 N N . SER C 2 91 ? 69.663 65.417 40.072 1.00 61.22 107 SER X N 1
ATOM 3017 C CA . SER C 2 91 ? 69.305 64.120 39.524 1.00 55.19 107 SER X CA 1
ATOM 3018 C C . SER C 2 91 ? 69.086 64.245 38.037 1.00 48.28 107 SER X C 1
ATOM 3019 O O . SER C 2 91 ? 68.865 63.258 37.349 1.00 48.46 107 SER X O 1
ATOM 3022 N N . TRP C 2 92 ? 69.161 65.460 37.523 1.00 47.84 108 TRP X N 1
ATOM 3023 C CA . TRP C 2 92 ? 68.912 65.630 36.110 1.00 48.98 108 TRP X CA 1
ATOM 3024 C C . TRP C 2 92 ? 69.820 66.576 35.364 1.00 48.47 108 TRP X C 1
ATOM 3025 O O . TRP C 2 92 ? 70.214 67.613 35.891 1.00 53.48 108 TRP X O 1
ATOM 3036 N N . ASN C 2 93 ? 70.145 66.206 34.129 1.00 45.70 109 ASN X N 1
ATOM 3037 C CA . ASN C 2 93 ? 70.927 67.070 33.280 1.00 45.70 109 ASN X CA 1
ATOM 3038 C C . ASN C 2 93 ? 70.064 67.373 32.081 1.00 48.32 109 ASN X C 1
ATOM 3039 O O . ASN C 2 93 ? 69.777 66.496 31.271 1.00 46.62 109 ASN X O 1
ATOM 3044 N N . LEU C 2 94 ? 69.666 68.638 31.992 1.00 53.84 110 LEU X N 1
ATOM 3045 C CA . LEU C 2 94 ? 68.810 69.183 30.944 1.00 50.53 110 LEU X CA 1
ATOM 3046 C C . LEU C 2 94 ? 69.579 69.575 29.690 1.00 43.61 110 LEU X C 1
ATOM 3047 O O . LEU C 2 94 ? 70.341 70.523 29.717 1.00 46.54 110 LEU X O 1
ATOM 3052 N N . LEU C 2 95 ? 69.361 68.880 28.586 1.00 39.20 111 LEU X N 1
ATOM 3053 C CA . LEU C 2 95 ? 70.063 69.207 27.352 1.00 36.40 111 LEU X CA 1
ATOM 3054 C C . LEU C 2 95 ? 69.419 70.345 26.590 1.00 38.96 111 LEU X C 1
ATOM 3055 O O . LEU C 2 95 ? 70.049 70.981 25.754 1.00 44.19 111 LEU X O 1
ATOM 3060 N N . ALA C 2 96 ? 68.147 70.585 26.859 1.00 42.49 112 ALA X N 1
ATOM 3061 C CA . ALA C 2 96 ? 67.415 71.646 26.201 1.00 42.70 112 ALA X CA 1
ATOM 3062 C C . ALA C 2 96 ? 66.198 71.952 27.054 1.00 48.76 112 ALA X C 1
ATOM 3063 O O . ALA C 2 96 ? 65.768 71.109 27.843 1.00 52.00 112 ALA X O 1
ATOM 3065 N N . GLN C 2 97 ? 65.651 73.159 26.909 1.00 50.20 113 GLN X N 1
ATOM 3066 C CA . GLN C 2 97 ? 64.483 73.575 27.684 1.00 48.52 113 GLN X CA 1
ATOM 3067 C C . GLN C 2 97 ? 63.247 73.678 26.849 1.00 43.77 113 GLN X C 1
ATOM 3068 O O . GLN C 2 97 ? 62.185 73.977 27.364 1.00 48.86 113 GLN X O 1
ATOM 3074 N N . GLU C 2 98 ? 63.384 73.471 25.553 1.00 39.97 114 GLU X N 1
ATOM 3075 C CA . GLU C 2 98 ? 62.233 73.518 24.688 1.00 43.50 114 GLU X CA 1
ATOM 3076 C C . GLU C 2 98 ? 62.455 72.581 23.534 1.00 40.39 114 GLU X C 1
ATOM 3077 O O . GLU C 2 98 ? 63.551 72.490 23.002 1.00 45.48 114 GLU X O 1
ATOM 3083 N N . VAL C 2 99 ? 61.405 71.858 23.173 1.00 39.77 115 VAL X N 1
ATOM 3084 C CA . VAL C 2 99 ? 61.454 70.871 22.103 1.00 38.23 115 VAL X CA 1
ATOM 3085 C C . VAL C 2 99 ? 60.284 71.122 21.199 1.00 38.30 115 VAL X C 1
ATOM 3086 O O . VAL C 2 99 ? 59.207 71.394 21.679 1.00 42.97 115 VAL X O 1
ATOM 3090 N N . THR C 2 100 ? 60.490 71.013 19.895 1.00 39.61 116 THR X N 1
ATOM 3091 C CA . THR C 2 100 ? 59.426 71.223 18.934 1.00 37.49 116 THR X CA 1
ATOM 3092 C C . THR C 2 100 ? 59.374 70.019 18.017 1.00 39.73 116 THR X C 1
ATOM 3093 O O . THR C 2 100 ? 60.408 69.504 17.615 1.00 52.54 116 THR X O 1
ATOM 3097 N N . VAL C 2 101 ? 58.187 69.557 17.670 1.00 39.21 117 VAL X N 1
ATOM 3098 C CA . VAL C 2 101 ? 58.094 68.395 16.829 1.00 39.97 117 VAL X CA 1
ATOM 3099 C C . VAL C 2 101 ? 56.792 68.465 16.061 1.00 44.11 117 VAL X C 1
ATOM 3100 O O . VAL C 2 101 ? 56.018 69.394 16.253 1.00 50.51 117 VAL X O 1
ATOM 3104 N N . VAL C 2 102 ? 56.541 67.483 15.202 1.00 42.22 118 VAL X N 1
ATOM 3105 C CA . VAL C 2 102 ? 55.317 67.464 14.413 1.00 40.44 118 VAL X CA 1
ATOM 3106 C C . VAL C 2 102 ? 54.371 66.349 14.844 1.00 42.44 118 VAL X C 1
ATOM 3107 O O . VAL C 2 102 ? 54.791 65.290 15.317 1.00 41.23 118 VAL X O 1
ATOM 3111 N N . GLU C 2 103 ? 53.080 66.592 14.677 1.00 41.78 119 GLU X N 1
ATOM 3112 C CA . GLU C 2 103 ? 52.104 65.608 15.053 1.00 44.89 119 GLU X CA 1
ATOM 3113 C C . GLU C 2 103 ? 52.620 64.241 14.616 1.00 45.87 119 GLU X C 1
ATOM 3114 O O . GLU C 2 103 ? 53.377 64.143 13.664 1.00 54.24 119 GLU X O 1
ATOM 3120 N N . GLY C 2 104 ? 52.232 63.191 15.323 1.00 48.76 120 GLY X N 1
ATOM 3121 C CA . GLY C 2 104 ? 52.669 61.854 14.966 1.00 52.60 120 GLY X CA 1
ATOM 3122 C C . GLY C 2 104 ? 54.120 61.515 15.230 1.00 55.50 120 GLY X C 1
ATOM 3123 O O . GLY C 2 104 ? 54.479 60.342 15.327 1.00 60.69 120 GLY X O 1
ATOM 3124 N N . GLN C 2 105 ? 54.954 62.538 15.352 1.00 57.70 121 GLN X N 1
ATOM 3125 C CA . GLN C 2 105 ? 56.385 62.359 15.589 1.00 55.52 121 GLN X CA 1
ATOM 3126 C C . GLN C 2 105 ? 56.762 61.972 17.023 1.00 52.04 121 GLN X C 1
ATOM 3127 O O . GLN C 2 105 ? 55.974 62.099 17.949 1.00 50.77 121 GLN X O 1
ATOM 3133 N N . GLU C 2 106 ? 57.992 61.503 17.189 1.00 52.83 122 GLU X N 1
ATOM 3134 C CA . GLU C 2 106 ? 58.512 61.116 18.499 1.00 51.18 122 GLU X CA 1
ATOM 3135 C C . GLU C 2 106 ? 59.017 62.402 19.130 1.00 48.07 122 GLU X C 1
ATOM 3136 O O . GLU C 2 106 ? 59.508 63.281 18.429 1.00 52.64 122 GLU X O 1
ATOM 3142 N N . ALA C 2 107 ? 58.891 62.527 20.442 1.00 42.92 123 ALA X N 1
ATOM 3143 C CA . ALA C 2 107 ? 59.345 63.721 21.106 1.00 36.53 123 ALA X CA 1
ATOM 3144 C C . ALA C 2 107 ? 60.163 63.351 22.302 1.00 34.66 123 ALA X C 1
ATOM 3145 O O . ALA C 2 107 ? 59.673 62.736 23.221 1.00 42.04 123 ALA X O 1
ATOM 3147 N N . VAL C 2 108 ? 61.430 63.727 22.290 1.00 36.93 124 VAL X N 1
ATOM 3148 C CA . VAL C 2 108 ? 62.297 63.412 23.399 1.00 31.23 124 VAL X CA 1
ATOM 3149 C C . VAL C 2 108 ? 62.367 64.589 24.332 1.00 29.79 124 VAL X C 1
ATOM 3150 O O . VAL C 2 108 ? 62.563 65.703 23.892 1.00 29.40 124 VAL X O 1
ATOM 3154 N N . LEU C 2 109 ? 62.186 64.333 25.621 1.00 29.36 125 LEU X N 1
ATOM 3155 C CA . LEU C 2 109 ? 62.285 65.346 26.640 1.00 29.73 125 LEU X CA 1
ATOM 3156 C C . LEU C 2 109 ? 63.592 64.998 27.340 1.00 36.20 125 LEU X C 1
ATOM 3157 O O . LEU C 2 109 ? 63.609 64.200 28.290 1.00 34.33 125 LEU X O 1
ATOM 3162 N N . PRO C 2 110 ? 64.712 65.600 26.872 1.00 39.41 126 PRO X N 1
ATOM 3163 C CA . PRO C 2 110 ? 66.091 65.439 27.339 1.00 37.36 126 PRO X CA 1
ATOM 3164 C C . PRO C 2 110 ? 66.365 65.599 28.822 1.00 44.33 126 PRO X C 1
ATOM 3165 O O . PRO C 2 110 ? 67.226 66.362 29.239 1.00 47.85 126 PRO X O 1
ATOM 3169 N N . CYS C 2 111 ? 65.609 64.849 29.605 1.00 48.95 127 CYS X N 1
ATOM 3170 C CA . CYS C 2 111 ? 65.749 64.791 31.041 1.00 47.42 127 CYS X CA 1
ATOM 3171 C C . CYS C 2 111 ? 66.731 63.674 31.253 1.00 45.49 127 CYS X C 1
ATOM 3172 O O . CYS C 2 111 ? 66.294 62.555 31.490 1.00 47.28 127 CYS X O 1
ATOM 3175 N N . LEU C 2 112 ? 68.032 63.919 31.165 1.00 42.62 128 LEU X N 1
ATOM 3176 C CA . LEU C 2 112 ? 68.932 62.806 31.376 1.00 35.20 128 LEU X CA 1
ATOM 3177 C C . LEU C 2 112 ? 69.252 62.612 32.832 1.00 39.17 128 LEU X C 1
ATOM 3178 O O . LEU C 2 112 ? 69.826 63.486 33.469 1.00 45.26 128 LEU X O 1
ATOM 3183 N N . ILE C 2 113 ? 68.872 61.450 33.352 1.00 42.60 129 ILE X N 1
ATOM 3184 C CA . ILE C 2 113 ? 69.109 61.053 34.739 1.00 47.02 129 ILE X CA 1
ATOM 3185 C C . ILE C 2 113 ? 70.628 60.957 34.972 1.00 48.45 129 ILE X C 1
ATOM 3186 O O . ILE C 2 113 ? 71.365 60.580 34.066 1.00 46.69 129 ILE X O 1
ATOM 3191 N N . THR C 2 114 ? 71.094 61.288 36.177 1.00 52.17 130 THR X N 1
ATOM 3192 C CA . THR C 2 114 ? 72.536 61.274 36.465 1.00 58.81 130 THR X CA 1
ATOM 3193 C C . THR C 2 114 ? 73.051 60.131 37.338 1.00 60.78 130 THR X C 1
ATOM 3194 O O . THR C 2 114 ? 74.215 60.100 37.705 1.00 60.84 130 THR X O 1
ATOM 3198 N N . ASP C 2 115 ? 72.192 59.180 37.650 1.00 66.55 131 ASP X N 1
ATOM 3199 C CA . ASP C 2 115 ? 72.586 58.091 38.503 1.00 71.78 131 ASP X CA 1
ATOM 3200 C C . ASP C 2 115 ? 71.721 56.901 38.109 1.00 78.85 131 ASP X C 1
ATOM 3201 O O . ASP C 2 115 ? 70.520 56.875 38.381 1.00 80.38 131 ASP X O 1
ATOM 3206 N N . PRO C 2 116 ? 72.317 55.906 37.437 1.00 83.46 132 PRO X N 1
ATOM 3207 C CA . PRO C 2 116 ? 71.575 54.718 37.009 1.00 87.43 132 PRO X CA 1
ATOM 3208 C C . PRO C 2 116 ? 70.718 54.125 38.121 1.00 89.61 132 PRO X C 1
ATOM 3209 O O . PRO C 2 116 ? 69.717 53.468 37.860 1.00 87.80 132 PRO X O 1
ATOM 3213 N N . ALA C 2 117 ? 71.118 54.368 39.362 1.00 91.80 133 ALA X N 1
ATOM 3214 C CA . ALA C 2 117 ? 70.388 53.854 40.509 1.00 92.97 133 ALA X CA 1
ATOM 3215 C C . ALA C 2 117 ? 68.983 54.430 40.564 1.00 92.60 133 ALA X C 1
ATOM 3216 O O . ALA C 2 117 ? 68.056 53.769 41.018 1.00 94.12 133 ALA X O 1
ATOM 3218 N N . LEU C 2 118 ? 68.833 55.664 40.099 1.00 92.86 134 LEU X N 1
ATOM 3219 C CA . LEU C 2 118 ? 67.543 56.343 40.107 1.00 92.50 134 LEU X CA 1
ATOM 3220 C C . LEU C 2 118 ? 66.563 55.765 39.092 1.00 90.55 134 LEU X C 1
ATOM 3221 O O . LEU C 2 118 ? 65.381 56.090 39.095 1.00 90.40 134 LEU X O 1
ATOM 3226 N N . LYS C 2 119 ? 67.073 54.903 38.229 1.00 87.88 135 LYS X N 1
ATOM 3227 C CA . LYS C 2 119 ? 66.287 54.251 37.190 1.00 84.21 135 LYS X CA 1
ATOM 3228 C C . LYS C 2 119 ? 64.820 53.954 37.522 1.00 79.01 135 LYS X C 1
ATOM 3229 O O . LYS C 2 119 ? 63.966 54.024 36.643 1.00 76.24 135 LYS X O 1
ATOM 3235 N N . ASP C 2 120 ? 64.524 53.624 38.775 1.00 75.51 136 ASP X N 1
ATOM 3236 C CA . ASP C 2 120 ? 63.157 53.270 39.155 1.00 72.31 136 ASP X CA 1
ATOM 3237 C C . ASP C 2 120 ? 62.411 54.237 40.047 1.00 68.21 136 ASP X C 1
ATOM 3238 O O . ASP C 2 120 ? 61.348 53.911 40.563 1.00 66.51 136 ASP X O 1
ATOM 3243 N N . SER C 2 121 ? 62.962 55.422 40.235 1.00 63.32 137 SER X N 1
ATOM 3244 C CA . SER C 2 121 ? 62.304 56.409 41.054 1.00 58.25 137 SER X CA 1
ATOM 3245 C C . SER C 2 121 ? 62.001 57.644 40.207 1.00 52.82 137 SER X C 1
ATOM 3246 O O . SER C 2 121 ? 61.966 58.750 40.706 1.00 52.09 137 SER X O 1
ATOM 3249 N N . VAL C 2 122 ? 61.755 57.429 38.919 1.00 53.10 138 VAL X N 1
ATOM 3250 C CA . VAL C 2 122 ? 61.473 58.504 37.973 1.00 50.22 138 VAL X CA 1
ATOM 3251 C C . VAL C 2 122 ? 59.988 58.679 37.598 1.00 45.85 138 VAL X C 1
ATOM 3252 O O . VAL C 2 122 ? 59.243 57.714 37.581 1.00 47.60 138 VAL X O 1
ATOM 3256 N N . SER C 2 123 ? 59.575 59.920 37.306 1.00 48.38 139 SER X N 1
ATOM 3257 C CA . SER C 2 123 ? 58.200 60.234 36.894 1.00 39.80 139 SER X CA 1
ATOM 3258 C C . SER C 2 123 ? 58.065 61.552 36.107 1.00 39.32 139 SER X C 1
ATOM 3259 O O . SER C 2 123 ? 58.689 62.554 36.424 1.00 43.68 139 SER X O 1
ATOM 3262 N N . LEU C 2 124 ? 57.242 61.524 35.065 1.00 42.32 140 LEU X N 1
ATOM 3263 C CA . LEU C 2 124 ? 57.001 62.674 34.212 1.00 38.40 140 LEU X CA 1
ATOM 3264 C C . LEU C 2 124 ? 55.767 63.395 34.711 1.00 38.64 140 LEU X C 1
ATOM 3265 O O . LEU C 2 124 ? 54.733 62.781 34.898 1.00 40.00 140 LEU X O 1
ATOM 3270 N N . MET C 2 125 ? 55.877 64.704 34.895 1.00 38.84 141 MET X N 1
ATOM 3271 C CA . MET C 2 125 ? 54.777 65.499 35.405 1.00 42.45 141 MET X CA 1
ATOM 3272 C C . MET C 2 125 ? 54.590 66.750 34.599 1.00 40.08 141 MET X C 1
ATOM 3273 O O . MET C 2 125 ? 55.363 67.027 33.695 1.00 38.80 141 MET X O 1
ATOM 3278 N N . ARG C 2 126 ? 53.549 67.498 34.964 1.00 39.01 142 ARG X N 1
ATOM 3279 C CA . ARG C 2 126 ? 53.247 68.812 34.384 1.00 39.45 142 ARG X CA 1
ATOM 3280 C C . ARG C 2 126 ? 53.598 69.727 35.539 1.00 37.08 142 ARG X C 1
ATOM 3281 O O . ARG C 2 126 ? 53.931 69.242 36.613 1.00 38.60 142 ARG X O 1
ATOM 3289 N N . GLU C 2 127 ? 53.519 71.037 35.357 1.00 34.16 143 GLU X N 1
ATOM 3290 C CA . GLU C 2 127 ? 53.849 71.924 36.466 1.00 36.19 143 GLU X CA 1
ATOM 3291 C C . GLU C 2 127 ? 52.869 71.813 37.649 1.00 37.69 143 GLU X C 1
ATOM 3292 O O . GLU C 2 127 ? 51.791 71.234 37.536 1.00 39.09 143 GLU X O 1
ATOM 3298 N N . GLY C 2 128 ? 53.256 72.344 38.795 1.00 37.72 144 GLY X N 1
ATOM 3299 C CA . GLY C 2 128 ? 52.378 72.292 39.944 1.00 39.36 144 GLY X CA 1
ATOM 3300 C C . GLY C 2 128 ? 52.073 70.921 40.510 1.00 39.57 144 GLY X C 1
ATOM 3301 O O . GLY C 2 128 ? 51.075 70.739 41.195 1.00 50.53 144 GLY X O 1
ATOM 3302 N N . GLY C 2 129 ? 52.920 69.943 40.247 1.00 43.34 145 GLY X N 1
ATOM 3303 C CA . GLY C 2 129 ? 52.669 68.627 40.786 1.00 40.68 145 GLY X CA 1
ATOM 3304 C C . GLY C 2 129 ? 51.431 67.991 40.203 1.00 37.35 145 GLY X C 1
ATOM 3305 O O . GLY C 2 129 ? 50.748 67.216 40.865 1.00 42.60 145 GLY X O 1
ATOM 3306 N N . ARG C 2 130 ? 51.137 68.316 38.958 1.00 36.01 146 ARG X N 1
ATOM 3307 C CA . ARG C 2 130 ? 49.985 67.755 38.297 1.00 34.77 146 ARG X CA 1
ATOM 3308 C C . ARG C 2 130 ? 50.452 66.699 37.347 1.00 33.71 146 ARG X C 1
ATOM 3309 O O . ARG C 2 130 ? 51.483 66.841 36.715 1.00 43.51 146 ARG X O 1
ATOM 3317 N N . GLN C 2 131 ? 49.697 65.626 37.246 1.00 36.43 147 GLN X N 1
ATOM 3318 C CA . GLN C 2 131 ? 50.066 64.549 36.371 1.00 38.22 147 GLN X CA 1
ATOM 3319 C C . GLN C 2 131 ? 49.859 64.915 34.930 1.00 38.25 147 GLN X C 1
ATOM 3320 O O . GLN C 2 131 ? 49.186 65.887 34.609 1.00 44.11 147 GLN X O 1
ATOM 3326 N N . VAL C 2 132 ? 50.463 64.132 34.061 1.00 34.95 148 VAL X N 1
ATOM 3327 C CA . VAL C 2 132 ? 50.376 64.364 32.652 1.00 34.39 148 VAL X CA 1
ATOM 3328 C C . VAL C 2 132 ? 49.057 63.791 32.159 1.00 28.11 148 VAL X C 1
ATOM 3329 O O . VAL C 2 132 ? 48.525 62.865 32.723 1.00 35.40 148 VAL X O 1
ATOM 3333 N N . LEU C 2 133 ? 48.528 64.370 31.100 1.00 35.17 149 LEU X N 1
ATOM 3334 C CA . LEU C 2 133 ? 47.276 63.921 30.573 1.00 31.33 149 LEU X CA 1
ATOM 3335 C C . LEU C 2 133 ? 47.287 62.449 30.194 1.00 36.63 149 LEU X C 1
ATOM 3336 O O . LEU C 2 133 ? 48.219 61.945 29.588 1.00 38.64 149 LEU X O 1
ATOM 3341 N N . ARG C 2 134 ? 46.200 61.779 30.545 1.00 41.59 150 ARG X N 1
ATOM 3342 C CA . ARG C 2 134 ? 45.984 60.372 30.293 1.00 38.24 150 ARG X CA 1
ATOM 3343 C C . ARG C 2 134 ? 46.232 59.984 28.835 1.00 39.00 150 ARG X C 1
ATOM 3344 O O . ARG C 2 134 ? 46.658 58.872 28.542 1.00 42.95 150 ARG X O 1
ATOM 3352 N N . LYS C 2 135 ? 45.977 60.901 27.920 1.00 45.70 151 LYS X N 1
ATOM 3353 C CA . LYS C 2 135 ? 46.146 60.630 26.498 1.00 49.49 151 LYS X CA 1
ATOM 3354 C C . LYS C 2 135 ? 47.601 60.701 26.075 1.00 49.77 151 LYS X C 1
ATOM 3355 O O . LYS C 2 135 ? 47.936 60.411 24.929 1.00 50.41 151 LYS X O 1
ATOM 3361 N N . THR C 2 136 ? 48.468 61.104 26.997 1.00 50.26 152 THR X N 1
ATOM 3362 C CA . THR C 2 136 ? 49.890 61.192 26.696 1.00 45.95 152 THR X CA 1
ATOM 3363 C C . THR C 2 136 ? 50.531 59.857 26.964 1.00 45.33 152 THR X C 1
ATOM 3364 O O . THR C 2 136 ? 50.510 59.353 28.085 1.00 50.20 152 THR X O 1
ATOM 3368 N N . VAL C 2 137 ? 51.097 59.300 25.905 1.00 46.19 153 VAL X N 1
ATOM 3369 C CA . VAL C 2 137 ? 51.747 58.002 25.907 1.00 42.59 153 VAL X CA 1
ATOM 3370 C C . VAL C 2 137 ? 53.247 58.180 25.929 1.00 37.72 153 VAL X C 1
ATOM 3371 O O . VAL C 2 137 ? 53.830 58.721 25.005 1.00 42.57 153 VAL X O 1
ATOM 3375 N N . TYR C 2 138 ? 53.888 57.712 26.976 1.00 33.74 154 TYR X N 1
ATOM 3376 C CA . TYR C 2 138 ? 55.318 57.902 27.056 1.00 34.57 154 TYR X CA 1
ATOM 3377 C C . TYR C 2 138 ? 55.992 56.823 27.874 1.00 34.66 154 TYR X C 1
ATOM 3378 O O . TYR C 2 138 ? 55.339 56.025 28.535 1.00 34.41 154 TYR X O 1
ATOM 3387 N N . PHE C 2 139 ? 57.314 56.835 27.851 1.00 38.60 155 PHE X N 1
ATOM 3388 C CA . PHE C 2 139 ? 58.112 55.873 28.602 1.00 38.77 155 PHE X CA 1
ATOM 3389 C C . PHE C 2 139 ? 59.432 56.536 28.908 1.00 39.36 155 PHE X C 1
ATOM 3390 O O . PHE C 2 139 ? 59.771 57.559 28.315 1.00 39.32 155 PHE X O 1
ATOM 3398 N N . PHE C 2 140 ? 60.185 55.937 29.818 1.00 41.07 156 PHE X N 1
ATOM 3399 C CA . PHE C 2 140 ? 61.468 56.491 30.211 1.00 39.00 156 PHE X CA 1
ATOM 3400 C C . PHE C 2 140 ? 62.673 55.809 29.563 1.00 42.26 156 PHE X C 1
ATOM 3401 O O . PHE C 2 140 ? 62.699 54.593 29.374 1.00 49.28 156 PHE X O 1
ATOM 3409 N N . SER C 2 141 ? 63.656 56.626 29.198 1.00 45.62 157 SER X N 1
ATOM 3410 C CA . SER C 2 141 ? 64.906 56.169 28.607 1.00 42.04 157 SER X CA 1
ATOM 3411 C C . SER C 2 141 ? 66.042 56.801 29.396 1.00 41.81 157 SER X C 1
ATOM 3412 O O . SER C 2 141 ? 66.244 58.002 29.328 1.00 41.73 157 SER X O 1
ATOM 3415 N N . PRO C 2 142 ? 66.772 55.992 30.178 1.00 42.44 158 PRO X N 1
ATOM 3416 C CA . PRO C 2 142 ? 67.901 56.386 31.011 1.00 43.00 158 PRO X CA 1
ATOM 3417 C C . PRO C 2 142 ? 68.896 57.271 30.291 1.00 42.95 158 PRO X C 1
ATOM 3418 O O . PRO C 2 142 ? 69.415 58.228 30.860 1.00 49.13 158 PRO X O 1
ATOM 3422 N N . TRP C 2 143 ? 69.158 56.951 29.036 1.00 38.03 159 TRP X N 1
ATOM 3423 C CA . TRP C 2 143 ? 70.107 57.716 28.251 1.00 39.16 159 TRP X CA 1
ATOM 3424 C C . TRP C 2 143 ? 69.515 58.942 27.580 1.00 39.31 159 TRP X C 1
ATOM 3425 O O . TRP C 2 143 ? 70.228 59.889 27.273 1.00 45.17 159 TRP X O 1
ATOM 3436 N N . ARG C 2 144 ? 68.212 58.946 27.365 1.00 38.48 160 ARG X N 1
ATOM 3437 C CA . ARG C 2 144 ? 67.630 60.049 26.650 1.00 38.49 160 ARG X CA 1
ATOM 3438 C C . ARG C 2 144 ? 66.603 60.930 27.330 1.00 39.96 160 ARG X C 1
ATOM 3439 O O . ARG C 2 144 ? 66.317 62.016 26.837 1.00 42.78 160 ARG X O 1
ATOM 3447 N N . GLY C 2 145 ? 66.055 60.494 28.455 1.00 39.63 161 GLY X N 1
ATOM 3448 C CA . GLY C 2 145 ? 65.044 61.299 29.112 1.00 40.78 161 GLY X CA 1
ATOM 3449 C C . GLY C 2 145 ? 63.700 60.643 28.878 1.00 44.61 161 GLY X C 1
ATOM 3450 O O . GLY C 2 145 ? 63.638 59.524 28.364 1.00 49.77 161 GLY X O 1
ATOM 3451 N N . PHE C 2 146 ? 62.617 61.301 29.273 1.00 45.90 162 PHE X N 1
ATOM 3452 C CA . PHE C 2 146 ? 61.274 60.740 29.073 1.00 40.18 162 PHE X CA 1
ATOM 3453 C C . PHE C 2 146 ? 60.975 60.968 27.598 1.00 31.67 162 PHE X C 1
ATOM 3454 O O . PHE C 2 146 ? 61.411 61.948 27.051 1.00 35.03 162 PHE X O 1
ATOM 3462 N N . ILE C 2 147 ? 60.263 60.060 26.945 1.00 33.28 163 ILE X N 1
ATOM 3463 C CA . ILE C 2 147 ? 59.948 60.221 25.508 1.00 37.25 163 ILE X CA 1
ATOM 3464 C C . ILE C 2 147 ? 58.459 60.066 25.204 1.00 37.86 163 ILE X C 1
ATOM 3465 O O . ILE C 2 147 ? 57.769 59.263 25.826 1.00 45.61 163 ILE X O 1
ATOM 3470 N N . ILE C 2 148 ? 57.972 60.838 24.244 1.00 32.32 164 ILE X N 1
ATOM 3471 C CA . ILE C 2 148 ? 56.579 60.768 23.835 1.00 42.09 164 ILE X CA 1
ATOM 3472 C C . ILE C 2 148 ? 56.556 60.300 22.393 1.00 42.59 164 ILE X C 1
ATOM 3473 O O . ILE C 2 148 ? 57.065 60.978 21.524 1.00 46.87 164 ILE X O 1
ATOM 3478 N N . ARG C 2 149 ? 55.981 59.138 22.132 1.00 50.76 165 ARG X N 1
ATOM 3479 C CA . ARG C 2 149 ? 55.936 58.670 20.760 1.00 59.36 165 ARG X CA 1
ATOM 3480 C C . ARG C 2 149 ? 54.589 59.053 20.159 1.00 60.46 165 ARG X C 1
ATOM 3481 O O . ARG C 2 149 ? 53.563 58.994 20.835 1.00 62.26 165 ARG X O 1
ATOM 3489 N N . LYS C 2 150 ? 54.601 59.447 18.891 1.00 57.92 166 LYS X N 1
ATOM 3490 C CA . LYS C 2 150 ? 53.386 59.857 18.202 1.00 56.99 166 LYS X CA 1
ATOM 3491 C C . LYS C 2 150 ? 52.745 60.981 18.992 1.00 49.41 166 LYS X C 1
ATOM 3492 O O . LYS C 2 150 ? 51.613 60.897 19.452 1.00 51.34 166 LYS X O 1
ATOM 3498 N N . ALA C 2 151 ? 53.511 62.043 19.138 1.00 44.50 167 ALA X N 1
ATOM 3499 C CA . ALA C 2 151 ? 53.087 63.207 19.855 1.00 43.77 167 ALA X CA 1
ATOM 3500 C C . ALA C 2 151 ? 51.848 63.807 19.205 1.00 44.54 167 ALA X C 1
ATOM 3501 O O . ALA C 2 151 ? 51.765 63.912 17.985 1.00 41.77 167 ALA X O 1
ATOM 3503 N N . LYS C 2 152 ? 50.881 64.190 20.039 1.00 39.21 168 LYS X N 1
ATOM 3504 C CA . LYS C 2 152 ? 49.644 64.797 19.568 1.00 37.00 168 LYS X CA 1
ATOM 3505 C C . LYS C 2 152 ? 49.745 66.268 19.943 1.00 34.04 168 LYS X C 1
ATOM 3506 O O . LYS C 2 152 ? 50.476 66.630 20.851 1.00 36.45 168 LYS X O 1
ATOM 3512 N N . VAL C 2 153 ? 49.026 67.116 19.236 1.00 27.06 169 VAL X N 1
ATOM 3513 C CA . VAL C 2 153 ? 49.039 68.517 19.571 1.00 35.85 169 VAL X CA 1
ATOM 3514 C C . VAL C 2 153 ? 48.746 68.741 21.066 1.00 33.13 169 VAL X C 1
ATOM 3515 O O . VAL C 2 153 ? 49.439 69.523 21.724 1.00 40.69 169 VAL X O 1
ATOM 3519 N N . LEU C 2 154 ? 47.752 68.039 21.611 1.00 34.88 170 LEU X N 1
ATOM 3520 C CA . LEU C 2 154 ? 47.389 68.158 23.037 1.00 30.27 170 LEU X CA 1
ATOM 3521 C C . LEU C 2 154 ? 48.490 67.815 24.036 1.00 32.54 170 LEU X C 1
ATOM 3522 O O . LEU C 2 154 ? 48.340 68.064 25.229 1.00 35.77 170 LEU X O 1
ATOM 3527 N N . ASP C 2 155 ? 49.580 67.222 23.563 1.00 34.56 171 ASP X N 1
ATOM 3528 C CA . ASP C 2 155 ? 50.683 66.858 24.445 1.00 31.08 171 ASP X CA 1
ATOM 3529 C C . ASP C 2 155 ? 51.553 68.066 24.673 1.00 32.87 171 ASP X C 1
ATOM 3530 O O . ASP C 2 155 ? 52.462 68.030 25.504 1.00 31.48 171 ASP X O 1
ATOM 3535 N N . SER C 2 156 ? 51.283 69.126 23.910 1.00 24.77 172 SER X N 1
ATOM 3536 C CA . SER C 2 156 ? 52.044 70.340 24.026 1.00 23.49 172 SER X CA 1
ATOM 3537 C C . SER C 2 156 ? 51.873 70.881 25.421 1.00 28.15 172 SER X C 1
ATOM 3538 O O . SER C 2 156 ? 50.751 71.109 25.854 1.00 34.28 172 SER X O 1
ATOM 3541 N N . ASN C 2 157 ? 52.975 71.120 26.123 1.00 29.61 173 ASN X N 1
ATOM 3542 C CA . ASN C 2 157 ? 52.863 71.616 27.468 1.00 24.18 173 ASN X CA 1
ATOM 3543 C C . ASN C 2 157 ? 54.255 71.842 27.994 1.00 30.84 173 ASN X C 1
ATOM 3544 O O . ASN C 2 157 ? 55.222 71.755 27.254 1.00 32.62 173 ASN X O 1
ATOM 3549 N N . THR C 2 158 ? 54.332 72.155 29.281 1.00 31.40 174 THR X N 1
ATOM 3550 C CA . THR C 2 158 ? 55.579 72.373 29.975 1.00 33.17 174 THR X CA 1
ATOM 3551 C C . THR C 2 158 ? 55.631 71.239 30.972 1.00 38.13 174 THR X C 1
ATOM 3552 O O . THR C 2 158 ? 54.764 71.148 31.829 1.00 42.97 174 THR X O 1
ATOM 3556 N N . TYR C 2 159 ? 56.645 70.381 30.865 1.00 35.04 175 TYR X N 1
ATOM 3557 C CA . TYR C 2 159 ? 56.760 69.257 31.759 1.00 30.01 175 TYR X CA 1
ATOM 3558 C C . TYR C 2 159 ? 57.952 69.397 32.688 1.00 34.12 175 TYR X C 1
ATOM 3559 O O . TYR C 2 159 ? 58.824 70.245 32.480 1.00 37.44 175 TYR X O 1
ATOM 3568 N N . VAL C 2 160 ? 57.977 68.563 33.720 1.00 32.97 176 VAL X N 1
ATOM 3569 C CA . VAL C 2 160 ? 59.095 68.540 34.655 1.00 40.64 176 VAL X CA 1
ATOM 3570 C C . VAL C 2 160 ? 59.470 67.096 34.982 1.00 38.72 176 VAL X C 1
ATOM 3571 O O . VAL C 2 160 ? 58.637 66.193 34.964 1.00 35.86 176 VAL X O 1
ATOM 3575 N N . CYS C 2 161 ? 60.749 66.882 35.251 1.00 44.19 177 CYS X N 1
ATOM 3576 C CA . CYS C 2 161 ? 61.242 65.555 35.558 1.00 46.30 177 CYS X CA 1
ATOM 3577 C C . CYS C 2 161 ? 61.527 65.426 37.019 1.00 46.42 177 CYS X C 1
ATOM 3578 O O . CYS C 2 161 ? 62.357 66.148 37.543 1.00 53.38 177 CYS X O 1
ATOM 3581 N N . LYS C 2 162 ? 60.824 64.500 37.667 1.00 52.34 178 LYS X N 1
ATOM 3582 C CA . LYS C 2 162 ? 60.953 64.277 39.094 1.00 62.59 178 LYS X CA 1
ATOM 3583 C C . LYS C 2 162 ? 61.527 62.938 39.499 1.00 68.22 178 LYS X C 1
ATOM 3584 O O . LYS C 2 162 ? 61.473 61.962 38.760 1.00 66.74 178 LYS X O 1
ATOM 3590 N N . THR C 2 163 ? 62.060 62.918 40.713 1.00 78.82 179 THR X N 1
ATOM 3591 C CA . THR C 2 163 ? 62.652 61.735 41.300 1.00 88.56 179 THR X CA 1
ATOM 3592 C C . THR C 2 163 ? 62.514 61.877 42.795 1.00 95.22 179 THR X C 1
ATOM 3593 O O . THR C 2 163 ? 63.195 62.692 43.408 1.00 96.92 179 THR X O 1
ATOM 3597 N N . MET C 2 164 ? 61.620 61.099 43.382 1.00 106.41 180 MET X N 1
ATOM 3598 C CA . MET C 2 164 ? 61.421 61.148 44.819 1.00 117.95 180 MET X CA 1
ATOM 3599 C C . MET C 2 164 ? 61.925 59.854 45.445 1.00 122.98 180 MET X C 1
ATOM 3600 O O . MET C 2 164 ? 61.290 58.804 45.342 1.00 122.83 180 MET X O 1
ATOM 3605 N N . VAL C 2 165 ? 63.095 59.946 46.074 1.00 129.65 181 VAL X N 1
ATOM 3606 C CA . VAL C 2 165 ? 63.731 58.810 46.730 1.00 137.04 181 VAL X CA 1
ATOM 3607 C C . VAL C 2 165 ? 63.709 58.961 48.249 1.00 140.84 181 VAL X C 1
ATOM 3608 O O . VAL C 2 165 ? 64.509 59.697 48.829 1.00 141.05 181 VAL X O 1
ATOM 3612 N N . ASN C 2 166 ? 62.779 58.251 48.881 1.00 146.18 182 ASN X N 1
ATOM 3613 C CA . ASN C 2 166 ? 62.616 58.286 50.328 1.00 149.95 182 ASN X CA 1
ATOM 3614 C C . ASN C 2 166 ? 62.554 59.720 50.833 1.00 149.31 182 ASN X C 1
ATOM 3615 O O . ASN C 2 166 ? 63.524 60.232 51.387 1.00 150.85 182 ASN X O 1
ATOM 3620 N N . GLY C 2 167 ? 61.408 60.362 50.633 1.00 147.29 183 GLY X N 1
ATOM 3621 C CA . GLY C 2 167 ? 61.239 61.735 51.075 1.00 144.23 183 GLY X CA 1
ATOM 3622 C C . GLY C 2 167 ? 61.933 62.725 50.161 1.00 141.22 183 GLY X C 1
ATOM 3623 O O . GLY C 2 167 ? 61.339 63.718 49.744 1.00 141.54 183 GLY X O 1
ATOM 3624 N N . ARG C 2 168 ? 63.197 62.455 49.856 1.00 137.85 184 ARG X N 1
ATOM 3625 C CA . ARG C 2 168 ? 63.988 63.311 48.981 1.00 133.92 184 ARG X CA 1
ATOM 3626 C C . ARG C 2 168 ? 63.337 63.399 47.604 1.00 127.53 184 ARG X C 1
ATOM 3627 O O . ARG C 2 168 ? 62.921 62.390 47.044 1.00 127.65 184 ARG X O 1
ATOM 3635 N N . GLU C 2 169 ? 63.245 64.611 47.067 1.00 119.48 185 GLU X N 1
ATOM 3636 C CA . GLU C 2 169 ? 62.648 64.825 45.753 1.00 110.98 185 GLU X CA 1
ATOM 3637 C C . GLU C 2 169 ? 63.513 65.763 44.924 1.00 103.37 185 GLU X C 1
ATOM 3638 O O . GLU C 2 169 ? 63.956 66.799 45.411 1.00 103.28 185 GLU X O 1
ATOM 3644 N N . SER C 2 170 ? 63.759 65.394 43.672 1.00 94.20 186 SER X N 1
ATOM 3645 C CA . SER C 2 170 ? 64.574 66.215 42.782 1.00 86.42 186 SER X CA 1
ATOM 3646 C C . SER C 2 170 ? 63.811 66.487 41.489 1.00 79.63 186 SER X C 1
ATOM 3647 O O . SER C 2 170 ? 63.402 65.551 40.801 1.00 75.68 186 SER X O 1
ATOM 3650 N N . THR C 2 171 ? 63.630 67.767 41.157 1.00 71.00 187 THR X N 1
ATOM 3651 C CA . THR C 2 171 ? 62.883 68.137 39.961 1.00 62.59 187 THR X CA 1
ATOM 3652 C C . THR C 2 171 ? 63.557 69.129 39.028 1.00 59.44 187 THR X C 1
ATOM 3653 O O . THR C 2 171 ? 63.895 70.235 39.419 1.00 56.81 187 THR X O 1
ATOM 3657 N N . SER C 2 172 ? 63.710 68.728 37.772 1.00 55.49 188 SER X N 1
ATOM 3658 C CA . SER C 2 172 ? 64.325 69.566 36.756 1.00 53.82 188 SER X CA 1
ATOM 3659 C C . SER C 2 172 ? 63.502 70.827 36.493 1.00 51.06 188 SER X C 1
ATOM 3660 O O . SER C 2 172 ? 62.394 70.957 36.976 1.00 53.65 188 SER X O 1
ATOM 3663 N N . THR C 2 173 ? 64.047 71.759 35.720 1.00 48.60 189 THR X N 1
ATOM 3664 C CA . THR C 2 173 ? 63.298 72.959 35.414 1.00 42.46 189 THR X CA 1
ATOM 3665 C C . THR C 2 173 ? 62.266 72.520 34.386 1.00 43.05 189 THR X C 1
ATOM 3666 O O . THR C 2 173 ? 62.212 71.343 34.044 1.00 49.41 189 THR X O 1
ATOM 3670 N N . GLY C 2 174 ? 61.450 73.444 33.886 1.00 36.86 190 GLY X N 1
ATOM 3671 C CA . GLY C 2 174 ? 60.451 73.043 32.931 1.00 33.11 190 GLY X CA 1
ATOM 3672 C C . GLY C 2 174 ? 60.962 72.817 31.529 1.00 35.62 190 GLY X C 1
ATOM 3673 O O . GLY C 2 174 ? 61.914 73.458 31.092 1.00 39.02 190 GLY X O 1
ATOM 3674 N N . ILE C 2 175 ? 60.340 71.884 30.813 1.00 37.67 191 ILE X N 1
ATOM 3675 C CA . ILE C 2 175 ? 60.710 71.650 29.420 1.00 38.43 191 ILE X CA 1
ATOM 3676 C C . ILE C 2 175 ? 59.477 72.055 28.626 1.00 39.21 191 ILE X C 1
ATOM 3677 O O . ILE C 2 175 ? 58.422 71.452 28.769 1.00 42.59 191 ILE X O 1
ATOM 3682 N N . TRP C 2 176 ? 59.590 73.080 27.804 1.00 40.16 192 TRP X N 1
ATOM 3683 C CA . TRP C 2 176 ? 58.452 73.519 27.013 1.00 44.45 192 TRP X CA 1
ATOM 3684 C C . TRP C 2 176 ? 58.361 72.719 25.716 1.00 42.99 192 TRP X C 1
ATOM 3685 O O . TRP C 2 176 ? 59.230 72.814 24.854 1.00 47.25 192 TRP X O 1
ATOM 3696 N N . LEU C 2 177 ? 57.306 71.922 25.587 1.00 42.68 193 LEU X N 1
ATOM 3697 C CA . LEU C 2 177 ? 57.097 71.089 24.401 1.00 38.03 193 LEU X CA 1
ATOM 3698 C C . LEU C 2 177 ? 55.981 71.616 23.526 1.00 38.82 193 LEU X C 1
ATOM 3699 O O . LEU C 2 177 ? 54.886 71.866 24.009 1.00 45.90 193 LEU X O 1
ATOM 3704 N N . LYS C 2 178 ? 56.250 71.740 22.233 1.00 40.40 194 LYS X N 1
ATOM 3705 C CA . LYS C 2 178 ? 55.293 72.248 21.271 1.00 38.95 194 LYS X CA 1
ATOM 3706 C C . LYS C 2 178 ? 55.150 71.288 20.091 1.00 44.05 194 LYS X C 1
ATOM 3707 O O . LYS C 2 178 ? 56.112 70.992 19.401 1.00 48.62 194 LYS X O 1
ATOM 3713 N N . VAL C 2 179 ? 53.933 70.811 19.869 1.00 45.66 195 VAL X N 1
ATOM 3714 C CA . VAL C 2 179 ? 53.619 69.887 18.787 1.00 44.61 195 VAL X CA 1
ATOM 3715 C C . VAL C 2 179 ? 52.725 70.601 17.770 1.00 51.11 195 VAL X C 1
ATOM 3716 O O . VAL C 2 179 ? 51.739 71.230 18.147 1.00 56.35 195 VAL X O 1
ATOM 3720 N N . ASN C 2 180 ? 53.049 70.488 16.485 1.00 53.43 196 ASN X N 1
ATOM 3721 C CA . ASN C 2 180 ? 52.262 71.127 15.433 1.00 55.79 196 ASN X CA 1
ATOM 3722 C C . ASN C 2 180 ? 51.605 70.078 14.555 1.00 60.79 196 ASN X C 1
ATOM 3723 O O . ASN C 2 180 ? 52.238 69.069 14.238 1.00 66.34 196 ASN X O 1
ATOM 3728 N N . ARG C 2 181 ? 50.347 70.286 14.165 1.00 62.73 197 ARG X N 1
ATOM 3729 C CA . ARG C 2 181 ? 49.682 69.273 13.343 1.00 65.83 197 ARG X CA 1
ATOM 3730 C C . ARG C 2 181 ? 50.246 69.296 11.938 1.00 64.36 197 ARG X C 1
ATOM 3731 O O . ARG C 2 181 ? 50.119 68.331 11.190 1.00 66.88 197 ARG X O 1
ATOM 3739 N N . VAL C 2 182 ? 50.876 70.417 11.599 1.00 64.22 198 VAL X N 1
ATOM 3740 C CA . VAL C 2 182 ? 51.534 70.620 10.313 1.00 60.42 198 VAL X CA 1
ATOM 3741 C C . VAL C 2 182 ? 52.606 71.653 10.604 1.00 59.68 198 VAL X C 1
ATOM 3742 O O . VAL C 2 182 ? 52.564 72.297 11.649 1.00 56.94 198 VAL X O 1
ATOM 3746 N N . HIS C 2 183 ? 53.581 71.804 9.717 1.00 61.22 199 HIS X N 1
ATOM 3747 C CA . HIS C 2 183 ? 54.614 72.800 9.965 1.00 59.55 199 HIS X CA 1
ATOM 3748 C C . HIS C 2 183 ? 53.965 74.157 9.876 1.00 56.40 199 HIS X C 1
ATOM 3749 O O . HIS C 2 183 ? 53.166 74.418 8.987 1.00 55.88 199 HIS X O 1
ATOM 3756 N N . PRO C 2 184 ? 54.296 75.044 10.806 1.00 54.36 200 PRO X N 1
ATOM 3757 C CA . PRO C 2 184 ? 53.697 76.370 10.771 1.00 55.48 200 PRO X CA 1
ATOM 3758 C C . PRO C 2 184 ? 54.037 77.255 9.579 1.00 52.95 200 PRO X C 1
ATOM 3759 O O . PRO C 2 184 ? 55.204 77.521 9.317 1.00 58.30 200 PRO X O 1
ATOM 3763 N N . GLU C 2 185 ? 52.996 77.715 8.880 1.00 52.06 201 GLU X N 1
ATOM 3764 C CA . GLU C 2 185 ? 53.107 78.616 7.727 1.00 46.65 201 GLU X CA 1
ATOM 3765 C C . GLU C 2 185 ? 52.340 79.900 8.007 1.00 39.84 201 GLU X C 1
ATOM 3766 O O . GLU C 2 185 ? 51.539 79.963 8.935 1.00 43.40 201 GLU X O 1
ATOM 3772 N N . PRO C 2 186 ? 52.581 80.962 7.221 1.00 37.50 202 PRO X N 1
ATOM 3773 C CA . PRO C 2 186 ? 51.816 82.176 7.507 1.00 35.45 202 PRO X CA 1
ATOM 3774 C C . PRO C 2 186 ? 50.353 81.841 7.244 1.00 33.54 202 PRO X C 1
ATOM 3775 O O . PRO C 2 186 ? 50.049 80.948 6.462 1.00 40.31 202 PRO X O 1
ATOM 3779 N N . PRO C 2 187 ? 49.431 82.563 7.877 1.00 35.08 203 PRO X N 1
ATOM 3780 C CA . PRO C 2 187 ? 47.997 82.313 7.689 1.00 33.81 203 PRO X CA 1
ATOM 3781 C C . PRO C 2 187 ? 47.494 82.481 6.244 1.00 29.46 203 PRO X C 1
ATOM 3782 O O . PRO C 2 187 ? 48.051 83.243 5.470 1.00 32.30 203 PRO X O 1
ATOM 3786 N N . GLN C 2 188 ? 46.450 81.751 5.885 1.00 31.34 204 GLN X N 1
ATOM 3787 C CA . GLN C 2 188 ? 45.895 81.833 4.534 1.00 33.20 204 GLN X CA 1
ATOM 3788 C C . GLN C 2 188 ? 44.975 83.029 4.448 1.00 29.26 204 GLN X C 1
ATOM 3789 O O . GLN C 2 188 ? 44.318 83.378 5.410 1.00 36.15 204 GLN X O 1
ATOM 3795 N N . ILE C 2 189 ? 44.935 83.660 3.287 1.00 33.73 205 ILE X N 1
ATOM 3796 C CA . ILE C 2 189 ? 44.156 84.862 3.078 1.00 35.15 205 ILE X CA 1
ATOM 3797 C C . ILE C 2 189 ? 43.140 84.779 1.986 1.00 33.55 205 ILE X C 1
ATOM 3798 O O . ILE C 2 189 ? 43.380 84.157 0.971 1.00 40.45 205 ILE X O 1
ATOM 3803 N N . LYS C 2 190 ? 41.994 85.426 2.203 1.00 39.98 206 LYS X N 1
ATOM 3804 C CA . LYS C 2 190 ? 40.928 85.461 1.212 1.00 35.69 206 LYS X CA 1
ATOM 3805 C C . LYS C 2 190 ? 40.370 86.869 1.085 1.00 35.55 206 LYS X C 1
ATOM 3806 O O . LYS C 2 190 ? 39.968 87.473 2.072 1.00 46.49 206 LYS X O 1
ATOM 3812 N N . LEU C 2 191 ? 40.375 87.407 -0.127 1.00 32.72 207 LEU X N 1
ATOM 3813 C CA . LEU C 2 191 ? 39.853 88.735 -0.401 1.00 29.39 207 LEU X CA 1
ATOM 3814 C C . LEU C 2 191 ? 38.645 88.503 -1.250 1.00 34.81 207 LEU X C 1
ATOM 3815 O O . LEU C 2 191 ? 38.763 88.018 -2.363 1.00 44.93 207 LEU X O 1
ATOM 3820 N N . GLU C 2 192 ? 37.478 88.851 -0.741 1.00 40.83 208 GLU X N 1
ATOM 3821 C CA . GLU C 2 192 ? 36.225 88.616 -1.454 1.00 45.85 208 GLU X CA 1
ATOM 3822 C C . GLU C 2 192 ? 35.430 89.919 -1.569 1.00 49.12 208 GLU X C 1
ATOM 3823 O O . GLU C 2 192 ? 35.106 90.545 -0.551 1.00 54.19 208 GLU X O 1
ATOM 3829 N N . PRO C 2 193 ? 35.090 90.353 -2.794 1.00 48.70 209 PRO X N 1
ATOM 3830 C CA . PRO C 2 193 ? 35.374 89.792 -4.113 1.00 50.52 209 PRO X CA 1
ATOM 3831 C C . PRO C 2 193 ? 36.808 90.033 -4.583 1.00 47.91 209 PRO X C 1
ATOM 3832 O O . PRO C 2 193 ? 37.469 90.942 -4.113 1.00 49.46 209 PRO X O 1
ATOM 3836 N N . SER C 2 194 ? 37.276 89.215 -5.519 1.00 51.43 210 SER X N 1
ATOM 3837 C CA . SER C 2 194 ? 38.632 89.325 -6.037 1.00 56.71 210 SER X CA 1
ATOM 3838 C C . SER C 2 194 ? 38.861 90.591 -6.830 1.00 60.24 210 SER X C 1
ATOM 3839 O O . SER C 2 194 ? 39.995 90.952 -7.118 1.00 60.87 210 SER X O 1
ATOM 3842 N N . LYS C 2 195 ? 37.780 91.255 -7.201 1.00 69.96 211 LYS X N 1
ATOM 3843 C CA . LYS C 2 195 ? 37.864 92.490 -7.964 1.00 78.06 211 LYS X CA 1
ATOM 3844 C C . LYS C 2 195 ? 36.473 93.050 -8.042 1.00 77.57 211 LYS X C 1
ATOM 3845 O O . LYS C 2 195 ? 35.494 92.302 -7.999 1.00 74.18 211 LYS X O 1
ATOM 3851 N N . LEU C 2 196 ? 36.362 94.366 -8.125 1.00 80.77 212 LEU X N 1
ATOM 3852 C CA . LEU C 2 196 ? 35.034 94.888 -8.270 1.00 83.88 212 LEU X CA 1
ATOM 3853 C C . LEU C 2 196 ? 34.988 96.344 -8.637 1.00 84.31 212 LEU X C 1
ATOM 3854 O O . LEU C 2 196 ? 35.845 97.157 -8.271 1.00 81.41 212 LEU X O 1
ATOM 3859 N N . VAL C 2 197 ? 33.983 96.631 -9.436 1.00 86.60 213 VAL X N 1
ATOM 3860 C CA . VAL C 2 197 ? 33.672 97.968 -9.834 1.00 90.63 213 VAL X CA 1
ATOM 3861 C C . VAL C 2 197 ? 32.220 97.768 -9.537 1.00 92.46 213 VAL X C 1
ATOM 3862 O O . VAL C 2 197 ? 31.609 96.769 -9.928 1.00 95.38 213 VAL X O 1
ATOM 3866 N N . ARG C 2 198 ? 31.700 98.680 -8.756 1.00 94.28 214 ARG X N 1
ATOM 3867 C CA . ARG C 2 198 ? 30.323 98.674 -8.351 1.00 98.41 214 ARG X CA 1
ATOM 3868 C C . ARG C 2 198 ? 30.408 100.148 -8.111 1.00 97.38 214 ARG X C 1
ATOM 3869 O O . ARG C 2 198 ? 30.494 100.655 -6.979 1.00 97.74 214 ARG X O 1
ATOM 3877 N N . ILE C 2 199 ? 30.552 100.812 -9.251 1.00 96.67 215 ILE X N 1
ATOM 3878 C CA . ILE C 2 199 ? 30.633 102.236 -9.261 1.00 96.72 215 ILE X CA 1
ATOM 3879 C C . ILE C 2 199 ? 29.196 102.603 -9.202 1.00 98.34 215 ILE X C 1
ATOM 3880 O O . ILE C 2 199 ? 28.329 102.055 -9.888 1.00 98.50 215 ILE X O 1
ATOM 3885 N N . ARG C 2 200 ? 28.942 103.513 -8.305 1.00 100.10 216 ARG X N 1
ATOM 3886 C CA . ARG C 2 200 ? 27.638 104.072 -8.120 1.00 101.89 216 ARG X CA 1
ATOM 3887 C C . ARG C 2 200 ? 28.080 105.113 -7.159 1.00 98.89 216 ARG X C 1
ATOM 3888 O O . ARG C 2 200 ? 29.145 104.931 -6.559 1.00 101.36 216 ARG X O 1
ATOM 3896 N N . GLY C 2 201 ? 27.349 106.199 -6.988 1.00 93.48 217 GLY X N 1
ATOM 3897 C CA . GLY C 2 201 ? 27.838 107.060 -5.948 1.00 85.50 217 GLY X CA 1
ATOM 3898 C C . GLY C 2 201 ? 27.636 106.204 -4.668 1.00 82.91 217 GLY X C 1
ATOM 3899 O O . GLY C 2 201 ? 28.057 106.588 -3.570 1.00 84.92 217 GLY X O 1
ATOM 3900 N N . GLU C 2 202 ? 27.057 104.990 -4.786 1.00 78.89 218 GLU X N 1
ATOM 3901 C CA . GLU C 2 202 ? 26.819 104.225 -3.551 1.00 78.26 218 GLU X CA 1
ATOM 3902 C C . GLU C 2 202 ? 27.366 102.849 -3.030 1.00 72.59 218 GLU X C 1
ATOM 3903 O O . GLU C 2 202 ? 28.566 102.664 -2.850 1.00 72.57 218 GLU X O 1
ATOM 3909 N N . ALA C 2 203 ? 26.447 101.934 -2.713 1.00 70.51 219 ALA X N 1
ATOM 3910 C CA . ALA C 2 203 ? 26.696 100.640 -2.058 1.00 70.66 219 ALA X CA 1
ATOM 3911 C C . ALA C 2 203 ? 27.795 99.642 -2.426 1.00 72.44 219 ALA X C 1
ATOM 3912 O O . ALA C 2 203 ? 27.819 99.129 -3.546 1.00 76.50 219 ALA X O 1
ATOM 3914 N N . ALA C 2 204 ? 28.650 99.305 -1.443 1.00 69.89 220 ALA X N 1
ATOM 3915 C CA . ALA C 2 204 ? 29.743 98.332 -1.657 1.00 67.07 220 ALA X CA 1
ATOM 3916 C C . ALA C 2 204 ? 30.395 97.679 -0.418 1.00 63.94 220 ALA X C 1
ATOM 3917 O O . ALA C 2 204 ? 30.678 98.359 0.571 1.00 63.81 220 ALA X O 1
ATOM 3919 N N . GLN C 2 205 ? 30.657 96.368 -0.492 1.00 62.43 221 GLN X N 1
ATOM 3920 C CA . GLN C 2 205 ? 31.307 95.629 0.607 1.00 60.38 221 GLN X CA 1
ATOM 3921 C C . GLN C 2 205 ? 32.557 94.812 0.196 1.00 56.17 221 GLN X C 1
ATOM 3922 O O . GLN C 2 205 ? 32.564 94.160 -0.841 1.00 57.91 221 GLN X O 1
ATOM 3928 N N . ILE C 2 206 ? 33.613 94.860 1.011 1.00 55.35 222 ILE X N 1
ATOM 3929 C CA . ILE C 2 206 ? 34.854 94.118 0.739 1.00 51.46 222 ILE X CA 1
ATOM 3930 C C . ILE C 2 206 ? 35.306 93.320 1.973 1.00 46.62 222 ILE X C 1
ATOM 3931 O O . ILE C 2 206 ? 35.656 93.906 2.989 1.00 46.72 222 ILE X O 1
ATOM 3936 N N . VAL C 2 207 ? 35.303 91.989 1.875 1.00 41.49 223 VAL X N 1
ATOM 3937 C CA . VAL C 2 207 ? 35.680 91.123 2.992 1.00 37.78 223 VAL X CA 1
ATOM 3938 C C . VAL C 2 207 ? 37.062 90.470 2.898 1.00 36.29 223 VAL X C 1
ATOM 3939 O O . VAL C 2 207 ? 37.364 89.741 1.973 1.00 39.06 223 VAL X O 1
ATOM 3943 N N . CYS C 2 208 ? 37.882 90.742 3.898 1.00 35.54 224 CYS X N 1
ATOM 3944 C CA . CYS C 2 208 ? 39.239 90.252 3.992 1.00 32.50 224 CYS X CA 1
ATOM 3945 C C . CYS C 2 208 ? 39.364 89.294 5.162 1.00 31.58 224 CYS X C 1
ATOM 3946 O O . CYS C 2 208 ? 39.225 89.700 6.293 1.00 39.50 224 CYS X O 1
ATOM 3949 N N . SER C 2 209 ? 39.613 88.021 4.901 1.00 30.74 225 SER X N 1
ATOM 3950 C CA . SER C 2 209 ? 39.725 87.080 5.995 1.00 31.77 225 SER X CA 1
ATOM 3951 C C . SER C 2 209 ? 41.051 86.351 6.007 1.00 31.78 225 SER X C 1
ATOM 3952 O O . SER C 2 209 ? 41.785 86.364 5.018 1.00 32.63 225 SER X O 1
ATOM 3955 N N . ALA C 2 210 ? 41.354 85.714 7.136 1.00 32.13 226 ALA X N 1
ATOM 3956 C CA . ALA C 2 210 ? 42.599 84.953 7.310 1.00 29.14 226 ALA X CA 1
ATOM 3957 C C . ALA C 2 210 ? 42.398 83.707 8.179 1.00 29.72 226 ALA X C 1
ATOM 3958 O O . ALA C 2 210 ? 41.597 83.705 9.105 1.00 30.36 226 ALA X O 1
ATOM 3960 N N . THR C 2 211 ? 43.156 82.659 7.888 1.00 28.36 227 THR X N 1
ATOM 3961 C CA . THR C 2 211 ? 43.054 81.393 8.587 1.00 28.20 227 THR X CA 1
ATOM 3962 C C . THR C 2 211 ? 44.372 80.955 9.211 1.00 24.97 227 THR X C 1
ATOM 3963 O O . THR C 2 211 ? 45.418 81.125 8.627 1.00 30.55 227 THR X O 1
ATOM 3967 N N . ASN C 2 212 ? 44.320 80.357 10.391 1.00 27.60 228 ASN X N 1
ATOM 3968 C CA . ASN C 2 212 ? 45.526 79.908 11.041 1.00 29.25 228 ASN X CA 1
ATOM 3969 C C . ASN C 2 212 ? 45.166 78.821 12.044 1.00 30.11 228 ASN X C 1
ATOM 3970 O O . ASN C 2 212 ? 44.048 78.768 12.510 1.00 32.99 228 ASN X O 1
ATOM 3975 N N . ALA C 2 213 ? 46.116 77.956 12.378 1.00 31.32 229 ALA X N 1
ATOM 3976 C CA . ALA C 2 213 ? 45.842 76.867 13.305 1.00 34.10 229 ALA X CA 1
ATOM 3977 C C . ALA C 2 213 ? 45.806 77.298 14.754 1.00 36.01 229 ALA X C 1
ATOM 3978 O O . ALA C 2 213 ? 45.263 76.589 15.580 1.00 45.53 229 ALA X O 1
ATOM 3980 N N . GLU C 2 214 ? 46.403 78.450 15.056 1.00 40.81 230 GLU X N 1
ATOM 3981 C CA . GLU C 2 214 ? 46.439 79.013 16.405 1.00 41.65 230 GLU X CA 1
ATOM 3982 C C . GLU C 2 214 ? 45.911 80.456 16.369 1.00 42.71 230 GLU X C 1
ATOM 3983 O O . GLU C 2 214 ? 45.831 81.076 15.308 1.00 44.19 230 GLU X O 1
ATOM 3989 N N . VAL C 2 215 ? 45.560 80.996 17.530 1.00 39.53 231 VAL X N 1
ATOM 3990 C CA . VAL C 2 215 ? 45.029 82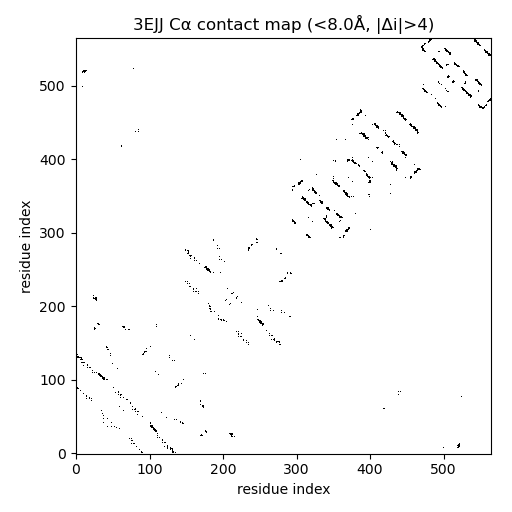.357 17.602 1.00 38.12 231 VAL X CA 1
ATOM 3991 C C . VAL C 2 215 ? 46.026 83.472 17.370 1.00 30.42 231 VAL X C 1
ATOM 3992 O O . VAL C 2 215 ? 45.652 84.559 16.972 1.00 39.34 231 VAL X O 1
ATOM 3996 N N . GLY C 2 216 ? 47.289 83.215 17.630 1.00 32.94 232 GLY X N 1
ATOM 3997 C CA . GLY C 2 216 ? 48.276 84.259 17.493 1.00 29.19 232 GLY X CA 1
ATOM 3998 C C . GLY C 2 216 ? 48.595 84.789 16.133 1.00 30.40 232 GLY X C 1
ATOM 3999 O O . GLY C 2 216 ? 49.648 84.483 15.600 1.00 39.75 232 GLY X O 1
ATOM 4000 N N . PHE C 2 217 ? 47.705 85.583 15.559 1.00 29.94 233 PHE X N 1
ATOM 4001 C CA . PHE C 2 217 ? 47.964 86.175 14.260 1.00 32.29 233 PHE X CA 1
ATOM 4002 C C . PHE C 2 217 ? 47.047 87.363 14.073 1.00 32.81 233 PHE X C 1
ATOM 4003 O O . PHE C 2 217 ? 46.012 87.436 14.712 1.00 40.11 233 PHE X O 1
ATOM 4011 N N . ASN C 2 218 ? 47.441 88.317 13.245 1.00 31.91 234 ASN X N 1
ATOM 4012 C CA . ASN C 2 218 ? 46.597 89.466 13.013 1.00 38.27 234 ASN X CA 1
ATOM 4013 C C . ASN C 2 218 ? 46.242 89.595 11.538 1.00 38.67 234 ASN X C 1
ATOM 4014 O O . ASN C 2 218 ? 46.867 88.994 10.675 1.00 37.13 234 ASN X O 1
ATOM 4019 N N . VAL C 2 219 ? 45.218 90.387 11.263 1.00 41.07 235 VAL X N 1
ATOM 4020 C CA . VAL C 2 219 ? 44.781 90.600 9.909 1.00 40.95 235 VAL X CA 1
ATOM 4021 C C . VAL C 2 219 ? 44.306 92.028 9.772 1.00 38.43 235 VAL X C 1
ATOM 4022 O O . VAL C 2 219 ? 43.561 92.497 10.607 1.00 41.21 235 VAL X O 1
ATOM 4026 N N . ILE C 2 220 ? 44.751 92.727 8.733 1.00 40.69 236 ILE X N 1
ATOM 4027 C CA . ILE C 2 220 ? 44.294 94.087 8.490 1.00 41.63 236 ILE X CA 1
ATOM 4028 C C . ILE C 2 220 ? 43.973 94.267 7.010 1.00 41.99 236 ILE X C 1
ATOM 4029 O O . ILE C 2 220 ? 44.496 93.547 6.164 1.00 47.24 236 ILE X O 1
ATOM 4034 N N . LEU C 2 221 ? 43.090 95.212 6.699 1.00 38.85 237 LEU X N 1
ATOM 4035 C CA . LEU C 2 221 ? 42.718 95.499 5.326 1.00 38.80 237 LEU X CA 1
ATOM 4036 C C . LEU C 2 221 ? 43.282 96.879 5.011 1.00 42.31 237 LEU X C 1
ATOM 4037 O O . LEU C 2 221 ? 43.264 97.760 5.859 1.00 45.66 237 LEU X O 1
ATOM 4042 N N . LYS C 2 222 ? 43.777 97.071 3.794 1.00 42.69 238 LYS X N 1
ATOM 4043 C CA . LYS C 2 222 ? 44.350 98.344 3.417 1.00 41.32 238 LYS X CA 1
ATOM 4044 C C . LYS C 2 222 ? 43.838 98.858 2.091 1.00 46.34 238 LYS X C 1
ATOM 4045 O O . LYS C 2 222 ? 43.437 98.097 1.230 1.00 49.04 238 LYS X O 1
ATOM 4051 N N . ARG C 2 223 ? 43.835 100.176 1.959 1.00 50.95 239 ARG X N 1
ATOM 4052 C CA . ARG C 2 223 ? 43.482 100.828 0.716 1.00 53.63 239 ARG X CA 1
ATOM 4053 C C . ARG C 2 223 ? 44.822 101.507 0.458 1.00 53.39 239 ARG X C 1
ATOM 4054 O O . ARG C 2 223 ? 45.313 102.250 1.302 1.00 50.54 239 ARG X O 1
ATOM 4062 N N . GLY C 2 224 ? 45.430 101.217 -0.684 1.00 54.83 240 GLY X N 1
ATOM 4063 C CA . GLY C 2 224 ? 46.725 101.787 -0.975 1.00 58.61 240 GLY X CA 1
ATOM 4064 C C . GLY C 2 224 ? 47.673 101.401 0.144 1.00 60.11 240 GLY X C 1
ATOM 4065 O O . GLY C 2 224 ? 47.821 100.223 0.458 1.00 61.51 240 GLY X O 1
ATOM 4066 N N . ASP C 2 225 ? 48.305 102.400 0.756 1.00 62.03 241 ASP X N 1
ATOM 4067 C CA . ASP C 2 225 ? 49.228 102.172 1.851 1.00 58.92 241 ASP X CA 1
ATOM 4068 C C . ASP C 2 225 ? 48.629 102.594 3.175 1.00 56.80 241 ASP X C 1
ATOM 4069 O O . ASP C 2 225 ? 49.319 102.648 4.186 1.00 57.12 241 ASP X O 1
ATOM 4074 N N . THR C 2 226 ? 47.334 102.878 3.156 1.00 53.75 242 THR X N 1
ATOM 4075 C CA . THR C 2 226 ? 46.602 103.304 4.340 1.00 52.14 242 THR X CA 1
ATOM 4076 C C . THR C 2 226 ? 45.814 102.149 4.923 1.00 50.30 242 THR X C 1
ATOM 4077 O O . THR C 2 226 ? 44.996 101.549 4.235 1.00 51.78 242 THR X O 1
ATOM 4081 N N . LYS C 2 227 ? 46.048 101.843 6.191 1.00 51.20 243 LYS X N 1
ATOM 4082 C CA . LYS C 2 227 ? 45.315 100.765 6.849 1.00 49.73 243 LYS X CA 1
ATOM 4083 C C . LYS C 2 227 ? 43.978 101.283 7.347 1.00 48.29 243 LYS X C 1
ATOM 4084 O O . LYS C 2 227 ? 43.923 102.306 8.013 1.00 50.88 243 LYS X O 1
ATOM 4090 N N . LEU C 2 228 ? 42.903 100.578 7.032 1.00 46.53 244 LEU X N 1
ATOM 4091 C CA . LEU C 2 228 ? 41.591 100.991 7.481 1.00 45.25 244 LEU X CA 1
ATOM 4092 C C . LEU C 2 228 ? 41.337 100.541 8.902 1.00 48.94 244 LEU X C 1
ATOM 4093 O O . LEU C 2 228 ? 42.064 99.723 9.453 1.00 49.94 244 LEU X O 1
ATOM 4098 N N . GLU C 2 229 ? 40.289 101.103 9.489 1.00 56.29 245 GLU X N 1
ATOM 4099 C CA . GLU C 2 229 ? 39.873 100.810 10.849 1.00 53.23 245 GLU X CA 1
ATOM 4100 C C . GLU C 2 229 ? 38.552 100.077 10.768 1.00 55.06 245 GLU X C 1
ATOM 4101 O O . GLU C 2 229 ? 37.489 100.692 10.680 1.00 56.22 245 GLU X O 1
ATOM 4107 N N . ILE C 2 230 ? 38.632 98.751 10.778 1.00 53.03 246 ILE X N 1
ATOM 4108 C CA . ILE C 2 230 ? 37.456 97.898 10.702 1.00 48.11 246 ILE X CA 1
ATOM 4109 C C . ILE C 2 230 ? 37.461 97.010 11.942 1.00 46.63 246 ILE X C 1
ATOM 4110 O O . ILE C 2 230 ? 38.513 96.613 12.428 1.00 47.12 246 ILE X O 1
ATOM 4115 N N . PRO C 2 231 ? 36.289 96.712 12.487 1.00 43.39 247 PRO X N 1
ATOM 4116 C CA . PRO C 2 231 ? 36.291 95.850 13.663 1.00 44.98 247 PRO X CA 1
ATOM 4117 C C . PRO C 2 231 ? 36.720 94.437 13.286 1.00 49.16 247 PRO X C 1
ATOM 4118 O O . PRO C 2 231 ? 36.590 94.020 12.128 1.00 54.28 247 PRO X O 1
ATOM 4122 N N . LEU C 2 232 ? 37.239 93.702 14.263 1.00 47.75 248 LEU X N 1
ATOM 4123 C CA . LEU C 2 232 ? 37.681 92.337 14.047 1.00 43.08 248 LEU X CA 1
ATOM 4124 C C . LEU C 2 232 ? 36.545 91.392 14.356 1.00 42.07 248 LEU X C 1
ATOM 4125 O O . LEU C 2 232 ? 35.733 91.668 15.214 1.00 52.55 248 LEU X O 1
ATOM 4130 N N . ASN C 2 233 ? 36.493 90.280 13.644 1.00 43.90 249 ASN X N 1
ATOM 4131 C CA . ASN C 2 233 ? 35.502 89.250 13.853 1.00 42.61 249 ASN X CA 1
ATOM 4132 C C . ASN C 2 233 ? 36.314 87.965 13.943 1.00 39.63 249 ASN X C 1
ATOM 4133 O O . ASN C 2 233 ? 37.127 87.672 13.072 1.00 45.52 249 ASN X O 1
ATOM 4138 N N . SER C 2 234 ? 36.105 87.182 14.983 1.00 36.98 250 SER X N 1
ATOM 4139 C CA . SER C 2 234 ? 36.868 85.978 15.125 1.00 32.98 250 SER X CA 1
ATOM 4140 C C . SER C 2 234 ? 36.048 84.796 15.530 1.00 32.52 250 SER X C 1
ATOM 4141 O O . SER C 2 234 ? 35.021 84.954 16.180 1.00 40.66 250 SER X O 1
ATOM 4144 N N . ASP C 2 235 ? 36.495 83.602 15.140 1.00 29.00 251 ASP X N 1
ATOM 4145 C CA . ASP C 2 235 ? 35.816 82.362 15.511 1.00 28.67 251 ASP X CA 1
ATOM 4146 C C . ASP C 2 235 ? 36.749 81.178 15.273 1.00 29.06 251 ASP X C 1
ATOM 4147 O O . ASP C 2 235 ? 37.828 81.339 14.719 1.00 29.03 251 ASP X O 1
ATOM 4152 N N . PHE C 2 236 ? 36.341 80.000 15.725 1.00 27.57 252 PHE X N 1
ATOM 4153 C CA . PHE C 2 236 ? 37.098 78.774 15.532 1.00 31.71 252 PHE X CA 1
ATOM 4154 C C . PHE C 2 236 ? 36.151 77.864 14.753 1.00 39.89 252 PHE X C 1
ATOM 4155 O O . PHE C 2 236 ? 34.990 77.759 15.126 1.00 46.52 252 PHE X O 1
ATOM 4163 N N . GLN C 2 237 ? 36.603 77.201 13.686 1.00 48.21 253 GLN X N 1
ATOM 4164 C CA . GLN C 2 237 ? 35.663 76.363 12.947 1.00 54.40 253 GLN X CA 1
ATOM 4165 C C . GLN C 2 237 ? 35.943 74.862 12.865 1.00 56.69 253 GLN X C 1
ATOM 4166 O O . GLN C 2 237 ? 35.356 74.083 13.631 1.00 62.31 253 GLN X O 1
ATOM 4172 N N . ASP C 2 238 ? 36.785 74.409 11.957 1.00 55.29 254 ASP X N 1
ATOM 4173 C CA . ASP C 2 238 ? 36.995 72.979 11.933 1.00 56.56 254 ASP X CA 1
ATOM 4174 C C . ASP C 2 238 ? 38.135 72.691 12.866 1.00 54.95 254 ASP X C 1
ATOM 4175 O O . ASP C 2 238 ? 37.948 72.113 13.929 1.00 59.41 254 ASP X O 1
ATOM 4180 N N . ASN C 2 239 ? 39.326 73.099 12.494 1.00 50.08 255 ASN X N 1
ATOM 4181 C CA . ASN C 2 239 ? 40.422 72.922 13.401 1.00 40.45 255 ASN X CA 1
ATOM 4182 C C . ASN C 2 239 ? 41.269 74.141 13.212 1.00 35.70 255 ASN X C 1
ATOM 4183 O O . ASN C 2 239 ? 42.480 74.077 13.253 1.00 42.95 255 ASN X O 1
ATOM 4188 N N . TYR C 2 240 ? 40.618 75.268 12.983 1.00 35.49 256 TYR X N 1
ATOM 4189 C CA . TYR C 2 240 ? 41.353 76.497 12.789 1.00 32.77 256 TYR X CA 1
ATOM 4190 C C . TYR C 2 240 ? 40.598 77.757 13.191 1.00 29.27 256 TYR X C 1
ATOM 4191 O O . TYR C 2 240 ? 39.384 77.770 13.321 1.00 37.53 256 TYR X O 1
ATOM 4200 N N . TYR C 2 241 ? 41.347 78.810 13.431 1.00 29.34 257 TYR X N 1
ATOM 4201 C CA . TYR C 2 241 ? 40.780 80.071 13.798 1.00 29.98 257 TYR X CA 1
ATOM 4202 C C . TYR C 2 241 ? 40.627 80.905 12.547 1.00 32.20 257 TYR X C 1
ATOM 4203 O O . TYR C 2 241 ? 41.429 80.812 11.640 1.00 32.38 257 TYR X O 1
ATOM 4212 N N . LYS C 2 242 ? 39.580 81.723 12.508 1.00 33.87 258 LYS X N 1
ATOM 4213 C CA . LYS C 2 242 ? 39.305 82.583 11.377 1.00 23.10 258 LYS X CA 1
ATOM 4214 C C . LYS C 2 242 ? 39.118 83.983 11.893 1.00 30.68 258 LYS X C 1
ATOM 4215 O O . LYS C 2 242 ? 38.524 84.166 12.936 1.00 39.02 258 LYS X O 1
ATOM 4221 N N . LYS C 2 243 ? 39.639 84.971 11.173 1.00 33.00 259 LYS X N 1
ATOM 4222 C CA . LYS C 2 243 ? 39.497 86.351 11.560 1.00 31.60 259 LYS X CA 1
ATOM 4223 C C . LYS C 2 243 ? 39.158 87.180 10.337 1.00 35.26 259 LYS X C 1
ATOM 4224 O O . LYS C 2 243 ? 39.812 87.083 9.312 1.00 38.26 259 LYS X O 1
ATOM 4230 N N . VAL C 2 244 ? 38.125 88.005 10.460 1.00 36.38 260 VAL X N 1
ATOM 4231 C CA . VAL C 2 244 ? 37.666 88.827 9.356 1.00 33.30 260 VAL X CA 1
ATOM 4232 C C . VAL C 2 244 ? 37.684 90.316 9.636 1.00 33.64 260 VAL X C 1
ATOM 4233 O O . VAL C 2 244 ? 37.549 90.742 10.762 1.00 39.49 260 VAL X O 1
ATOM 4237 N N . ARG C 2 245 ? 37.860 91.089 8.579 1.00 36.29 261 ARG X N 1
ATOM 4238 C CA . ARG C 2 245 ? 37.835 92.533 8.609 1.00 34.98 261 ARG X CA 1
ATOM 4239 C C . ARG C 2 245 ? 36.898 92.781 7.435 1.00 40.06 261 ARG X C 1
ATOM 4240 O O . ARG C 2 245 ? 37.308 92.624 6.282 1.00 45.17 261 ARG X O 1
ATOM 4248 N N . ALA C 2 246 ? 35.644 93.140 7.709 1.00 38.64 262 ALA X N 1
ATOM 4249 C CA . ALA C 2 246 ? 34.673 93.366 6.645 1.00 36.39 262 ALA X CA 1
ATOM 4250 C C . ALA C 2 246 ? 34.389 94.836 6.387 1.00 37.42 262 ALA X C 1
ATOM 4251 O O . ALA C 2 246 ? 33.805 95.517 7.218 1.00 42.57 262 ALA X O 1
ATOM 4253 N N . LEU C 2 247 ? 34.797 95.325 5.227 1.00 43.92 263 LEU X N 1
ATOM 4254 C CA . LEU C 2 247 ? 34.581 96.719 4.879 1.00 47.08 263 LEU X CA 1
ATOM 4255 C C . LEU C 2 247 ? 33.194 96.884 4.344 1.00 51.83 263 LEU X C 1
ATOM 4256 O O . LEU C 2 247 ? 32.833 96.274 3.349 1.00 56.28 263 LEU X O 1
ATOM 4261 N N . SER C 2 248 ? 32.405 97.708 5.013 1.00 54.16 264 SER X N 1
ATOM 4262 C CA . SER C 2 248 ? 31.057 97.961 4.558 1.00 56.59 264 SER X CA 1
ATOM 4263 C C . SER C 2 248 ? 30.993 99.427 4.219 1.00 55.73 264 SER X C 1
ATOM 4264 O O . SER C 2 248 ? 31.555 100.256 4.922 1.00 55.15 264 SER X O 1
ATOM 4267 N N . LEU C 2 249 ? 30.329 99.746 3.122 1.00 56.97 265 LEU X N 1
ATOM 4268 C CA . LEU C 2 249 ? 30.221 101.124 2.705 1.00 59.14 265 LEU X CA 1
ATOM 4269 C C . LEU C 2 249 ? 28.821 101.355 2.161 1.00 64.83 265 LEU X C 1
ATOM 4270 O O . LEU C 2 249 ? 28.225 100.437 1.600 1.00 65.30 265 LEU X O 1
ATOM 4275 N N . ASN C 2 250 ? 28.289 102.568 2.346 1.00 70.18 266 ASN X N 1
ATOM 4276 C CA . ASN C 2 250 ? 26.932 102.887 1.890 1.00 73.43 266 ASN X CA 1
ATOM 4277 C C . ASN C 2 250 ? 26.822 103.811 0.688 1.00 73.13 266 ASN X C 1
ATOM 4278 O O . ASN C 2 250 ? 25.817 103.801 -0.014 1.00 73.95 266 ASN X O 1
ATOM 4283 N N . ALA C 2 251 ? 27.849 104.616 0.459 1.00 74.84 267 ALA X N 1
ATOM 4284 C CA . ALA C 2 251 ? 27.864 105.531 -0.667 1.00 77.97 267 ALA X CA 1
ATOM 4285 C C . ALA C 2 251 ? 29.323 105.802 -0.914 1.00 81.84 267 ALA X C 1
ATOM 4286 O O . ALA C 2 251 ? 29.950 106.527 -0.149 1.00 83.58 267 ALA X O 1
ATOM 4288 N N . VAL C 2 252 ? 29.868 105.224 -1.981 1.00 86.52 268 VAL X N 1
ATOM 4289 C CA . VAL C 2 252 ? 31.292 105.374 -2.289 1.00 93.26 268 VAL X CA 1
ATOM 4290 C C . VAL C 2 252 ? 31.765 106.608 -3.057 1.00 94.83 268 VAL X C 1
ATOM 4291 O O . VAL C 2 252 ? 31.180 107.013 -4.058 1.00 93.66 268 VAL X O 1
ATOM 4295 N N . ASP C 2 253 ? 32.853 107.186 -2.562 1.00 100.42 269 ASP X N 1
ATOM 4296 C CA . ASP C 2 253 ? 33.476 108.360 -3.160 1.00 107.17 269 ASP X CA 1
ATOM 4297 C C . ASP C 2 253 ? 34.554 107.878 -4.125 1.00 108.08 269 ASP X C 1
ATOM 4298 O O . ASP C 2 253 ? 34.670 106.687 -4.391 1.00 109.45 269 ASP X O 1
ATOM 4303 N N . PHE C 2 254 ? 35.348 108.802 -4.646 1.00 109.68 270 PHE X N 1
ATOM 4304 C CA . PHE C 2 254 ? 36.409 108.427 -5.562 1.00 112.11 270 PHE X CA 1
ATOM 4305 C C . PHE C 2 254 ? 37.695 108.128 -4.808 1.00 110.69 270 PHE X C 1
ATOM 4306 O O . PHE C 2 254 ? 38.672 107.659 -5.393 1.00 110.21 270 PHE X O 1
ATOM 4314 N N . GLN C 2 255 ? 37.696 108.400 -3.508 1.00 109.15 271 GLN X N 1
ATOM 4315 C CA . GLN C 2 255 ? 38.874 108.136 -2.695 1.00 107.37 271 GLN X CA 1
ATOM 4316 C C . GLN C 2 255 ? 38.767 106.718 -2.155 1.00 101.02 271 GLN X C 1
ATOM 4317 O O . GLN C 2 255 ? 39.722 106.183 -1.594 1.00 99.69 271 GLN X O 1
ATOM 4323 N N . ASP C 2 256 ? 37.593 106.117 -2.326 1.00 94.06 272 ASP X N 1
ATOM 4324 C CA . ASP C 2 256 ? 37.369 104.745 -1.891 1.00 87.11 272 ASP X CA 1
ATOM 4325 C C . ASP C 2 256 ? 37.985 103.797 -2.912 1.00 83.68 272 ASP X C 1
ATOM 4326 O O . ASP C 2 256 ? 38.312 102.656 -2.602 1.00 83.80 272 ASP X O 1
ATOM 4331 N N . ALA C 2 257 ? 38.140 104.289 -4.136 1.00 80.26 273 ALA X N 1
ATOM 4332 C CA . ALA C 2 257 ? 38.719 103.514 -5.218 1.00 75.52 273 ALA X CA 1
ATOM 4333 C C . ALA C 2 257 ? 40.203 103.289 -4.978 1.00 70.56 273 ALA X C 1
ATOM 4334 O O . ALA C 2 257 ? 40.863 104.091 -4.315 1.00 71.39 273 ALA X O 1
ATOM 4336 N N . GLY C 2 258 ? 40.723 102.190 -5.520 1.00 65.97 274 GLY X N 1
ATOM 4337 C CA . GLY C 2 258 ? 42.135 101.879 -5.363 1.00 57.71 274 GLY X CA 1
ATOM 4338 C C . GLY C 2 258 ? 42.452 100.404 -5.203 1.00 53.56 274 GLY X C 1
ATOM 4339 O O . GLY C 2 258 ? 41.599 99.536 -5.398 1.00 56.17 274 GLY X O 1
ATOM 4340 N N . ILE C 2 259 ? 43.698 100.122 -4.849 1.00 50.54 275 ILE X N 1
ATOM 4341 C CA . ILE C 2 259 ? 44.147 98.752 -4.648 1.00 46.55 275 ILE X CA 1
ATOM 4342 C C . ILE C 2 259 ? 44.121 98.378 -3.176 1.00 47.35 275 ILE X C 1
ATOM 4343 O O . ILE C 2 259 ? 44.854 98.942 -2.363 1.00 40.98 275 ILE X O 1
ATOM 4348 N N . TYR C 2 260 ? 43.266 97.417 -2.845 1.00 47.70 276 TYR X N 1
ATOM 4349 C CA . TYR C 2 260 ? 43.146 96.947 -1.471 1.00 46.99 276 TYR X CA 1
ATOM 4350 C C . TYR C 2 260 ? 44.073 95.769 -1.162 1.00 43.55 276 TYR X C 1
ATOM 4351 O O . TYR C 2 260 ? 44.373 94.955 -2.018 1.00 48.72 276 TYR X O 1
ATOM 4360 N N . SER C 2 261 ? 44.527 95.697 0.077 1.00 39.98 277 SER X N 1
ATOM 4361 C CA . SER C 2 261 ? 45.411 94.643 0.497 1.00 36.17 277 SER X CA 1
ATOM 4362 C C . SER C 2 261 ? 44.926 93.977 1.772 1.00 37.70 277 SER X C 1
ATOM 4363 O O . SER C 2 261 ? 44.600 94.660 2.731 1.00 40.13 277 SER X O 1
ATOM 4366 N N . CYS C 2 262 ? 44.863 92.648 1.771 1.00 34.82 278 CYS X N 1
ATOM 4367 C CA . CYS C 2 262 ? 44.484 91.889 2.953 1.00 29.60 278 CYS X CA 1
ATOM 4368 C C . CYS C 2 262 ? 45.831 91.355 3.388 1.00 29.26 278 CYS X C 1
ATOM 4369 O O . CYS C 2 262 ? 46.512 90.667 2.631 1.00 35.55 278 CYS X O 1
ATOM 4372 N N . VAL C 2 263 ? 46.241 91.720 4.596 1.00 33.96 279 VAL X N 1
ATOM 4373 C CA . VAL C 2 263 ? 47.529 91.310 5.134 1.00 31.16 279 VAL X CA 1
ATOM 4374 C C . VAL C 2 263 ? 47.329 90.571 6.425 1.00 32.92 279 VAL X C 1
ATOM 4375 O O . VAL C 2 263 ? 46.564 91.012 7.288 1.00 35.61 279 VAL X O 1
ATOM 4379 N N . ALA C 2 264 ? 48.017 89.441 6.556 1.00 28.57 280 ALA X N 1
ATOM 4380 C CA . ALA C 2 264 ? 47.909 88.635 7.752 1.00 26.70 280 ALA X CA 1
ATOM 4381 C C . ALA C 2 264 ? 49.285 88.206 8.142 1.00 35.54 280 ALA X C 1
ATOM 4382 O O . ALA C 2 264 ? 50.143 88.037 7.287 1.00 41.34 280 ALA X O 1
ATOM 4384 N N . SER C 2 265 ? 49.512 88.022 9.437 1.00 37.96 281 SER X N 1
ATOM 4385 C CA . SER C 2 265 ? 50.828 87.632 9.869 1.00 32.76 281 SER X CA 1
ATOM 4386 C C . SER C 2 265 ? 50.877 86.996 11.227 1.00 32.78 281 SER X C 1
ATOM 4387 O O . SER C 2 265 ? 50.122 87.354 12.105 1.00 38.14 281 SER X O 1
ATOM 4390 N N . ASN C 2 266 ? 51.776 86.030 11.376 1.00 37.29 282 ASN X N 1
ATOM 4391 C CA . ASN C 2 266 ? 51.996 85.338 12.630 1.00 36.79 282 ASN X CA 1
ATOM 4392 C C . ASN C 2 266 ? 53.522 85.203 12.870 1.00 38.66 282 ASN X C 1
ATOM 4393 O O . ASN C 2 266 ? 54.307 85.923 12.282 1.00 39.95 282 ASN X O 1
ATOM 4398 N N . ASP C 2 267 ? 53.920 84.277 13.736 1.00 46.30 283 ASP X N 1
ATOM 4399 C CA . ASP C 2 267 ? 55.318 84.071 14.093 1.00 46.22 283 ASP X CA 1
ATOM 4400 C C . ASP C 2 267 ? 56.189 83.686 12.919 1.00 46.75 283 ASP X C 1
ATOM 4401 O O . ASP C 2 267 ? 57.351 84.073 12.849 1.00 49.19 283 ASP X O 1
ATOM 4406 N N . VAL C 2 268 ? 55.603 82.937 11.997 1.00 43.05 284 VAL X N 1
ATOM 4407 C CA . VAL C 2 268 ? 56.269 82.444 10.802 1.00 44.42 284 VAL X CA 1
ATOM 4408 C C . VAL C 2 268 ? 56.417 83.476 9.676 1.00 44.31 284 VAL X C 1
ATOM 4409 O O . VAL C 2 268 ? 57.472 83.582 9.072 1.00 51.22 284 VAL X O 1
ATOM 4413 N N . GLY C 2 269 ? 55.371 84.227 9.371 1.00 42.01 285 GLY X N 1
ATOM 4414 C CA . GLY C 2 269 ? 55.501 85.193 8.305 1.00 40.38 285 GLY X CA 1
ATOM 4415 C C . GLY C 2 269 ? 54.255 86.002 8.004 1.00 40.37 285 GLY X C 1
ATOM 4416 O O . GLY C 2 269 ? 53.334 86.031 8.796 1.00 41.56 285 GLY X O 1
ATOM 4417 N N . THR C 2 270 ? 54.245 86.642 6.836 1.00 44.97 286 THR X N 1
ATOM 4418 C CA . THR C 2 270 ? 53.158 87.499 6.366 1.00 39.72 286 THR X CA 1
ATOM 4419 C C . THR C 2 270 ? 52.646 87.035 5.002 1.00 39.27 286 THR X C 1
ATOM 4420 O O . THR C 2 270 ? 53.430 86.723 4.121 1.00 44.02 286 THR X O 1
ATOM 4424 N N . ARG C 2 271 ? 51.333 87.017 4.818 1.00 37.86 287 ARG X N 1
ATOM 4425 C CA . ARG C 2 271 ? 50.744 86.607 3.550 1.00 35.60 287 ARG X CA 1
ATOM 4426 C C . ARG C 2 271 ? 49.856 87.771 3.117 1.00 33.16 287 ARG X C 1
ATOM 4427 O O . ARG C 2 271 ? 49.109 88.308 3.925 1.00 31.20 287 ARG X O 1
ATOM 4435 N N . THR C 2 272 ? 49.940 88.155 1.848 1.00 32.48 288 THR X N 1
ATOM 4436 C CA . THR C 2 272 ? 49.177 89.292 1.338 1.00 38.31 288 THR X CA 1
ATOM 4437 C C . THR C 2 272 ? 48.421 89.021 0.049 1.00 37.03 288 THR X C 1
ATOM 4438 O O . THR C 2 272 ? 48.882 88.270 -0.796 1.00 39.85 288 THR X O 1
ATOM 4442 N N . ALA C 2 273 ? 47.263 89.655 -0.098 1.00 41.81 289 ALA X N 1
ATOM 4443 C CA . ALA C 2 273 ? 46.449 89.487 -1.289 1.00 41.39 289 ALA X CA 1
ATOM 4444 C C . ALA C 2 273 ? 45.959 90.833 -1.699 1.00 39.93 289 ALA X C 1
ATOM 4445 O O . ALA C 2 273 ? 45.629 91.658 -0.853 1.00 45.86 289 ALA X O 1
ATOM 4447 N N . THR C 2 274 ? 45.872 91.031 -3.008 1.00 42.82 290 THR X N 1
ATOM 4448 C CA . THR C 2 274 ? 45.454 92.292 -3.597 1.00 39.65 290 THR X CA 1
ATOM 4449 C C . THR C 2 274 ? 44.189 92.197 -4.422 1.00 47.80 290 THR X C 1
ATOM 4450 O O . THR C 2 274 ? 43.930 91.178 -5.069 1.00 48.94 290 THR X O 1
ATOM 4454 N N . MET C 2 275 ? 43.400 93.268 -4.390 1.00 47.85 291 MET X N 1
ATOM 4455 C CA . MET C 2 275 ? 42.182 93.360 -5.182 1.00 50.18 291 MET X CA 1
ATOM 4456 C C . MET C 2 275 ? 42.081 94.807 -5.666 1.00 56.74 291 MET X C 1
ATOM 4457 O O . MET C 2 275 ? 42.708 95.707 -5.102 1.00 55.84 291 MET X O 1
ATOM 4462 N N . ASN C 2 276 ? 41.311 95.036 -6.720 1.00 59.33 292 ASN X N 1
ATOM 4463 C CA . ASN C 2 276 ? 41.185 96.381 -7.248 1.00 62.09 292 ASN X CA 1
ATOM 4464 C C . ASN C 2 276 ? 39.737 96.831 -7.268 1.00 65.12 292 ASN X C 1
ATOM 4465 O O . ASN C 2 276 ? 38.868 96.121 -7.765 1.00 60.81 292 ASN X O 1
ATOM 4470 N N . PHE C 2 277 ? 39.492 98.012 -6.708 1.00 70.88 293 PHE X N 1
ATOM 4471 C CA . PHE C 2 277 ? 38.153 98.587 -6.645 1.00 76.86 293 PHE X CA 1
ATOM 4472 C C . PHE C 2 277 ? 38.117 99.848 -7.497 1.00 80.79 293 PHE X C 1
ATOM 4473 O O . PHE C 2 277 ? 38.982 100.714 -7.365 1.00 80.12 293 PHE X O 1
ATOM 4481 N N . GLN C 2 278 ? 37.117 99.950 -8.367 1.00 89.91 294 GLN X N 1
ATOM 4482 C CA . GLN C 2 278 ? 36.980 101.106 -9.246 1.00 98.42 294 GLN X CA 1
ATOM 4483 C C . GLN C 2 278 ? 35.579 101.674 -9.183 1.00 102.90 294 GLN X C 1
ATOM 4484 O O . GLN C 2 278 ? 34.605 100.934 -9.069 1.00 105.81 294 GLN X O 1
ATOM 4490 N N . VAL C 2 279 ? 35.492 102.994 -9.283 1.00 110.77 295 VAL X N 1
ATOM 4491 C CA . VAL C 2 279 ? 34.220 103.706 -9.265 1.00 114.40 295 VAL X CA 1
ATOM 4492 C C . VAL C 2 279 ? 34.375 104.987 -10.068 1.00 113.68 295 VAL X C 1
ATOM 4493 O O . VAL C 2 279 ? 35.106 105.888 -9.666 1.00 116.81 295 VAL X O 1
ATOM 4497 N N . VAL C 2 280 ? 33.696 105.064 -11.206 1.00 109.97 296 VAL X N 1
ATOM 4498 C CA . VAL C 2 280 ? 33.769 106.257 -12.042 1.00 113.78 296 VAL X CA 1
ATOM 4499 C C . VAL C 2 280 ? 32.377 106.880 -12.161 1.00 105.59 296 VAL X C 1
ATOM 4500 O O . VAL C 2 280 ? 32.169 107.984 -11.611 1.00 110.03 296 VAL X O 1
#

InterPro domains:
  IPR008001 Macrophage colony stimulating factor-1 [PF05337] (41-180)
  IPR008001 Macrophage colony stimulating factor-1 [PIRSF001948] (1-552)
  IPR008001 Macrophage colony stimulating factor-1 [PTHR10058] (1-552)
  IPR009079 Four-helical cytokine-like, core [G3DSA:1.20.1250.10] (26-179)
  IPR009079 Four-helical cytokine-like, core [SSF47266] (36-182)

Organism: Mus musculus (NCBI:txid10090)

GO terms:
  GO:0010628 positive regulation of gene expression (P, IDA)
  GO:0061518 microglial cell proliferation (P, IGI)
  GO:0002158 osteoclast proliferation (P, IDA)
  GO:0045672 positive regulation of osteoclast differentiation (P, IDA)
  GO:0030316 osteoclast differentiation (P, IDA)
  GO:0046579 positive regulation of Ras protein signal transduction (P, IDA)
  GO:0001954 positive regulation of cell-matrix adhesion (P, IGI)
  GO:0045672 positive regulation of osteoclast differentiation (P, IGI)
  GO:0045860 positive regulation of protein kinase activity (P, IGI)
  GO:0030335 positive regulation of cell migration (P, IGI)
  GO:0040018 positive regulation of multicellular organism growth (P, IMP)
  GO:0042488 positive regulation of odontogenesis of dentin-containing tooth (P, IMP)
  GO:0045651 positive regulation of macrophage differentiation (P, IMP)
  GO:0045657 positive regulation of monocyte differentiation (P, IMP)
  GO:0045672 positive regulation of osteoclast differentiation (P, IMP)
  GO:0030278 regulation of ossification (P, IMP)
  GO:0048873 homeostasis of number of cells within a tissue (P, IMP)
  GO:0060444 branching involved in mammary gland duct morphogenesis (P, IMP)
  GO:0060611 mammary gland fat development (P, IMP)
  GO:0060763 mammary duct terminal end bud growth (P, IMP)

B-factor: mean 68.26, std 32.59, range [14.27, 163.38]

Secondary structure (DSSP, 8-state):
----GGGGGTS-HHHHHHHHHHHTTSPP----EEEEEE-TTT---HHHHHHHHHHHHHHHHHHT----TT-HHHHHHHHHHHHHHHGGGGS-----S-TTTTEEEEEE-HHHHHHHHHHHHHHHHHHHHH-TTTT-S--HHHHHH---/--GGGG-S-STTHHHHHHHHHTS---S--EEEEEE-GGG---HHHHHHHHHHHHHHHHHHT----TTSHHHHHHHHHHHHHHTTSTT------SSTTTTEEEEEE-HHHHHHHHHHHHHHHHHHHHH-TTTT-S--HHHHHH---/--EEES-SSEEEE-TT--EEEEEE-SS--EEE-S-SSSSEE---SS--EEEESS--GGG-EEEEEE----EEEEEEE--SS-SEEES-SEEEEETTS-EEE-EEES-GGGGGSEEEEEGGGEEPPTT--EEEETTTEEEESS--GGG-EEEEEEEEETTEEEE---EEEEEESS---PPEEEEESSSEE--SSS-EEEEEEEEESSS--EEEEEETTEEP---EEEEE-SSSEEEEEEEEESS--SSS-EEEEEEEE-SS-EEEEEEEEE--

Nearest PDB structures (foldseek):
  3ejj-assembly1_A  TM=9.950E-01  e=6.665E-23  Mus musculus
  3uf5-assembly1_B  TM=9.935E-01  e=3.034E-21  Mus musculus
  1hmc-assembly1_A  TM=9.728E-01  e=1.723E-19  Homo sapiens
  5lxf-assembly1_A  TM=9.801E-01  e=3.952E-19  Homo sapiens
  4fa8-assembly1_F  TM=9.784E-01  e=4.666E-19  Homo sapiens

CATH classification: 1.20.1250.10

Solvent-accessible surface area: 29093 Å² total; per-residue (Å²): 158,100,15,36,94,59,2,20,50,13,6,4,85,12,5,28,138,41,1,53,90,0,15,54,15,14,6,72,26,104,18,110,5,58,13,81,5,2,21,104,140,49,3,113,40,93,22,0,54,11,21,20,0,4,76,22,0,9,39,7,3,9,96,22,6,89,27,98,121,142,10,110,12,18,71,6,10,46,42,1,8,23,2,1,25,50,0,71,53,0,18,43,190,46,168,51,151,124,97,160,10,9,36,110,60,14,108,38,26,10,39,88,1,0,63,46,0,55,73,4,2,46,82,0,26,67,45,1,97,171,64,75,66,29,0,64,79,106,0,49,115,23,8,84,160,10,75,160,93,90,114,4,23,112,36,12,17,73,54,39,35,127,32,1,50,117,1,20,49,15,22,11,88,23,87,3,106,10,61,13,83,1,1,13,123,139,42,9,103,32,83,31,0,27,1,40,26,0,20,132,11,0,44,55,7,6,92,138,32,7,101,8,131,99,135,14,112,12,17,71,4,16,94,148,2,57,89,17,0,69,86,0,81,80,8,28,61,169,12,152,93,102,123,85,156,20,9,36,99,71,31,115,38,26,12,48,64,0,1,84,36,0,88,57,1,3,58,61,0,31,81,51,4,115,175,62,95,74,32,3,75,93,94,1,42,130,24,21,88,115,16,77,150,106,9,86,4,83,59,73,35,99,79,43,67,14,76,58,37,79,78,12,26,2,118,3,68,15,139,42,61,5,73,23,50,41,39,31,92,118,87,24,88,86,79,74,112,85,97,4,3,27,8,26,10,185,106,2,43,30,78,0,0,0,42,0,124,0,42,58,95,198,70,32,53,2,0,1,2,0,89,24,103,65,71,8,10,5,68,78,42,99,121,28,95,12,34,65,48,89,80,1,46,0,13,1,3,1,0,27,45,85,25,116,119,30,30,34,2,29,20,97,70,50,44,128,23,8,105,56,11,106,76,82,46,14,46,74,108,0,8,0,1,135,129,1,55,40,4,2,15,34,28,4,14,0,29,0,122,55,155,82,116,85,11,60,16,75,24,1,109,0,52,3,21,115,79,139,69,86,28,2,81,32,112,19,85,48,89,123,12,64,150,78,125,63,93,46,9,100,2,39,0,10,2,41,19,57,78,8,33,6,71,0,32,2,51,55,42,140,82,108,25,142,26,102,53,75,38,39,13,83,112,48,64,5,68,3,25,35,29,10,76,48,130,68,6,95,139,129,17,30,27,90,0,14,0,24,0,40,27,132,67,23,84,79,79,29,87,3,59,2,70,6,138

Foldseek 3Di:
DQWDLCLLPLQDVVLLVLLVVVLVVDDDDPFWDKAKAFDCVQFVDVLVRLLLRLVSLLVCLVPPQDDDPPDSNNVSSVVVNVSSVVCVSQADDADDPPNCFRMDMGIDDPSVSSVVNSVSSVSSNVVVNVPSNRNVDHCVVRSVSGDD/DLVLLPQFDCVQLVLLVVLLVPDDDDPAKDKAKAFDCVQFVDPLCRLLLGLVRLLVCLVPVQDDDPPDSSNVSSVVVNVSSVVNVVQADDAPQDVPCFRMDMDIGHVSVVSVVSSCSSVVSNVVSNVPSNRSVDYCPVRSVRRDD/DWDWPPDDAEDEEEWQAKDKIDTQDAAEKDKDWLDPDQWDWDTGGRYIMTIHNTHDQLNFAKIDIGRPCDDIYTYAHDDPVAQFHFSAQEWEEEAQAKTFRQGAGRDVVLVPQKDKDAPPRHRQDPPFDWDADNRTGIMTGRDHQVNFHWMWMWGQDPNDMHIDDTRGYGYHNDPDDFWDKDKPPQEDEPADLFWDKIKIKTKGQDDAKDKFKDFVPHTDDFDWDWDQPDRIIMIMGMDTITGHDQSSWHKMKIWMGGPHGIDIGIYGYGYD

Radius of gyration: 32.65 Å; Cα contacts (8 Å, |Δi|>4): 1134; chains: 3; bounding box: 96×83×68 Å